Protein AF-A0A3A0BE05-F1 (afdb_monomer)

Foldseek 3Di:
DVVVVVVVVVCVCPPPVVVVVVVVVVVVVVVVVVVVVVVVVVVVVVVVVVVVVVVVVVVVVVVVVVVVVVVVVCVCVPPVNVVVVVVVVLVVLLVVLVVLLLVLQVLLVLCVLLVFDCPQLVVLSVVLVVCSVVSVSVVNVVSSVVSLVSSLVRLVVSPDPPPDPDPADADLADDPFAWHWHWYQFPVGIWIKIKGWAAQWFKWKAFQDLEEDQAPFGFAFQVVRQVVVVFQKWWAAADAQDPSRPVCVRRHQHDQWWKQGLPSRRIYNLVSQCFFQFKKWWTARLDIDIDRGSNVVRGDSNTSMMGGYDDWQAAQLDGPDPFPDRFAWKWKWFDAPSIIMTITITRDTSNRVSRSCSSNPTGTMHIGDTRQQTWIDGRPDTPGHSGDGHRMMMGIHD

Sequence (398 aa):
MRQRIKLIFFKFYSSFAFRMLIASYLIAIIGGLGLSWWEATQAKNELVAEIDSKEVLVSTLDTQLEDKLSELTTLKNDDQVIKNASLSAEIANIEKSYLAAQQLFEDRSDLVITGGKTSAVDLALAKFLGLLGQKKWSEVNEQGLKVRAEIEKVIAASIPKVSTPVTAASSNAAPGSGYGRQKVSTARGEFVISLIVAPGARAIVETASDSDCGDNCPTKSLAEHVAASGGFAGINGAYFCPPDYPRCQGKVNSFDTLAVNGRTKSVHNRANNVYSTVPLVAMYGNSLSFYDQTMQWGVDTGSNGALANFPRLLRDGNVATGDDGSKGTRGFIGVKDGAIVIGHVFAASLADTAEVLKTLGLQNAINLDGGGSSALWMDGSYKVGPGRALPTAIVLVR

Solvent-accessible surface area (backbone atoms only — not comparable to full-atom values): 20184 Å² total; per-residue (Å²): 115,76,67,60,56,54,51,52,50,50,52,45,69,69,26,69,69,46,49,50,50,51,50,52,50,50,50,50,48,53,50,49,52,50,49,52,51,48,52,54,50,50,56,49,53,51,52,48,52,50,48,55,52,47,52,53,49,52,55,49,51,52,52,52,48,52,51,50,50,50,51,52,51,50,54,62,68,31,68,66,51,50,49,50,54,52,50,49,53,49,51,51,50,49,55,54,49,52,54,51,50,53,50,54,50,39,57,51,45,26,35,52,63,68,70,34,80,49,68,68,32,51,55,38,43,52,51,27,52,56,30,51,78,66,67,38,62,72,61,27,56,57,35,48,54,51,26,50,52,42,47,51,52,35,46,62,68,53,54,77,80,63,98,57,102,61,78,52,52,79,43,53,65,64,63,90,51,49,78,42,57,28,25,32,79,46,101,88,47,78,37,47,35,44,37,35,27,36,66,74,28,26,49,30,27,44,52,54,52,80,56,70,51,68,45,75,32,50,56,34,45,60,68,55,53,16,58,74,70,67,31,53,28,31,35,45,21,55,62,59,23,49,81,83,33,81,90,16,70,85,22,20,39,14,52,68,52,35,35,26,22,29,82,84,48,30,67,26,34,60,84,67,30,71,82,25,65,46,14,24,43,35,22,52,64,52,44,76,49,79,40,72,25,32,43,80,72,63,84,68,68,88,31,28,11,29,44,30,32,67,54,41,24,30,51,83,47,35,74,56,50,85,46,75,57,77,65,33,41,39,24,35,46,33,32,41,97,70,15,44,32,40,39,37,32,40,63,25,22,59,32,50,40,22,47,48,42,37,59,41,56,29,33,37,30,35,34,32,30,32,54,26,43,35,26,30,37,45,79,95,42,70,81,38,59,69,40,43,68,31,37,34,30,37,24,32,26,121

Structure (mmCIF, N/CA/C/O backbone):
data_AF-A0A3A0BE05-F1
#
_entry.id   AF-A0A3A0BE05-F1
#
loop_
_atom_site.group_PDB
_atom_site.id
_atom_site.type_symbol
_atom_site.label_atom_id
_atom_site.label_alt_id
_atom_site.label_comp_id
_atom_site.label_asym_id
_atom_site.label_entity_id
_atom_site.label_seq_id
_atom_site.pdbx_PDB_ins_code
_atom_site.Cartn_x
_atom_site.Cartn_y
_atom_site.Cartn_z
_atom_site.occupancy
_atom_site.B_iso_or_equiv
_atom_site.auth_seq_id
_atom_site.auth_comp_id
_atom_site.auth_asym_id
_atom_site.auth_atom_id
_atom_site.pdbx_PDB_model_num
ATOM 1 N N . MET A 1 1 ? 27.709 102.525 -74.119 1.00 58.97 1 MET A N 1
ATOM 2 C CA . MET A 1 1 ? 27.808 101.889 -72.778 1.00 58.97 1 MET A CA 1
ATOM 3 C C . MET A 1 1 ? 27.966 100.358 -72.835 1.00 58.97 1 MET A C 1
ATOM 5 O O . MET A 1 1 ? 28.843 99.835 -72.161 1.00 58.97 1 MET A O 1
ATOM 9 N N . ARG A 1 2 ? 27.237 99.636 -73.707 1.00 57.41 2 ARG A N 1
ATOM 10 C CA . ARG A 1 2 ? 27.358 98.167 -73.908 1.00 57.41 2 ARG A CA 1
ATOM 11 C C . ARG A 1 2 ? 28.744 97.648 -74.355 1.00 57.41 2 ARG A C 1
ATOM 13 O O . ARG A 1 2 ? 29.121 96.545 -73.977 1.00 57.41 2 ARG A O 1
ATOM 20 N N . GLN A 1 3 ? 29.522 98.421 -75.119 1.00 59.09 3 GLN A N 1
ATOM 21 C CA . GLN A 1 3 ? 30.872 98.015 -75.558 1.00 59.09 3 GLN A CA 1
ATOM 22 C C . GLN A 1 3 ? 31.935 98.079 -74.447 1.00 59.09 3 GLN A C 1
ATOM 24 O O . GLN A 1 3 ? 32.832 97.243 -74.422 1.00 59.09 3 GLN A O 1
ATOM 29 N N . ARG A 1 4 ? 31.829 99.019 -73.495 1.00 58.12 4 ARG A N 1
ATOM 30 C CA . ARG A 1 4 ? 32.823 99.161 -72.411 1.00 58.12 4 ARG A CA 1
ATOM 31 C C . ARG A 1 4 ? 32.738 98.028 -71.387 1.00 58.12 4 ARG A C 1
ATOM 33 O O . ARG A 1 4 ? 33.770 97.548 -70.941 1.00 58.12 4 ARG A O 1
ATOM 40 N N . ILE A 1 5 ? 31.533 97.542 -71.090 1.00 59.72 5 ILE A N 1
ATOM 41 C CA . ILE A 1 5 ? 31.335 96.397 -70.189 1.00 59.72 5 ILE A CA 1
ATOM 42 C C . ILE A 1 5 ? 31.879 95.109 -70.830 1.00 59.72 5 ILE A C 1
ATOM 44 O O . ILE A 1 5 ? 32.609 94.368 -70.179 1.00 59.72 5 ILE A O 1
ATOM 48 N N . LYS A 1 6 ? 31.638 94.890 -72.134 1.00 59.88 6 LYS A N 1
ATOM 49 C CA . LYS A 1 6 ? 32.221 93.755 -72.877 1.00 59.88 6 LYS A CA 1
ATOM 50 C C . LYS A 1 6 ? 33.753 93.768 -72.875 1.00 59.88 6 LYS A C 1
ATOM 52 O O . LYS A 1 6 ? 34.355 92.710 -72.741 1.00 59.88 6 LYS A O 1
ATOM 57 N N . LEU A 1 7 ? 34.382 94.940 -72.981 1.00 61.09 7 LEU A N 1
ATOM 58 C CA . LEU A 1 7 ? 35.844 95.060 -72.964 1.00 61.09 7 LEU A CA 1
ATOM 59 C C . LEU A 1 7 ? 36.454 94.768 -71.586 1.00 61.09 7 LEU A C 1
ATOM 61 O O . LEU A 1 7 ? 37.525 94.174 -71.509 1.00 61.09 7 LEU A O 1
ATOM 65 N N . ILE A 1 8 ? 35.783 95.183 -70.508 1.00 62.75 8 ILE A N 1
ATOM 66 C CA . ILE A 1 8 ? 36.235 94.943 -69.131 1.00 62.75 8 ILE A CA 1
ATOM 67 C C . ILE A 1 8 ? 36.106 93.460 -68.785 1.00 62.75 8 ILE A C 1
ATOM 69 O O . ILE A 1 8 ? 37.061 92.874 -68.285 1.00 62.75 8 ILE A O 1
ATOM 73 N N . PHE A 1 9 ? 34.985 92.827 -69.140 1.00 60.84 9 PHE A N 1
ATOM 74 C CA . PHE A 1 9 ? 34.841 91.381 -68.990 1.00 60.84 9 PHE A CA 1
ATOM 75 C C . PHE A 1 9 ? 35.852 90.624 -69.855 1.00 60.84 9 PHE A C 1
ATOM 77 O O . PHE A 1 9 ? 36.525 89.740 -69.342 1.00 60.84 9 PHE A O 1
ATOM 84 N N . PHE A 1 10 ? 36.044 90.999 -71.124 1.00 64.81 10 PHE A N 1
ATOM 85 C CA . PHE A 1 10 ? 37.038 90.352 -71.985 1.00 64.81 10 PHE A CA 1
ATOM 86 C C . PHE A 1 10 ? 38.457 90.463 -71.413 1.00 64.81 10 PHE A C 1
ATOM 88 O O . PHE A 1 10 ? 39.150 89.455 -71.333 1.00 64.81 10 PHE A O 1
ATOM 95 N N . LYS A 1 11 ? 38.862 91.648 -70.931 1.00 64.00 11 LYS A N 1
ATOM 96 C CA . LYS A 1 11 ? 40.163 91.848 -70.272 1.00 64.00 11 LYS A CA 1
ATOM 97 C C . LYS A 1 11 ? 40.295 91.090 -68.951 1.00 64.00 11 LYS A C 1
ATOM 99 O O . LYS A 1 11 ? 41.398 90.669 -68.622 1.00 64.00 11 LYS A O 1
ATOM 104 N N . PHE A 1 12 ? 39.207 90.909 -68.206 1.00 69.31 12 PHE A N 1
ATOM 105 C CA . PHE A 1 12 ? 39.192 90.129 -66.968 1.00 69.31 12 PHE A CA 1
ATOM 106 C C . PHE A 1 12 ? 39.336 88.627 -67.255 1.00 69.31 12 PHE A C 1
ATOM 108 O O . PHE A 1 12 ? 40.248 88.000 -66.721 1.00 69.31 12 PHE A O 1
ATOM 115 N N . TYR A 1 13 ? 38.542 88.080 -68.184 1.00 66.00 13 TYR A N 1
ATOM 116 C CA . TYR A 1 13 ? 38.611 86.683 -68.636 1.00 66.00 13 TYR A CA 1
ATOM 117 C C . TYR A 1 13 ? 39.925 86.344 -69.368 1.00 66.00 13 TYR A C 1
ATOM 119 O O . TYR A 1 13 ? 40.401 85.211 -69.305 1.00 66.00 13 TYR A O 1
ATOM 127 N N . SER A 1 14 ? 40.546 87.318 -70.043 1.00 65.44 14 SER A N 1
ATOM 128 C CA . SER A 1 14 ? 41.863 87.168 -70.673 1.00 65.44 14 SER A CA 1
ATOM 129 C C . SER A 1 14 ? 43.029 87.508 -69.740 1.00 65.44 14 SER A C 1
ATOM 131 O O . SER A 1 14 ? 44.180 87.436 -70.174 1.00 65.44 14 SER A O 1
ATOM 133 N N . SER A 1 15 ? 42.761 87.925 -68.498 1.00 74.19 15 SER A N 1
ATOM 134 C CA . SER A 1 15 ? 43.813 88.289 -67.551 1.00 74.19 15 SER A CA 1
ATOM 135 C C . SER A 1 15 ? 44.566 87.049 -67.082 1.00 74.19 15 SER A C 1
ATOM 137 O O . SER A 1 15 ? 44.001 85.965 -66.917 1.00 74.19 15 SER A O 1
ATOM 139 N N . PHE A 1 16 ? 45.860 87.225 -66.832 1.00 77.62 16 PHE A N 1
ATOM 140 C CA . PHE A 1 16 ? 46.705 86.175 -66.277 1.00 77.62 16 PHE A CA 1
ATOM 141 C C . PHE A 1 16 ? 46.151 85.647 -64.942 1.00 77.62 16 PHE A C 1
ATOM 143 O O . PHE A 1 16 ? 46.102 84.440 -64.731 1.00 77.62 16 PHE A O 1
ATOM 150 N N . ALA A 1 17 ? 45.631 86.537 -64.089 1.00 79.50 17 ALA A N 1
ATOM 151 C CA . ALA A 1 17 ? 45.042 86.181 -62.799 1.00 79.50 17 ALA A CA 1
ATOM 152 C C . ALA A 1 17 ? 43.806 85.275 -62.933 1.00 79.50 17 ALA A C 1
ATOM 154 O O . ALA A 1 17 ? 43.689 84.290 -62.209 1.00 79.50 17 ALA A O 1
ATOM 155 N N . PHE A 1 18 ? 42.910 85.554 -63.887 1.00 76.81 18 PHE A N 1
ATOM 156 C CA . PHE A 1 18 ? 41.718 84.732 -64.107 1.00 76.81 18 PHE A CA 1
ATOM 157 C C . PHE A 1 18 ? 42.056 83.353 -64.700 1.00 76.81 18 PHE A C 1
ATOM 159 O O . PHE A 1 18 ? 41.479 82.346 -64.295 1.00 76.81 18 PHE A O 1
ATOM 166 N N . ARG A 1 19 ? 43.048 83.275 -65.601 1.00 77.50 19 ARG A N 1
ATOM 167 C CA . ARG A 1 19 ? 43.561 81.992 -66.116 1.00 77.50 19 ARG A CA 1
ATOM 168 C C . ARG A 1 19 ? 44.225 81.153 -65.024 1.00 77.50 19 ARG A C 1
ATOM 170 O O . ARG A 1 19 ? 44.008 79.948 -64.992 1.00 77.50 19 ARG A O 1
ATOM 177 N N . MET A 1 20 ? 44.976 81.782 -64.117 1.00 80.38 20 MET A N 1
ATOM 178 C CA . MET A 1 20 ? 45.572 81.102 -62.959 1.00 80.38 20 MET A CA 1
ATOM 179 C C . MET A 1 20 ? 44.509 80.613 -61.969 1.00 80.38 20 MET A C 1
ATOM 181 O O . MET A 1 20 ? 44.656 79.522 -61.434 1.00 80.38 20 MET A O 1
ATOM 185 N N . LEU A 1 21 ? 43.417 81.364 -61.780 1.00 82.25 21 LEU A N 1
ATOM 186 C CA . LEU A 1 21 ? 42.271 80.950 -60.960 1.00 82.25 21 LEU A CA 1
ATOM 187 C C . LEU A 1 21 ? 41.513 79.757 -61.555 1.00 82.25 21 LEU A C 1
ATOM 189 O O . LEU A 1 21 ? 41.161 78.832 -60.832 1.00 82.25 21 LEU A O 1
ATOM 193 N N . ILE A 1 22 ? 41.278 79.745 -62.871 1.00 80.75 22 ILE A N 1
ATOM 194 C CA . ILE A 1 22 ? 40.673 78.583 -63.537 1.00 80.75 22 ILE A CA 1
ATOM 195 C C . ILE A 1 22 ? 41.615 77.380 -63.482 1.00 80.75 22 ILE A C 1
ATOM 197 O O . ILE A 1 22 ? 41.163 76.275 -63.202 1.00 80.75 22 ILE A O 1
ATOM 201 N N . ALA A 1 23 ? 42.912 77.578 -63.721 1.00 78.38 23 ALA A N 1
ATOM 202 C CA . ALA A 1 23 ? 43.889 76.498 -63.651 1.00 78.38 23 ALA A CA 1
ATOM 203 C C . ALA A 1 23 ? 43.977 75.906 -62.237 1.00 78.38 23 ALA A C 1
ATOM 205 O O . ALA A 1 23 ? 43.941 74.688 -62.093 1.00 78.38 23 ALA A O 1
ATOM 206 N N . SER A 1 24 ? 44.017 76.738 -61.190 1.00 79.31 24 SER A N 1
ATOM 207 C CA . SER A 1 24 ? 44.036 76.262 -59.803 1.00 79.31 24 SER A CA 1
ATOM 208 C C . SER A 1 24 ? 42.732 75.565 -59.411 1.00 79.31 24 SER A C 1
ATOM 210 O O . SER A 1 24 ? 42.777 74.529 -58.754 1.00 79.31 24 SER A O 1
ATOM 212 N N . TYR A 1 25 ? 41.582 76.065 -59.870 1.00 81.12 25 TYR A N 1
ATOM 213 C CA . TYR A 1 25 ? 40.284 75.427 -59.650 1.00 81.12 25 TYR A CA 1
ATOM 214 C C . TYR A 1 25 ? 40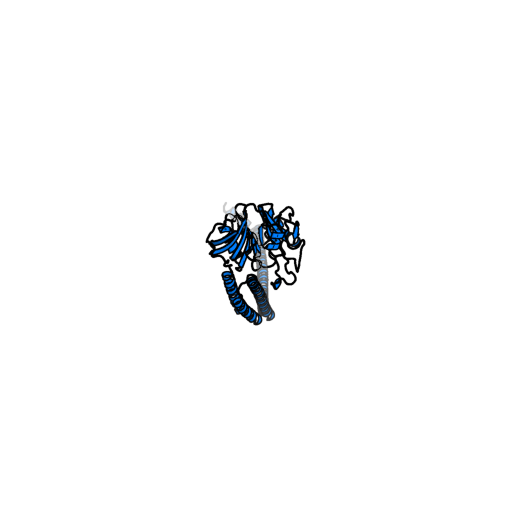.166 74.075 -60.373 1.00 81.12 25 TYR A C 1
ATOM 216 O O . TYR A 1 25 ? 39.703 73.103 -59.783 1.00 81.12 25 TYR A O 1
ATOM 224 N N . LEU A 1 26 ? 40.647 73.971 -61.616 1.00 79.94 26 LEU A N 1
ATOM 225 C CA . LEU A 1 26 ? 40.680 72.708 -62.361 1.00 79.94 26 LEU A CA 1
ATOM 226 C C . LEU A 1 26 ? 41.637 71.695 -61.726 1.00 79.94 26 LEU A C 1
ATOM 228 O O . LEU A 1 26 ? 41.285 70.526 -61.621 1.00 79.94 26 LEU A O 1
ATOM 232 N N . ILE A 1 27 ? 42.808 72.132 -61.256 1.00 81.38 27 ILE A N 1
ATOM 233 C CA . ILE A 1 27 ? 43.746 71.272 -60.521 1.00 81.38 27 ILE A CA 1
ATOM 234 C C . ILE A 1 27 ? 43.114 70.786 -59.212 1.00 81.38 27 ILE A C 1
ATOM 236 O O . ILE A 1 27 ? 43.227 69.606 -58.892 1.00 81.38 27 ILE A O 1
ATOM 240 N N . ALA A 1 28 ? 42.404 71.652 -58.484 1.00 81.00 28 ALA A N 1
ATOM 241 C CA . ALA A 1 28 ? 41.699 71.271 -57.263 1.00 81.00 28 ALA A CA 1
ATOM 242 C C . ALA A 1 28 ? 40.559 70.272 -57.533 1.00 81.00 28 ALA A C 1
ATOM 244 O O . ALA A 1 28 ? 40.412 69.308 -56.787 1.00 81.00 28 ALA A O 1
ATOM 245 N N . ILE A 1 29 ? 39.792 70.449 -58.617 1.00 83.81 29 ILE A N 1
ATOM 246 C CA . ILE A 1 29 ? 38.744 69.498 -59.021 1.00 83.81 29 ILE A CA 1
ATOM 247 C C . ILE A 1 29 ? 39.349 68.156 -59.435 1.00 83.81 29 ILE A C 1
ATOM 249 O O . ILE A 1 29 ? 38.890 67.120 -58.970 1.00 83.81 29 ILE A O 1
ATOM 253 N N . ILE A 1 30 ? 40.372 68.153 -60.292 1.00 80.56 30 ILE A N 1
ATOM 254 C CA . ILE A 1 30 ? 41.011 66.917 -60.768 1.00 80.56 30 ILE A CA 1
ATOM 255 C C . ILE A 1 30 ? 41.687 66.188 -59.602 1.00 80.56 30 ILE A C 1
ATOM 257 O O . ILE A 1 30 ? 41.551 64.974 -59.485 1.00 80.56 30 ILE A O 1
ATOM 261 N N . GLY A 1 31 ? 42.355 66.923 -58.710 1.00 81.19 31 GLY A N 1
ATOM 262 C CA . GLY A 1 31 ? 42.935 66.378 -57.486 1.00 81.19 31 GLY A CA 1
ATOM 263 C C . GLY A 1 31 ? 41.875 65.788 -56.556 1.00 81.19 31 GLY A C 1
ATOM 264 O O . GLY A 1 31 ? 42.033 64.660 -56.105 1.00 81.19 31 GLY A O 1
ATOM 265 N N . GLY A 1 32 ? 40.766 66.501 -56.329 1.00 80.19 32 GLY A N 1
ATOM 266 C CA . GLY A 1 32 ? 39.653 66.031 -55.498 1.00 80.19 32 GLY A CA 1
ATOM 267 C C . GLY A 1 32 ? 38.928 64.813 -56.078 1.00 80.19 32 GLY A C 1
ATOM 268 O O . GLY A 1 32 ? 38.635 63.873 -55.346 1.00 80.19 32 GLY A O 1
ATOM 269 N N . LEU A 1 33 ? 38.694 64.780 -57.394 1.00 83.44 33 LEU A N 1
ATOM 270 C CA . LEU A 1 33 ? 38.120 63.620 -58.086 1.00 83.44 33 LEU A CA 1
ATOM 271 C C . LEU A 1 33 ? 39.083 62.427 -58.086 1.00 83.44 33 LEU A C 1
ATOM 273 O O . LEU A 1 33 ? 38.641 61.296 -57.911 1.00 83.44 33 LEU A O 1
ATOM 277 N N . GLY A 1 34 ? 40.388 62.669 -58.240 1.00 84.12 34 GLY A N 1
ATOM 278 C CA . GLY A 1 34 ? 41.418 61.634 -58.148 1.00 84.12 34 GLY A CA 1
ATOM 279 C C . GLY A 1 34 ? 41.518 61.026 -56.747 1.00 84.12 34 GLY A C 1
ATOM 280 O O . GLY A 1 34 ? 41.572 59.806 -56.625 1.00 84.12 34 GLY A O 1
ATOM 281 N N . LEU A 1 35 ? 41.472 61.856 -55.700 1.00 84.81 35 LEU A N 1
ATOM 282 C CA . LEU A 1 35 ? 41.416 61.422 -54.298 1.00 84.81 35 LEU A CA 1
ATOM 283 C C . LEU A 1 35 ? 40.132 60.646 -53.995 1.00 84.81 35 LEU A C 1
ATOM 285 O O . LEU A 1 35 ? 40.209 59.542 -53.474 1.00 84.81 35 LEU A O 1
ATOM 289 N N . SER A 1 36 ? 38.967 61.160 -54.395 1.00 83.19 36 SER A N 1
ATOM 290 C CA . SER A 1 36 ? 37.686 60.473 -54.187 1.00 83.19 36 SER A CA 1
ATOM 291 C C . SER A 1 36 ? 37.621 59.128 -54.922 1.00 83.19 36 SER A C 1
ATOM 293 O O . SER A 1 36 ? 37.131 58.144 -54.372 1.00 83.19 36 SER A O 1
ATOM 295 N N . TRP A 1 37 ? 38.158 59.051 -56.144 1.00 83.88 37 TRP A N 1
ATOM 296 C CA . TRP A 1 37 ? 38.261 57.797 -56.891 1.00 83.88 37 TRP A CA 1
ATOM 297 C C . TRP A 1 37 ? 39.257 56.821 -56.251 1.00 83.88 37 TRP A C 1
ATOM 299 O O . TRP A 1 37 ? 38.973 55.624 -56.176 1.00 83.88 37 TRP A O 1
ATOM 309 N N . TRP A 1 38 ? 40.394 57.313 -55.751 1.00 81.06 38 TRP A N 1
ATOM 310 C CA . TRP A 1 38 ? 41.358 56.507 -55.001 1.00 81.06 38 TRP A CA 1
ATOM 311 C C . TRP A 1 38 ? 40.716 55.938 -53.735 1.00 81.06 38 TRP A C 1
ATOM 313 O O . TRP A 1 38 ? 40.773 54.729 -53.523 1.00 81.06 38 TRP A O 1
ATOM 323 N N . GLU A 1 39 ? 40.088 56.775 -52.910 1.00 84.62 39 GLU A N 1
ATOM 324 C CA . GLU A 1 39 ? 39.415 56.368 -51.672 1.00 84.62 39 GLU A CA 1
ATOM 325 C C . GLU A 1 39 ? 38.312 55.337 -51.949 1.00 84.62 39 GLU A C 1
ATOM 327 O O . GLU A 1 39 ? 38.271 54.293 -51.299 1.00 84.62 39 GLU A O 1
ATOM 332 N N . ALA A 1 40 ? 37.484 55.556 -52.977 1.00 80.88 40 ALA A N 1
ATOM 333 C CA . ALA A 1 40 ? 36.462 54.595 -53.393 1.00 80.88 40 ALA A CA 1
ATOM 334 C C . ALA A 1 40 ? 37.060 53.264 -53.887 1.00 80.88 40 ALA A C 1
ATOM 336 O O . ALA A 1 40 ? 36.496 52.197 -53.640 1.00 80.88 40 ALA A O 1
ATOM 337 N N . THR A 1 41 ? 38.209 53.305 -54.567 1.00 84.00 41 THR A N 1
ATOM 338 C CA . THR A 1 41 ? 38.907 52.102 -55.042 1.00 84.00 41 THR A CA 1
ATOM 339 C C . THR A 1 41 ? 39.530 51.325 -53.883 1.00 84.00 41 THR A C 1
ATOM 341 O O . THR A 1 41 ? 39.428 50.102 -53.854 1.00 84.00 41 THR A O 1
ATOM 344 N N . GLN A 1 42 ? 40.118 52.012 -52.902 1.00 82.94 42 GLN A N 1
ATOM 345 C CA . GLN A 1 42 ? 40.658 51.377 -51.697 1.00 82.94 42 GLN A CA 1
ATOM 346 C C . GLN A 1 42 ? 39.552 50.729 -50.863 1.00 82.94 42 GLN A C 1
ATOM 348 O O . GLN A 1 42 ? 39.660 49.549 -50.548 1.00 82.94 42 GLN A O 1
ATOM 353 N N . ALA A 1 43 ? 38.449 51.442 -50.613 1.00 80.31 43 ALA A N 1
ATOM 354 C CA . ALA A 1 43 ? 37.302 50.895 -49.887 1.00 80.31 43 ALA A CA 1
ATOM 355 C C . ALA A 1 43 ? 36.700 49.667 -50.593 1.00 80.31 43 ALA A C 1
ATOM 357 O O . ALA A 1 43 ? 36.327 48.688 -49.949 1.00 80.31 43 ALA A O 1
ATOM 358 N N . LYS A 1 44 ? 36.639 49.679 -51.933 1.00 82.44 44 LYS A N 1
ATOM 359 C CA . LYS A 1 44 ? 36.196 48.518 -52.714 1.00 82.44 44 LYS A CA 1
ATOM 360 C C . LYS A 1 44 ? 37.163 47.339 -52.587 1.00 82.44 44 LYS A C 1
ATOM 362 O O . LYS A 1 44 ? 36.706 46.213 -52.437 1.00 82.44 44 LYS A O 1
ATOM 367 N N . ASN A 1 45 ? 38.470 47.580 -52.656 1.00 81.31 45 ASN A N 1
ATOM 368 C CA . ASN A 1 45 ? 39.473 46.522 -52.531 1.00 81.31 45 ASN A CA 1
ATOM 369 C C . ASN A 1 45 ? 39.490 45.912 -51.121 1.00 81.31 45 ASN A C 1
ATOM 371 O O . ASN A 1 45 ? 39.650 44.704 -50.997 1.00 81.31 45 ASN A O 1
ATOM 375 N N . GLU A 1 46 ? 39.278 46.720 -50.080 1.00 81.19 46 GLU A N 1
ATOM 376 C CA . GLU A 1 46 ? 39.150 46.253 -48.696 1.00 81.19 46 GLU A CA 1
ATOM 377 C C . GLU A 1 46 ? 37.895 45.388 -48.510 1.00 81.19 46 GLU A C 1
ATOM 379 O O . GLU A 1 46 ? 37.980 44.295 -47.956 1.00 81.19 46 GLU A O 1
ATOM 384 N N . LEU A 1 47 ? 36.755 45.809 -49.074 1.00 80.00 47 LEU A N 1
ATOM 385 C CA . LEU A 1 47 ? 35.522 45.019 -49.051 1.00 80.00 47 LEU A CA 1
ATOM 386 C C . LEU A 1 47 ? 35.665 43.697 -49.824 1.00 80.00 47 LEU A C 1
ATOM 388 O O . LEU A 1 47 ? 35.174 42.668 -49.371 1.00 80.00 47 LEU A O 1
ATOM 392 N N . VAL A 1 48 ? 36.338 43.710 -50.981 1.00 83.00 48 VAL A N 1
ATOM 393 C CA . VAL A 1 48 ? 36.625 42.493 -51.761 1.00 83.00 48 VAL A CA 1
ATOM 394 C C . VAL A 1 48 ? 37.540 41.558 -50.972 1.00 83.00 48 VAL A C 1
ATOM 396 O O . VAL A 1 48 ? 37.230 40.379 -50.863 1.00 83.00 48 VAL A O 1
ATOM 399 N N . ALA A 1 49 ? 38.592 42.077 -50.335 1.00 79.31 49 ALA A N 1
ATOM 400 C CA . ALA A 1 49 ? 39.461 41.272 -49.479 1.00 79.31 49 ALA A CA 1
ATOM 401 C C . ALA A 1 49 ? 38.709 40.680 -48.269 1.00 79.31 49 ALA A C 1
ATOM 403 O O . ALA A 1 49 ? 38.965 39.541 -47.878 1.00 79.31 49 ALA A O 1
ATOM 404 N N . GLU A 1 50 ? 37.756 41.417 -47.687 1.00 80.62 50 GLU A N 1
ATOM 405 C CA . GLU A 1 50 ? 36.910 40.913 -46.602 1.00 80.62 50 GLU A CA 1
ATOM 406 C C . GLU A 1 50 ? 35.955 39.811 -47.095 1.00 80.62 50 GLU A C 1
ATOM 408 O O . GLU A 1 50 ? 35.815 38.786 -46.425 1.00 80.62 50 GLU A O 1
ATOM 413 N N . ILE A 1 51 ? 35.332 39.982 -48.268 1.00 79.94 51 ILE A N 1
ATOM 414 C CA . ILE A 1 51 ? 34.473 38.968 -48.900 1.00 79.94 51 ILE A CA 1
ATOM 415 C C . ILE A 1 51 ? 35.278 37.704 -49.210 1.00 79.94 51 ILE A C 1
ATOM 417 O O . ILE A 1 51 ? 34.871 36.632 -48.772 1.00 79.94 51 ILE A O 1
ATOM 421 N N . ASP A 1 52 ? 36.446 37.829 -49.842 1.00 80.75 52 ASP A N 1
ATOM 422 C CA . ASP A 1 52 ? 37.327 36.696 -50.144 1.00 80.75 52 ASP A CA 1
ATOM 423 C C . ASP A 1 52 ? 37.726 35.954 -48.855 1.00 80.75 52 ASP A C 1
ATOM 425 O O . ASP A 1 52 ? 37.701 34.725 -48.791 1.00 80.75 52 ASP A O 1
ATOM 429 N N . SER A 1 53 ? 38.022 36.690 -47.775 1.00 83.06 53 SER A N 1
ATOM 430 C CA . SER A 1 53 ? 38.350 36.087 -46.476 1.00 83.06 53 SER A CA 1
ATOM 431 C C . SER A 1 53 ? 37.167 35.331 -45.857 1.00 83.06 53 SER A C 1
ATOM 433 O O . SER A 1 53 ? 37.348 34.268 -45.256 1.00 83.06 53 SER A O 1
ATOM 435 N N . LYS A 1 54 ? 35.944 35.850 -46.026 1.00 82.56 54 LYS A N 1
ATOM 436 C CA . LYS A 1 54 ? 34.710 35.221 -45.545 1.00 82.56 54 LYS A CA 1
ATOM 437 C C . LYS A 1 54 ? 34.336 34.007 -46.383 1.00 82.56 54 LYS A C 1
ATOM 439 O O . LYS A 1 54 ? 33.898 33.021 -45.804 1.00 82.56 54 LYS A O 1
ATOM 444 N N . GLU A 1 55 ? 34.537 34.038 -47.696 1.00 83.31 55 GLU A N 1
ATOM 445 C CA . GLU A 1 55 ? 34.326 32.878 -48.568 1.00 83.31 55 GLU A CA 1
ATOM 446 C C . GLU A 1 55 ? 35.279 31.733 -48.205 1.00 83.31 55 GLU A C 1
ATOM 448 O O . GLU A 1 55 ? 34.841 30.591 -48.066 1.00 83.31 55 GLU A O 1
ATOM 453 N N . VAL A 1 56 ? 36.555 32.038 -47.938 1.00 86.12 56 VAL A N 1
ATOM 454 C CA . VAL A 1 56 ? 37.524 31.049 -47.436 1.00 86.12 56 VAL A CA 1
ATOM 455 C C . VAL A 1 56 ? 37.095 30.492 -46.078 1.00 86.12 56 VAL A C 1
ATOM 457 O O . VAL A 1 56 ? 37.175 29.281 -45.854 1.00 86.12 56 VAL A O 1
ATOM 460 N N . LEU A 1 57 ? 36.615 31.347 -45.171 1.00 85.62 57 LEU A N 1
ATOM 461 C CA . LEU A 1 57 ? 36.126 30.915 -43.864 1.00 85.62 57 LEU A CA 1
ATOM 462 C C . LEU A 1 57 ? 34.905 29.993 -43.997 1.00 85.62 57 LEU A C 1
ATOM 464 O O . LEU A 1 57 ? 34.903 28.918 -43.406 1.00 85.62 57 LEU A O 1
ATOM 468 N N . VAL A 1 58 ? 33.905 30.374 -44.796 1.00 84.19 58 VAL A N 1
ATOM 469 C CA . VAL A 1 58 ? 32.700 29.565 -45.054 1.00 84.19 58 VAL A CA 1
ATOM 470 C C . VAL A 1 58 ? 33.081 28.216 -45.655 1.00 84.19 58 VAL A C 1
ATOM 472 O O . VAL A 1 58 ? 32.693 27.188 -45.113 1.00 84.19 58 VAL A O 1
ATOM 475 N N . SER A 1 59 ? 33.937 28.201 -46.679 1.00 83.69 59 SER A N 1
ATOM 476 C CA . SER A 1 59 ? 34.426 26.957 -47.283 1.00 83.69 59 SER A CA 1
ATOM 477 C C . SER A 1 59 ? 35.164 26.062 -46.278 1.00 83.69 59 SER A C 1
ATOM 479 O O . SER A 1 59 ? 35.024 24.836 -46.310 1.00 83.69 59 SER A O 1
ATOM 481 N N . THR A 1 60 ? 35.927 26.660 -45.360 1.00 86.94 60 THR A N 1
ATOM 482 C CA . THR A 1 60 ? 36.635 25.921 -44.306 1.00 86.94 60 THR A CA 1
ATOM 483 C C . THR A 1 60 ? 35.657 25.319 -43.297 1.00 86.94 60 THR A C 1
ATOM 485 O O . THR A 1 60 ? 35.814 24.158 -42.919 1.00 86.94 60 THR A O 1
ATOM 488 N N . LEU A 1 61 ? 34.640 26.076 -42.869 1.00 83.62 61 LEU A N 1
ATOM 489 C CA . LEU A 1 61 ? 33.607 25.576 -41.959 1.00 83.62 61 LEU A CA 1
ATOM 490 C C . LEU A 1 61 ? 32.765 24.471 -42.598 1.00 83.62 61 LEU A C 1
ATOM 492 O O . LEU A 1 61 ? 32.482 23.489 -41.918 1.00 83.62 61 LEU A O 1
ATOM 496 N N . ASP A 1 62 ? 32.400 24.602 -43.873 1.00 83.12 62 ASP A N 1
ATOM 497 C CA . ASP A 1 62 ? 31.645 23.574 -44.596 1.00 83.12 62 ASP A CA 1
ATOM 498 C C . ASP A 1 62 ? 32.437 22.262 -44.649 1.00 83.12 62 ASP A C 1
ATOM 500 O O . ASP A 1 62 ? 31.913 21.207 -44.297 1.00 83.12 62 ASP A O 1
ATOM 504 N N . THR A 1 63 ? 33.738 22.339 -44.952 1.00 86.81 63 THR A N 1
ATOM 505 C CA . THR A 1 63 ? 34.629 21.165 -44.944 1.00 86.81 63 THR A CA 1
ATOM 506 C C . THR A 1 63 ? 34.721 20.539 -43.546 1.00 86.81 63 THR A C 1
ATOM 508 O O . THR A 1 63 ? 34.582 19.329 -43.387 1.00 86.81 63 THR A O 1
ATOM 511 N N . GLN A 1 64 ? 34.900 21.356 -42.500 1.00 87.31 64 GLN A N 1
ATOM 512 C CA . GLN A 1 64 ? 34.938 20.868 -41.116 1.00 87.31 64 GLN A CA 1
ATOM 513 C C . GLN A 1 64 ? 33.612 20.237 -40.679 1.00 87.31 64 GLN A C 1
ATOM 515 O O . GLN A 1 64 ? 33.610 19.273 -39.912 1.00 87.31 64 GLN A O 1
ATOM 520 N N . LEU A 1 65 ? 32.484 20.779 -41.135 1.00 84.19 65 LEU A N 1
ATOM 521 C CA . LEU A 1 65 ? 31.161 20.252 -40.836 1.00 84.19 65 LEU A CA 1
ATOM 522 C C . LEU A 1 65 ? 30.946 18.898 -41.515 1.00 84.19 65 LEU A C 1
ATOM 524 O O . LEU A 1 65 ? 30.476 17.970 -40.858 1.00 84.19 65 LEU A O 1
ATOM 528 N N . GLU A 1 66 ? 31.322 18.762 -42.786 1.00 84.44 66 GLU A N 1
ATOM 529 C CA . GLU A 1 66 ? 31.278 17.489 -43.510 1.00 84.44 66 GLU A CA 1
ATOM 530 C C . GLU A 1 66 ? 32.166 16.428 -42.846 1.00 84.44 66 GLU A C 1
ATOM 532 O O . GLU A 1 66 ? 31.698 15.315 -42.583 1.00 84.44 66 GLU A O 1
ATOM 537 N N . ASP A 1 67 ? 33.395 16.786 -42.464 1.00 86.06 67 ASP A N 1
ATOM 538 C CA . ASP A 1 67 ? 34.306 15.897 -41.736 1.00 86.06 67 ASP A CA 1
ATOM 539 C C . ASP A 1 67 ? 33.712 15.452 -40.394 1.00 86.06 67 ASP A C 1
ATOM 541 O O . ASP A 1 67 ? 33.724 14.265 -40.059 1.00 86.06 67 ASP A O 1
ATOM 545 N N . LYS A 1 68 ? 33.123 16.380 -39.628 1.00 79.75 68 LYS A N 1
ATOM 546 C CA . LYS A 1 68 ? 32.485 16.060 -38.342 1.00 79.75 68 LYS A CA 1
ATOM 547 C C . LYS A 1 68 ? 31.217 15.227 -38.502 1.00 79.75 68 LYS A C 1
ATOM 549 O O . LYS A 1 68 ? 30.958 14.358 -37.669 1.00 79.75 68 LYS A O 1
ATOM 554 N N . LEU A 1 69 ? 30.436 15.441 -39.561 1.00 81.44 69 LEU A N 1
ATOM 555 C CA . LEU A 1 69 ? 29.281 14.603 -39.894 1.00 81.44 69 LEU A CA 1
ATOM 556 C C . LEU A 1 69 ? 29.714 13.188 -40.290 1.00 81.44 69 LEU A C 1
ATOM 558 O O . LEU A 1 69 ? 29.076 12.215 -39.877 1.00 81.44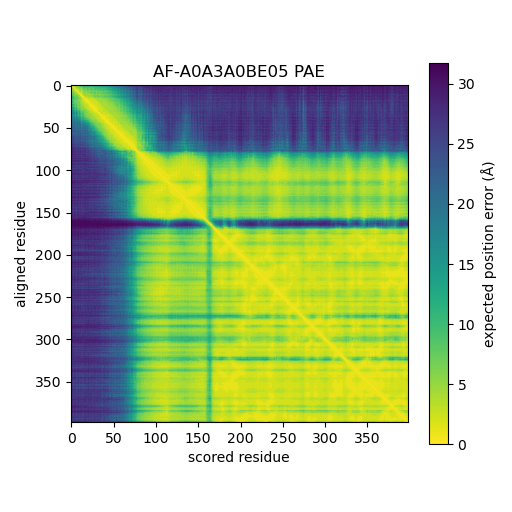 69 LEU A O 1
ATOM 562 N N . SER A 1 70 ? 30.810 13.063 -41.036 1.00 78.88 70 SER A N 1
ATOM 563 C CA . SER A 1 70 ? 31.413 11.781 -41.400 1.00 78.88 70 SER A CA 1
ATOM 564 C C . SER A 1 70 ? 31.953 11.037 -40.172 1.00 78.88 70 SER A C 1
ATOM 566 O O . SER A 1 70 ? 31.640 9.861 -39.967 1.00 78.88 70 SER A O 1
ATOM 568 N N . GLU A 1 71 ? 32.667 11.734 -39.282 1.00 80.38 71 GLU A N 1
ATOM 569 C CA . GLU A 1 71 ? 33.160 11.199 -38.007 1.00 80.38 71 GLU A CA 1
ATOM 570 C C . GLU A 1 71 ? 32.000 10.732 -37.114 1.00 80.38 71 GLU A C 1
ATOM 572 O O . GLU A 1 71 ? 32.018 9.617 -36.597 1.00 80.38 71 GLU A O 1
ATOM 577 N N . LEU A 1 72 ? 30.932 11.529 -36.999 1.00 76.12 72 LEU A N 1
ATOM 578 C CA . LEU A 1 72 ? 29.736 11.179 -36.230 1.00 76.12 72 LEU A CA 1
ATOM 579 C C . LEU A 1 72 ? 28.987 9.982 -36.829 1.00 76.12 72 LEU A C 1
ATOM 581 O O . LEU A 1 72 ? 28.473 9.141 -36.090 1.00 76.12 72 LEU A O 1
ATOM 585 N N . THR A 1 73 ? 28.925 9.886 -38.157 1.00 75.94 73 THR A N 1
ATOM 586 C CA . THR A 1 73 ? 28.319 8.741 -38.851 1.00 75.94 73 THR A CA 1
ATOM 587 C C . THR A 1 73 ? 29.144 7.476 -38.627 1.00 75.94 73 THR A C 1
ATOM 589 O O . THR A 1 73 ? 28.581 6.420 -38.343 1.00 75.94 73 THR A O 1
ATOM 592 N N . THR A 1 74 ? 30.471 7.590 -38.671 1.00 73.00 74 THR A N 1
ATOM 593 C CA . THR A 1 74 ? 31.397 6.488 -38.386 1.00 73.00 74 THR A CA 1
ATOM 594 C C . THR A 1 74 ? 31.279 6.033 -36.934 1.00 73.00 74 THR A C 1
ATOM 596 O O . THR A 1 74 ? 31.108 4.846 -36.696 1.00 73.00 74 THR A O 1
ATOM 599 N N . LEU A 1 75 ? 31.255 6.959 -35.969 1.00 71.12 75 LEU A N 1
ATOM 600 C CA . LEU A 1 75 ? 31.068 6.650 -34.546 1.00 71.12 75 LEU A CA 1
ATOM 601 C C . LEU A 1 75 ? 29.711 5.995 -34.258 1.00 71.12 75 LEU A C 1
ATOM 603 O O . LEU A 1 75 ? 29.635 5.077 -33.451 1.00 71.12 75 LEU A O 1
ATOM 607 N N . LYS A 1 76 ? 28.627 6.427 -34.914 1.00 70.50 76 LYS A N 1
ATOM 608 C CA . LYS A 1 76 ? 27.307 5.782 -34.767 1.00 70.50 76 LYS A CA 1
ATOM 609 C C . LYS A 1 76 ? 27.270 4.360 -35.325 1.00 70.50 76 LYS A C 1
ATOM 611 O O . LYS A 1 76 ? 26.526 3.535 -34.801 1.00 70.50 76 LYS A O 1
ATOM 616 N N . ASN A 1 77 ? 28.039 4.107 -36.380 1.00 72.69 77 ASN A N 1
ATOM 617 C CA . ASN A 1 77 ? 28.151 2.803 -37.031 1.00 72.69 77 ASN A CA 1
ATOM 618 C C . ASN A 1 77 ? 29.292 1.949 -36.467 1.00 72.69 77 ASN A C 1
ATOM 620 O O . ASN A 1 77 ? 29.480 0.821 -36.921 1.00 72.69 77 ASN A O 1
ATOM 624 N N . ASP A 1 78 ? 30.043 2.473 -35.500 1.00 75.75 78 ASP A N 1
ATOM 625 C CA . ASP A 1 78 ? 31.061 1.721 -34.790 1.00 75.75 78 ASP A CA 1
ATOM 626 C C . ASP A 1 78 ? 30.390 0.551 -34.058 1.00 75.75 78 ASP A C 1
ATOM 628 O O . ASP A 1 78 ? 29.385 0.721 -33.352 1.00 75.75 78 ASP A O 1
ATOM 632 N N . ASP A 1 79 ? 30.952 -0.646 -34.232 1.00 75.31 79 ASP A N 1
ATOM 633 C CA . ASP A 1 79 ? 30.440 -1.903 -33.675 1.00 75.31 79 ASP A CA 1
ATOM 634 C C . ASP A 1 79 ? 30.201 -1.771 -32.166 1.00 75.31 79 ASP A C 1
ATOM 636 O O . ASP A 1 79 ? 29.201 -2.249 -31.626 1.00 75.31 79 ASP A O 1
ATOM 640 N N . GLN A 1 80 ? 31.066 -1.013 -31.488 1.00 77.38 80 GLN A N 1
ATOM 641 C CA . GLN A 1 80 ? 30.974 -0.785 -30.056 1.00 77.38 80 GLN A CA 1
ATOM 642 C C . GLN A 1 80 ? 29.739 0.034 -29.646 1.00 77.38 80 GLN A C 1
ATOM 644 O O . GLN A 1 80 ? 29.135 -0.270 -28.616 1.00 77.38 80 GLN A O 1
ATOM 649 N N . VAL A 1 81 ? 29.325 1.046 -30.417 1.00 77.56 81 VAL A N 1
ATOM 650 C CA . VAL A 1 81 ? 28.138 1.863 -30.098 1.00 77.56 81 VAL A CA 1
ATOM 651 C C . VAL A 1 81 ? 26.861 1.050 -30.295 1.00 77.56 81 VAL A C 1
ATOM 653 O O . VAL A 1 81 ? 25.987 1.053 -29.423 1.00 77.56 81 VAL A O 1
ATOM 656 N N . ILE A 1 82 ? 26.784 0.283 -31.384 1.00 82.25 82 ILE A N 1
ATOM 657 C CA . ILE A 1 82 ? 25.658 -0.618 -31.664 1.00 82.25 82 ILE A CA 1
ATOM 658 C C . ILE A 1 82 ? 25.570 -1.713 -30.592 1.00 82.25 82 ILE A C 1
ATOM 660 O O . ILE A 1 82 ? 24.498 -1.958 -30.028 1.00 82.25 82 ILE A O 1
ATOM 664 N N . LYS A 1 83 ? 26.702 -2.332 -30.240 1.00 81.75 83 LYS A N 1
ATOM 665 C CA . LYS A 1 83 ? 26.791 -3.340 -29.178 1.00 81.75 83 LYS A CA 1
ATOM 666 C C . LYS A 1 83 ? 26.386 -2.775 -27.819 1.00 81.75 83 LYS A C 1
ATOM 668 O O . LYS A 1 83 ? 25.619 -3.420 -27.108 1.00 81.75 83 LYS A O 1
ATOM 673 N N . ASN A 1 84 ? 26.836 -1.569 -27.469 1.00 86.50 84 ASN A N 1
ATOM 674 C CA . ASN A 1 84 ? 26.452 -0.903 -26.222 1.00 86.50 84 ASN A CA 1
ATOM 675 C C . ASN A 1 84 ? 24.944 -0.621 -26.169 1.00 86.50 84 ASN A C 1
ATOM 677 O O . ASN A 1 84 ? 24.320 -0.861 -25.136 1.00 86.50 84 ASN A O 1
ATOM 681 N N . ALA A 1 85 ? 24.342 -0.169 -27.274 1.00 86.44 85 ALA A N 1
ATOM 682 C CA . ALA A 1 85 ? 22.899 0.045 -27.355 1.00 86.44 85 ALA A CA 1
ATOM 683 C C . ALA A 1 85 ? 22.116 -1.270 -27.181 1.00 86.44 85 ALA A C 1
ATOM 685 O O . ALA A 1 85 ? 21.167 -1.330 -26.398 1.00 86.44 85 ALA A O 1
ATOM 686 N N . SER A 1 86 ? 22.551 -2.345 -27.847 1.00 87.62 86 SER A N 1
ATOM 687 C CA . SER A 1 86 ? 21.943 -3.674 -27.709 1.00 87.62 86 SER A CA 1
ATOM 688 C C . SER A 1 86 ? 22.071 -4.229 -26.287 1.00 87.62 86 SER A C 1
ATOM 690 O O . SER A 1 86 ? 21.095 -4.739 -25.739 1.00 87.62 86 SER A O 1
ATOM 692 N N . LEU A 1 87 ? 23.250 -4.117 -25.667 1.00 89.62 87 LEU A N 1
ATOM 693 C CA . LEU A 1 87 ? 23.483 -4.563 -24.290 1.00 89.62 87 LEU A CA 1
ATOM 694 C C . LEU A 1 87 ? 22.660 -3.750 -23.290 1.00 89.62 87 LEU A C 1
ATOM 696 O O . LEU A 1 87 ? 22.083 -4.321 -22.370 1.00 89.62 87 LEU A O 1
ATOM 700 N N . SER A 1 88 ? 22.556 -2.434 -23.485 1.00 91.00 88 SER A N 1
ATOM 701 C CA . SER A 1 88 ? 21.715 -1.571 -22.653 1.00 91.00 88 SER A CA 1
ATOM 702 C C . SER A 1 88 ? 20.242 -1.988 -22.725 1.00 91.00 88 SER A C 1
ATOM 704 O O . SER A 1 88 ? 19.587 -2.109 -21.689 1.00 91.00 88 SER A O 1
ATOM 706 N N . ALA A 1 89 ? 19.738 -2.305 -23.922 1.00 89.44 89 ALA A N 1
ATOM 707 C CA . ALA A 1 89 ? 18.384 -2.824 -24.094 1.00 89.44 89 ALA A CA 1
ATOM 708 C C . ALA A 1 89 ? 18.196 -4.212 -23.453 1.00 89.44 89 ALA A C 1
ATOM 710 O O . ALA A 1 89 ? 17.146 -4.484 -22.867 1.00 89.44 89 ALA A O 1
ATOM 711 N N . GLU A 1 90 ? 19.195 -5.098 -23.530 1.00 88.38 90 GLU A N 1
ATOM 712 C CA . GLU A 1 90 ? 19.152 -6.400 -22.852 1.00 88.38 90 GLU A CA 1
ATOM 713 C C . GLU A 1 90 ? 19.118 -6.233 -21.327 1.00 88.38 90 GLU A C 1
ATOM 715 O O . GLU A 1 90 ? 18.271 -6.841 -20.676 1.00 88.38 90 GLU A O 1
ATOM 720 N N . ILE A 1 91 ? 19.958 -5.362 -20.760 1.00 89.69 91 ILE A N 1
ATOM 721 C CA . ILE A 1 91 ? 19.979 -5.052 -19.321 1.00 89.69 91 ILE A CA 1
ATOM 722 C C . ILE A 1 91 ? 18.624 -4.507 -18.864 1.00 89.69 91 ILE A C 1
ATOM 724 O O . ILE A 1 91 ? 18.081 -4.990 -17.873 1.00 89.69 91 ILE A O 1
ATOM 728 N N . ALA A 1 92 ? 18.037 -3.570 -19.611 1.00 90.69 92 ALA A N 1
ATOM 729 C CA . ALA A 1 92 ? 16.720 -3.024 -19.290 1.00 90.69 92 ALA A CA 1
ATOM 730 C C . ALA A 1 92 ? 15.623 -4.105 -19.315 1.00 90.69 92 ALA A C 1
ATOM 732 O O . ALA A 1 92 ? 14.741 -4.130 -18.453 1.00 90.69 92 ALA A O 1
ATOM 733 N N . ASN A 1 93 ? 15.678 -5.033 -20.279 1.00 88.81 93 ASN A N 1
ATOM 734 C CA . ASN A 1 93 ? 14.749 -6.162 -20.337 1.00 88.81 93 ASN A CA 1
ATOM 735 C C . ASN A 1 93 ? 14.945 -7.139 -19.173 1.00 88.81 93 ASN A C 1
ATOM 737 O O . ASN A 1 93 ? 13.951 -7.617 -18.622 1.00 88.81 93 ASN A O 1
ATOM 741 N N . ILE A 1 94 ? 16.195 -7.416 -18.789 1.00 87.31 94 ILE A N 1
ATOM 742 C CA . ILE A 1 94 ? 16.532 -8.226 -17.614 1.00 87.31 94 ILE A CA 1
ATOM 743 C C . ILE A 1 94 ? 15.936 -7.567 -16.370 1.00 87.31 94 ILE A C 1
ATOM 745 O O . ILE A 1 94 ? 15.086 -8.170 -15.721 1.00 87.31 94 ILE A O 1
ATOM 749 N N . GLU A 1 95 ? 16.298 -6.320 -16.078 1.00 89.44 95 GLU A N 1
ATOM 750 C CA . GLU A 1 95 ? 15.834 -5.597 -14.891 1.00 89.44 95 GLU A CA 1
ATOM 751 C C . GLU A 1 95 ? 14.304 -5.609 -14.794 1.00 89.44 95 GLU A C 1
ATOM 753 O O . GLU A 1 95 ? 13.735 -6.091 -13.811 1.00 89.44 95 GLU A O 1
ATOM 758 N N . LYS A 1 96 ? 13.622 -5.198 -15.869 1.00 89.88 96 LYS A N 1
ATOM 759 C CA . LYS A 1 96 ? 12.158 -5.181 -15.932 1.00 89.88 96 LYS A CA 1
ATOM 760 C C . LYS A 1 96 ? 11.544 -6.562 -15.685 1.00 89.88 96 LYS A C 1
ATOM 762 O O . LYS A 1 96 ? 10.564 -6.683 -14.947 1.00 89.88 96 LYS A O 1
ATOM 767 N N . SER A 1 97 ? 12.079 -7.601 -16.322 1.00 89.56 97 SER A N 1
ATOM 768 C CA . SER A 1 97 ? 11.485 -8.940 -16.275 1.00 89.56 97 SER A CA 1
ATOM 769 C C . SER A 1 97 ? 11.723 -9.637 -14.937 1.00 89.56 97 SER A C 1
ATOM 771 O O . SER A 1 97 ? 10.830 -10.327 -14.447 1.00 89.56 97 SER A O 1
ATOM 773 N N . TYR A 1 98 ? 12.886 -9.430 -14.314 1.00 89.94 98 TYR A N 1
ATOM 774 C CA . TYR A 1 98 ? 13.184 -9.961 -12.983 1.00 89.94 98 TYR A CA 1
ATOM 775 C C . TYR A 1 98 ? 12.384 -9.244 -11.890 1.00 89.94 98 TYR A C 1
ATOM 777 O O . TYR A 1 98 ? 11.856 -9.911 -11.001 1.00 89.94 98 TYR A O 1
ATOM 785 N N . LEU A 1 99 ? 12.196 -7.923 -11.992 1.00 90.31 99 LEU A N 1
ATOM 786 C CA . LEU A 1 99 ? 11.293 -7.191 -11.096 1.00 90.31 99 LEU A CA 1
ATOM 787 C C . LEU A 1 99 ? 9.847 -7.688 -11.228 1.00 90.31 99 LEU A C 1
ATOM 789 O O . LEU A 1 99 ? 9.168 -7.909 -10.226 1.00 90.31 99 LEU A O 1
ATOM 793 N N . ALA A 1 100 ? 9.383 -7.936 -12.457 1.00 91.31 100 ALA A N 1
ATOM 794 C CA . ALA A 1 100 ? 8.073 -8.539 -12.681 1.00 91.31 100 ALA A CA 1
ATOM 795 C C . ALA A 1 100 ? 7.983 -9.954 -12.082 1.00 91.31 100 ALA A C 1
ATOM 797 O O . ALA A 1 100 ? 6.981 -10.273 -11.449 1.00 91.31 100 ALA A O 1
ATOM 798 N N . ALA A 1 101 ? 9.021 -10.784 -12.235 1.00 92.50 101 ALA A N 1
ATOM 799 C CA . ALA A 1 101 ? 9.083 -12.125 -11.650 1.00 92.50 101 ALA A CA 1
ATOM 800 C C . ALA A 1 101 ? 8.923 -12.094 -10.126 1.00 92.50 101 ALA A C 1
ATOM 802 O O . ALA A 1 101 ? 8.117 -12.841 -9.572 1.00 92.50 101 ALA A O 1
ATOM 803 N N . GLN A 1 102 ? 9.674 -11.204 -9.471 1.00 92.69 102 GLN A N 1
ATOM 804 C CA . GLN A 1 102 ? 9.624 -11.005 -8.029 1.00 92.69 102 GLN A CA 1
ATOM 805 C C . GLN A 1 102 ? 8.214 -10.608 -7.582 1.00 92.69 102 GLN A C 1
ATOM 807 O O . GLN A 1 102 ? 7.659 -11.251 -6.697 1.00 92.69 102 GLN A O 1
ATOM 812 N N . GLN A 1 103 ? 7.602 -9.616 -8.239 1.00 92.56 103 GLN A N 1
ATOM 813 C CA . GLN A 1 103 ? 6.249 -9.175 -7.894 1.00 92.56 103 GLN A CA 1
ATOM 814 C C . GLN A 1 103 ? 5.218 -10.299 -8.051 1.00 92.56 103 GLN A C 1
ATOM 816 O O . GLN A 1 103 ? 4.407 -10.513 -7.159 1.00 92.56 103 GLN A O 1
ATOM 821 N N . LEU A 1 104 ? 5.264 -11.052 -9.156 1.00 94.62 104 LEU A N 1
ATOM 822 C CA . LEU A 1 104 ? 4.329 -12.158 -9.390 1.00 94.62 104 LEU A CA 1
ATOM 823 C C . LEU A 1 104 ? 4.468 -13.267 -8.340 1.00 94.62 104 LEU A C 1
ATOM 825 O O . LEU A 1 104 ? 3.478 -13.898 -7.974 1.00 94.62 104 LEU A O 1
ATOM 829 N N . PHE A 1 105 ? 5.688 -13.512 -7.860 1.00 94.56 105 PHE A N 1
ATOM 830 C CA . PHE A 1 105 ? 5.934 -14.459 -6.780 1.00 94.56 105 PHE A CA 1
ATOM 831 C C . PHE A 1 105 ? 5.357 -13.964 -5.447 1.00 94.56 105 PHE A C 1
ATOM 833 O O . PHE A 1 105 ? 4.709 -14.735 -4.741 1.00 94.56 105 PHE A O 1
ATOM 840 N N . GLU A 1 106 ? 5.552 -12.686 -5.118 1.00 94.44 106 GLU A N 1
ATOM 841 C CA . GLU A 1 106 ? 5.010 -12.061 -3.904 1.00 94.44 106 GLU A CA 1
ATOM 842 C C . GLU A 1 106 ? 3.474 -12.045 -3.915 1.00 94.44 106 GLU A C 1
ATOM 844 O O . GLU A 1 106 ? 2.851 -12.517 -2.962 1.00 94.44 106 GLU A O 1
ATOM 849 N N . ASP A 1 107 ? 2.862 -11.642 -5.034 1.00 93.69 107 ASP A N 1
ATOM 850 C CA . ASP A 1 107 ? 1.407 -11.680 -5.235 1.00 93.69 107 ASP A CA 1
ATOM 851 C C . ASP A 1 107 ? 0.865 -13.110 -5.063 1.00 93.69 107 ASP A C 1
ATOM 853 O O . ASP A 1 107 ? -0.166 -13.342 -4.433 1.00 93.69 107 ASP A O 1
ATOM 857 N N . ARG A 1 108 ? 1.580 -14.109 -5.592 1.00 94.50 108 ARG A N 1
ATOM 858 C CA . ARG A 1 108 ? 1.241 -15.524 -5.402 1.00 94.50 108 ARG A CA 1
ATOM 859 C C . ARG A 1 108 ? 1.372 -15.952 -3.939 1.00 94.50 108 ARG A C 1
ATOM 861 O O . ARG A 1 108 ? 0.570 -16.767 -3.480 1.00 94.50 108 ARG A O 1
ATOM 868 N N . SER A 1 109 ? 2.371 -15.457 -3.212 1.00 93.62 109 SER A N 1
ATOM 869 C CA . SER A 1 109 ? 2.552 -15.757 -1.787 1.00 93.62 109 SER A CA 1
ATOM 870 C C . SER A 1 109 ? 1.375 -15.241 -0.957 1.00 93.62 109 SER A C 1
ATOM 872 O O . SER A 1 109 ? 0.797 -15.989 -0.165 1.00 93.62 109 SER A O 1
ATOM 874 N N . ASP A 1 110 ? 0.927 -14.013 -1.233 1.00 92.56 110 ASP A N 1
ATOM 875 C CA . ASP A 1 110 ? -0.272 -13.424 -0.627 1.00 92.56 110 ASP A CA 1
ATOM 876 C C . ASP A 1 110 ? -1.518 -14.304 -0.802 1.00 92.56 110 ASP A C 1
ATOM 878 O O . ASP A 1 110 ? -2.306 -14.487 0.135 1.00 92.56 110 ASP A O 1
ATOM 882 N N . LEU A 1 111 ? -1.694 -14.899 -1.986 1.00 92.12 111 LEU A N 1
ATOM 883 C CA . LEU A 1 111 ? -2.802 -15.820 -2.238 1.00 92.12 111 LEU A CA 1
ATOM 884 C C . LEU A 1 111 ? -2.743 -17.053 -1.339 1.00 92.12 111 LEU A C 1
ATOM 886 O O . LEU A 1 111 ? -3.774 -17.469 -0.821 1.00 92.12 111 LEU A O 1
ATOM 890 N N . VAL A 1 112 ? -1.563 -17.632 -1.122 1.00 91.44 112 VAL A N 1
ATOM 891 C CA . VAL A 1 112 ? -1.430 -18.809 -0.252 1.00 91.44 112 VAL A CA 1
ATOM 892 C C . VAL A 1 112 ? -1.727 -18.468 1.200 1.00 91.44 112 VAL A C 1
ATOM 894 O O . VAL A 1 112 ? -2.475 -19.203 1.845 1.00 91.44 112 VAL A O 1
ATOM 897 N N . ILE A 1 113 ? -1.221 -17.337 1.696 1.00 88.81 113 ILE A N 1
ATOM 898 C CA . ILE A 1 113 ? -1.498 -16.874 3.064 1.00 88.81 113 ILE A CA 1
ATOM 899 C C . ILE A 1 113 ? -3.000 -16.658 3.288 1.00 88.81 113 ILE A C 1
ATOM 901 O O . ILE A 1 113 ? -3.523 -16.949 4.362 1.00 88.81 113 ILE A O 1
ATOM 905 N N . THR A 1 114 ? -3.716 -16.203 2.262 1.00 83.81 114 THR A N 1
ATOM 906 C CA . THR A 1 114 ? -5.171 -15.989 2.315 1.00 83.81 114 THR A CA 1
ATOM 907 C C . THR A 1 114 ? -6.002 -17.236 1.984 1.00 83.81 114 THR A C 1
ATOM 909 O O . THR A 1 114 ? -7.230 -17.160 1.946 1.00 83.81 114 THR A O 1
ATOM 912 N N . GLY A 1 115 ? -5.372 -18.399 1.777 1.00 86.06 115 GLY A N 1
ATOM 913 C CA . GLY A 1 115 ? -6.054 -19.669 1.495 1.00 86.06 115 GLY A CA 1
ATOM 914 C C . GLY A 1 115 ? -6.550 -19.830 0.051 1.00 86.06 115 GLY A C 1
ATOM 915 O O . GLY A 1 115 ? -7.374 -20.703 -0.233 1.00 86.06 115 GLY A O 1
ATOM 916 N N . GLY A 1 116 ? -6.071 -18.998 -0.874 1.00 87.19 116 GLY A N 1
ATOM 917 C CA . GLY A 1 116 ? -6.368 -19.071 -2.300 1.00 87.19 116 GLY A CA 1
ATOM 918 C C . GLY A 1 116 ? -5.773 -20.311 -2.978 1.00 87.19 116 GLY A C 1
ATOM 919 O O . GLY A 1 116 ? -4.686 -20.782 -2.647 1.00 87.19 116 GLY A O 1
ATOM 920 N N . LYS A 1 117 ? -6.481 -20.845 -3.981 1.00 92.19 117 LYS A N 1
ATOM 921 C CA . LYS A 1 117 ? -6.012 -21.987 -4.784 1.00 92.19 117 LYS A CA 1
ATOM 922 C C . LYS A 1 117 ? -5.061 -21.515 -5.886 1.00 92.19 117 LYS A C 1
ATOM 924 O O . LYS A 1 117 ? -5.517 -21.011 -6.907 1.00 92.19 117 LYS A O 1
ATOM 929 N N . THR A 1 118 ? -3.759 -21.737 -5.724 1.00 94.81 118 THR A N 1
ATOM 930 C CA . THR A 1 118 ? -2.731 -21.185 -6.631 1.00 94.81 118 THR A CA 1
ATOM 931 C C . THR A 1 118 ? -2.294 -22.100 -7.770 1.00 94.81 118 THR A C 1
ATOM 933 O O . THR A 1 118 ? -1.504 -21.665 -8.589 1.00 94.81 118 THR A O 1
ATOM 936 N N . SER A 1 119 ? -2.799 -23.332 -7.890 1.00 96.12 119 SER A N 1
ATOM 937 C CA . SER A 1 119 ? -2.298 -24.302 -8.894 1.00 96.12 119 SER A CA 1
ATOM 938 C C . SER A 1 119 ? -2.194 -23.762 -10.336 1.00 96.12 119 SER A C 1
ATOM 940 O O . SER A 1 119 ? -1.193 -23.998 -11.009 1.00 96.12 119 SER A O 1
ATOM 942 N N . ALA A 1 120 ? -3.186 -22.995 -10.803 1.00 96.25 120 ALA A N 1
ATOM 943 C CA . ALA A 1 120 ? -3.156 -22.364 -12.125 1.00 96.25 120 ALA A CA 1
ATOM 944 C C . ALA A 1 120 ? -2.126 -21.222 -12.213 1.00 96.25 120 ALA A C 1
ATOM 946 O O . ALA A 1 120 ? -1.415 -21.107 -13.212 1.00 96.25 120 ALA A O 1
ATOM 947 N N . VAL A 1 121 ? -2.004 -20.425 -11.145 1.00 97.00 121 VAL A N 1
ATOM 948 C CA . VAL A 1 121 ? -0.977 -19.379 -11.007 1.00 97.00 121 VAL A CA 1
ATOM 949 C C . VAL A 1 121 ? 0.415 -20.007 -11.038 1.00 97.00 121 VAL A C 1
ATOM 951 O O . VAL A 1 121 ? 1.268 -19.542 -11.783 1.00 97.00 121 VAL A O 1
ATOM 954 N N . ASP A 1 122 ? 0.622 -21.102 -10.306 1.00 97.12 122 ASP A N 1
ATOM 955 C CA . ASP A 1 122 ? 1.894 -21.821 -10.210 1.00 97.12 122 ASP A CA 1
ATOM 956 C C . ASP A 1 122 ? 2.334 -22.360 -11.578 1.00 97.12 122 ASP A C 1
ATOM 958 O O . ASP A 1 122 ? 3.483 -22.175 -11.980 1.00 97.12 122 ASP A O 1
ATOM 962 N N . LEU A 1 123 ? 1.410 -22.949 -12.347 1.00 97.31 123 LEU A N 1
ATOM 963 C CA . LEU A 1 123 ? 1.693 -23.422 -13.705 1.00 97.31 123 LEU A CA 1
ATOM 964 C C . LEU A 1 123 ? 2.035 -22.264 -14.657 1.00 97.31 123 LEU A C 1
ATOM 966 O O . LEU A 1 123 ? 2.991 -22.346 -15.435 1.00 97.31 123 LEU A O 1
ATOM 970 N N . ALA A 1 124 ? 1.267 -21.172 -14.599 1.00 97.56 124 ALA A N 1
ATOM 971 C CA . ALA A 1 124 ? 1.503 -19.999 -15.432 1.00 97.56 124 ALA A CA 1
ATOM 972 C C . ALA A 1 124 ? 2.836 -19.311 -15.087 1.00 97.56 124 ALA A C 1
ATOM 974 O O . ALA A 1 124 ? 3.551 -18.880 -15.999 1.00 97.56 124 ALA A O 1
ATOM 975 N N . LEU A 1 125 ? 3.177 -19.239 -13.797 1.00 97.12 125 LEU A N 1
ATOM 976 C CA . LEU A 1 125 ? 4.414 -18.659 -13.280 1.00 97.12 125 LEU A CA 1
ATOM 977 C C . LEU A 1 125 ? 5.625 -19.532 -13.622 1.00 97.12 125 LEU A C 1
ATOM 979 O O . LEU A 1 125 ? 6.644 -19.008 -14.062 1.00 97.12 125 LEU A O 1
ATOM 983 N N . ALA A 1 126 ? 5.512 -20.859 -13.531 1.00 97.06 126 ALA A N 1
ATOM 984 C CA . ALA A 1 126 ? 6.569 -21.771 -13.969 1.00 97.06 126 ALA A CA 1
ATOM 985 C C . ALA A 1 126 ? 6.898 -21.576 -15.459 1.00 97.06 126 ALA A C 1
ATOM 987 O O . ALA A 1 126 ? 8.068 -21.493 -15.838 1.00 97.06 126 ALA A O 1
ATOM 988 N N . LYS A 1 127 ? 5.872 -21.416 -16.308 1.00 97.38 127 LYS A N 1
ATOM 989 C CA . LYS A 1 127 ? 6.068 -21.092 -17.728 1.00 97.38 127 LYS A CA 1
ATOM 990 C C . LYS A 1 127 ? 6.735 -19.726 -17.919 1.00 97.38 127 LYS A C 1
ATOM 992 O O . LYS A 1 127 ? 7.633 -19.610 -18.749 1.00 97.38 127 LYS A O 1
ATOM 997 N N . PHE A 1 128 ? 6.324 -18.712 -17.155 1.00 97.25 128 PHE A N 1
ATOM 998 C CA . PHE A 1 128 ? 6.955 -17.389 -17.171 1.00 97.25 128 PHE A CA 1
ATOM 999 C C . PHE A 1 128 ? 8.455 -17.475 -16.844 1.00 97.25 128 PHE A C 1
ATOM 1001 O O . PHE A 1 128 ? 9.275 -16.967 -17.606 1.00 97.25 128 PHE A O 1
ATOM 1008 N N . LEU A 1 129 ? 8.826 -18.188 -15.777 1.00 94.88 129 LEU A N 1
ATOM 1009 C CA . LEU A 1 129 ? 10.223 -18.383 -15.376 1.00 94.88 129 LEU A CA 1
ATOM 1010 C C . LEU A 1 129 ? 11.023 -19.179 -16.419 1.00 94.88 129 LEU A C 1
ATOM 1012 O O . LEU A 1 129 ? 12.177 -18.856 -16.693 1.00 94.88 129 LEU A O 1
ATOM 1016 N N . GLY A 1 130 ? 10.405 -20.177 -17.059 1.00 96.19 130 GLY A N 1
ATOM 1017 C CA . GLY A 1 130 ? 11.026 -20.925 -18.154 1.00 96.19 130 GLY A CA 1
ATOM 1018 C C . GLY A 1 130 ? 11.341 -20.055 -19.377 1.00 96.19 130 GLY A C 1
ATOM 1019 O O . GLY A 1 130 ? 12.407 -20.201 -19.976 1.00 96.19 130 GLY A O 1
ATOM 1020 N N . LEU A 1 131 ? 10.445 -19.128 -19.734 1.00 95.81 131 LEU A N 1
ATOM 1021 C CA . LEU A 1 131 ? 10.670 -18.149 -20.806 1.00 95.81 131 LEU A CA 1
ATOM 1022 C C . LEU A 1 131 ? 11.727 -17.108 -20.419 1.00 95.81 131 LEU A C 1
ATOM 1024 O O . LEU A 1 131 ? 12.537 -16.716 -21.262 1.00 95.81 131 LEU A O 1
ATOM 1028 N N . LEU A 1 132 ? 11.749 -16.707 -19.143 1.00 92.50 132 LEU A N 1
ATOM 1029 C CA . LEU A 1 132 ? 12.740 -15.787 -18.591 1.00 92.50 132 LEU A CA 1
ATOM 1030 C C . LEU A 1 132 ? 14.153 -16.370 -18.697 1.00 92.50 132 LEU A C 1
ATOM 1032 O O . LEU A 1 132 ? 15.049 -15.709 -19.216 1.00 92.50 132 LEU A O 1
ATOM 1036 N N . GLY A 1 133 ? 14.338 -17.634 -18.303 1.00 89.94 133 GLY A N 1
ATOM 1037 C CA . GLY A 1 133 ? 15.618 -18.338 -18.438 1.00 89.94 133 GLY A CA 1
ATOM 1038 C C . GLY A 1 133 ? 16.082 -18.508 -19.891 1.00 89.94 133 GLY A C 1
ATOM 1039 O O . GLY A 1 133 ? 17.279 -18.582 -20.151 1.00 89.94 133 GLY A O 1
ATOM 1040 N N . GLN A 1 134 ? 15.147 -18.510 -20.847 1.00 94.00 134 GLN A N 1
ATOM 1041 C CA . GLN A 1 134 ? 15.431 -18.538 -22.288 1.00 94.00 134 GLN A CA 1
ATOM 1042 C C . GLN A 1 134 ? 15.642 -17.143 -22.900 1.00 94.00 134 GLN A C 1
ATOM 1044 O O . GLN A 1 134 ? 15.852 -17.050 -24.107 1.00 94.00 134 GLN A O 1
ATOM 1049 N N . LYS A 1 135 ? 15.563 -16.061 -22.107 1.00 91.56 135 LYS A N 1
ATOM 1050 C CA . LYS A 1 135 ? 15.675 -14.664 -22.568 1.00 91.56 135 LYS A CA 1
ATOM 1051 C C . LYS A 1 135 ? 14.657 -14.278 -23.654 1.00 91.56 135 LYS A C 1
ATOM 1053 O O . LYS A 1 135 ? 14.900 -13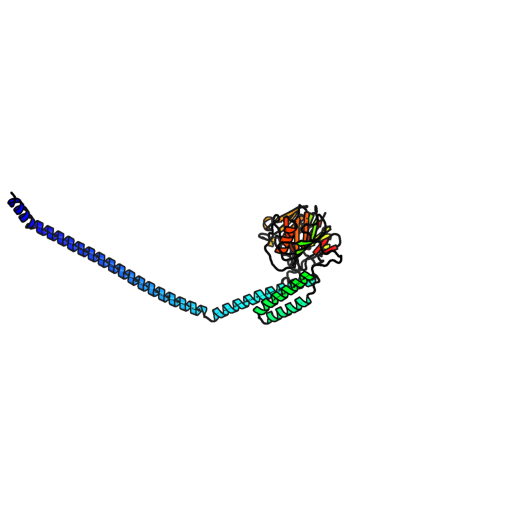.399 -24.479 1.00 91.56 135 LYS A O 1
ATOM 1058 N N . LYS A 1 136 ? 13.484 -14.918 -23.669 1.00 93.31 136 LYS A N 1
ATOM 1059 C CA . LYS A 1 136 ? 12.418 -14.661 -24.653 1.00 93.31 136 LYS A CA 1
ATOM 1060 C C . LYS A 1 136 ? 11.555 -13.469 -24.235 1.00 93.31 136 LYS A C 1
ATOM 1062 O O . LYS A 1 136 ? 10.386 -13.627 -23.900 1.00 93.31 136 LYS A O 1
ATOM 1067 N N . TRP A 1 137 ? 12.128 -12.264 -24.232 1.00 89.38 137 TRP A N 1
ATOM 1068 C CA . TRP A 1 137 ? 11.549 -11.069 -23.589 1.00 89.38 137 TRP A CA 1
ATOM 1069 C C . TRP A 1 137 ? 10.119 -10.722 -24.030 1.00 89.38 137 TRP A C 1
ATOM 1071 O O . TRP A 1 137 ? 9.291 -10.335 -23.207 1.00 89.38 137 TRP A O 1
ATOM 1081 N N . SER A 1 138 ? 9.803 -10.883 -25.318 1.00 90.75 138 SER A N 1
ATOM 1082 C CA . SER A 1 138 ? 8.447 -10.647 -25.831 1.00 90.75 138 SER A CA 1
ATOM 1083 C C . SER A 1 138 ? 7.436 -11.635 -25.230 1.00 90.75 138 SER A C 1
ATOM 1085 O O . SER A 1 138 ? 6.425 -11.217 -24.665 1.00 90.75 138 SER A O 1
ATOM 1087 N N . GLU A 1 139 ? 7.763 -12.930 -25.246 1.00 95.31 139 GLU A N 1
ATOM 1088 C CA . GLU A 1 139 ? 6.925 -13.994 -24.680 1.00 95.31 139 GLU A CA 1
ATOM 1089 C C . GLU A 1 139 ? 6.828 -13.887 -23.148 1.00 95.31 139 GLU A C 1
ATOM 1091 O O . GLU A 1 139 ? 5.774 -14.159 -22.576 1.00 95.31 139 GLU A O 1
ATOM 1096 N N . VAL A 1 140 ? 7.903 -13.455 -22.475 1.00 93.50 140 VAL A N 1
ATOM 1097 C CA . VAL A 1 140 ? 7.926 -13.187 -21.026 1.00 93.50 140 VAL A CA 1
ATOM 1098 C C . VAL A 1 140 ? 6.886 -12.131 -20.659 1.00 93.50 140 VAL A C 1
ATOM 1100 O O . VAL A 1 140 ? 6.099 -12.348 -19.738 1.00 93.50 140 VAL A O 1
ATOM 1103 N N . ASN A 1 141 ? 6.832 -11.016 -21.393 1.00 91.44 141 ASN A N 1
ATOM 1104 C CA . ASN A 1 141 ? 5.860 -9.953 -21.133 1.00 91.44 141 ASN A CA 1
ATOM 1105 C C . ASN A 1 141 ? 4.415 -10.451 -21.303 1.00 91.44 141 ASN A C 1
ATOM 1107 O O . ASN A 1 141 ? 3.583 -10.228 -20.423 1.00 91.44 141 ASN A O 1
ATOM 1111 N N . GLU A 1 142 ? 4.122 -11.168 -22.391 1.00 95.06 142 GLU A N 1
ATOM 1112 C CA . GLU A 1 142 ? 2.786 -11.729 -22.632 1.00 95.06 142 GLU A CA 1
ATOM 1113 C C . GLU A 1 142 ? 2.402 -12.758 -21.558 1.00 95.06 142 GLU A C 1
ATOM 1115 O O . GLU A 1 142 ? 1.295 -12.737 -21.016 1.00 95.06 142 GLU A O 1
ATOM 1120 N N . GLN A 1 143 ? 3.328 -13.651 -21.206 1.00 97.19 143 GLN A N 1
ATOM 1121 C CA . GLN A 1 143 ? 3.089 -14.656 -20.181 1.00 97.19 143 GLN A CA 1
ATOM 1122 C C . GLN A 1 143 ? 2.904 -14.013 -18.802 1.00 97.19 143 GLN A C 1
ATOM 1124 O O . GLN A 1 143 ? 2.061 -14.476 -18.039 1.00 97.19 143 GLN A O 1
ATOM 1129 N N . GLY A 1 144 ? 3.609 -12.922 -18.496 1.00 95.38 144 GLY A N 1
ATOM 1130 C CA . GLY A 1 144 ? 3.430 -12.165 -17.258 1.00 95.38 144 GLY A CA 1
ATOM 1131 C C . GLY A 1 144 ? 2.004 -11.629 -17.101 1.00 95.38 144 GLY A C 1
ATOM 1132 O O . GLY A 1 144 ? 1.439 -11.711 -16.012 1.00 95.38 144 GLY A O 1
ATOM 1133 N N . LEU A 1 145 ? 1.377 -11.160 -18.187 1.00 94.44 145 LEU A N 1
ATOM 1134 C CA . LEU A 1 145 ? -0.036 -10.755 -18.179 1.00 94.44 145 LEU A CA 1
ATOM 1135 C C . LEU A 1 145 ? -0.970 -11.936 -17.885 1.00 94.44 145 LEU A C 1
ATOM 1137 O O . LEU A 1 145 ? -1.936 -11.783 -17.141 1.00 94.44 145 LEU A O 1
ATOM 1141 N N . LYS A 1 146 ? -0.660 -13.128 -18.407 1.00 96.50 146 LYS A N 1
ATOM 1142 C CA . LYS A 1 146 ? -1.431 -14.349 -18.115 1.00 96.50 146 LYS A CA 1
ATOM 1143 C C . LYS A 1 146 ? -1.326 -14.743 -16.644 1.00 96.50 146 LYS A C 1
ATOM 1145 O O . LYS A 1 146 ? -2.340 -15.090 -16.051 1.00 96.50 146 LYS A O 1
ATOM 1150 N N . VAL A 1 147 ? -0.137 -14.643 -16.041 1.00 97.44 147 VAL A N 1
ATOM 1151 C CA . VAL A 1 147 ? 0.029 -14.889 -14.597 1.00 97.44 147 VAL A CA 1
ATOM 1152 C C . VAL A 1 147 ? -0.827 -13.912 -13.787 1.00 97.44 147 VAL A C 1
ATOM 1154 O O . VAL A 1 147 ? -1.571 -14.353 -12.915 1.00 97.44 147 VAL A O 1
ATOM 1157 N N . ARG A 1 148 ? -0.794 -12.610 -14.110 1.00 94.88 148 ARG A N 1
ATOM 1158 C CA . ARG A 1 148 ? -1.636 -11.599 -13.440 1.00 94.88 148 ARG A CA 1
ATOM 1159 C C . ARG A 1 148 ? -3.124 -11.905 -13.578 1.00 94.88 148 ARG A C 1
ATOM 1161 O O . ARG A 1 148 ? -3.845 -11.833 -12.593 1.00 94.88 148 ARG A O 1
ATOM 1168 N N . ALA A 1 149 ? -3.573 -12.309 -14.764 1.00 94.69 149 ALA A N 1
ATOM 1169 C CA . ALA A 1 149 ? -4.968 -12.677 -14.983 1.00 94.69 149 ALA A CA 1
ATOM 1170 C C . ALA A 1 149 ? -5.394 -13.888 -14.131 1.00 94.69 149 ALA A C 1
ATOM 1172 O O . ALA A 1 149 ? -6.499 -13.903 -13.593 1.00 94.69 149 ALA A O 1
ATOM 1173 N N . GLU A 1 150 ? -4.531 -14.898 -13.970 1.00 96.31 150 GLU A N 1
ATOM 1174 C CA . GLU A 1 150 ? -4.812 -16.018 -13.061 1.00 96.31 150 GLU A CA 1
ATOM 1175 C C . GLU A 1 150 ? -4.830 -15.575 -11.592 1.00 96.31 150 GLU A C 1
ATOM 1177 O O . GLU A 1 150 ? -5.712 -15.994 -10.844 1.00 96.31 150 GLU A O 1
ATOM 1182 N N . ILE A 1 151 ? -3.920 -14.685 -11.184 1.00 94.69 151 ILE A N 1
ATOM 1183 C CA . ILE A 1 151 ? -3.924 -14.088 -9.841 1.00 94.69 151 ILE A CA 1
ATOM 1184 C C . ILE A 1 151 ? -5.252 -13.367 -9.587 1.00 94.69 151 ILE A C 1
ATOM 1186 O O . ILE A 1 151 ? -5.922 -13.652 -8.596 1.00 94.69 151 ILE A O 1
ATOM 1190 N N . GLU A 1 152 ? -5.691 -12.500 -10.500 1.00 92.00 152 GLU A N 1
ATOM 1191 C CA . GLU A 1 152 ? -6.949 -11.755 -10.374 1.00 92.00 152 GLU A CA 1
ATOM 1192 C C . GLU A 1 152 ? -8.172 -12.674 -10.266 1.00 92.00 152 GLU A C 1
ATOM 1194 O O . GLU A 1 152 ? -9.069 -12.415 -9.459 1.00 92.00 152 GLU A O 1
ATOM 1199 N N . LYS A 1 153 ? -8.197 -13.787 -11.012 1.00 92.31 153 LYS A N 1
ATOM 1200 C CA . LYS A 1 153 ? -9.250 -14.806 -10.882 1.00 92.31 153 LYS A CA 1
ATOM 1201 C C . LYS A 1 153 ? -9.279 -15.413 -9.484 1.00 92.31 153 LYS A C 1
ATOM 1203 O O . LYS A 1 153 ? -10.361 -15.571 -8.916 1.00 92.31 153 LYS A O 1
ATOM 1208 N N . VAL A 1 154 ? -8.115 -15.750 -8.923 1.00 92.12 154 VAL A N 1
ATOM 1209 C CA . VAL A 1 154 ? -8.038 -16.294 -7.560 1.00 92.12 154 VAL A CA 1
ATOM 1210 C C . VAL A 1 154 ? -8.483 -15.244 -6.548 1.00 92.12 154 VAL A C 1
ATOM 1212 O O . VAL A 1 154 ? -9.297 -15.566 -5.692 1.00 92.12 154 VAL A O 1
ATOM 1215 N N . ILE A 1 155 ? -8.045 -13.988 -6.670 1.00 87.81 155 ILE A N 1
ATOM 1216 C CA . ILE A 1 155 ? -8.475 -12.890 -5.786 1.00 87.81 155 ILE A CA 1
ATOM 1217 C C . ILE A 1 155 ? -9.998 -12.746 -5.804 1.00 87.81 155 ILE A C 1
ATOM 1219 O O . ILE A 1 155 ? -10.624 -12.712 -4.745 1.00 87.81 155 ILE A O 1
ATOM 1223 N N . ALA A 1 156 ? -10.605 -12.711 -6.992 1.00 85.81 156 ALA A N 1
ATOM 1224 C CA . ALA A 1 156 ? -12.053 -12.604 -7.142 1.00 85.81 156 ALA A CA 1
ATOM 1225 C C . ALA A 1 156 ? -12.797 -13.803 -6.525 1.00 85.81 156 ALA A C 1
ATOM 1227 O O . ALA A 1 156 ? -13.854 -13.633 -5.917 1.00 85.81 156 ALA A O 1
ATOM 1228 N N . ALA A 1 157 ? -12.239 -15.012 -6.636 1.00 84.81 157 ALA A N 1
ATOM 1229 C CA . ALA A 1 157 ? -12.801 -16.220 -6.032 1.00 84.81 157 ALA A CA 1
ATOM 1230 C C . ALA A 1 157 ? -12.599 -16.293 -4.506 1.00 84.81 157 ALA A C 1
ATOM 1232 O O . ALA A 1 157 ? -13.428 -16.885 -3.810 1.00 84.81 157 ALA A O 1
ATOM 1233 N N . SER A 1 158 ? -11.519 -15.697 -3.997 1.00 77.50 158 SER A N 1
ATOM 1234 C CA . SER A 1 158 ? -11.125 -15.696 -2.584 1.00 77.50 158 SER A CA 1
ATOM 1235 C C . SER A 1 158 ? -11.808 -14.613 -1.756 1.00 77.50 158 SER A C 1
ATOM 1237 O O . SER A 1 158 ? -11.627 -14.598 -0.540 1.00 77.50 158 SER A O 1
ATOM 1239 N N . ILE A 1 159 ? -12.612 -13.727 -2.361 1.00 73.38 159 ILE A N 1
ATOM 1240 C CA . ILE A 1 159 ? -13.466 -12.798 -1.609 1.00 73.38 159 ILE A CA 1
ATOM 1241 C C . ILE A 1 159 ? -14.296 -13.644 -0.632 1.00 73.38 159 ILE A C 1
ATOM 1243 O O . ILE A 1 159 ? -15.134 -14.431 -1.083 1.00 73.38 159 ILE A O 1
ATOM 1247 N N . PRO A 1 160 ? -14.079 -13.533 0.695 1.00 60.88 160 PRO A N 1
ATOM 1248 C CA . PRO A 1 160 ? -14.517 -14.573 1.615 1.00 60.88 160 PRO A CA 1
ATOM 1249 C C . PRO A 1 160 ? -16.034 -14.757 1.536 1.00 60.88 160 PRO A C 1
ATOM 1251 O O . PRO A 1 160 ? -16.771 -13.848 1.905 1.00 60.88 160 PRO A O 1
ATOM 1254 N N . LYS A 1 161 ? -16.526 -15.908 1.071 1.00 51.94 161 LYS A N 1
ATOM 1255 C CA . LYS A 1 161 ? -17.930 -16.297 1.261 1.00 51.94 161 LYS A CA 1
ATOM 1256 C C . LYS A 1 161 ? -18.050 -16.709 2.724 1.00 51.94 161 LYS A C 1
ATOM 1258 O O . LYS A 1 161 ? -17.701 -17.832 3.068 1.00 51.94 161 LYS A O 1
ATOM 1263 N N . VAL A 1 162 ? -18.401 -15.779 3.610 1.00 40.38 162 VAL A N 1
ATOM 1264 C CA . VAL A 1 162 ? -18.547 -16.122 5.034 1.00 40.38 162 VAL A CA 1
ATOM 1265 C C . VAL A 1 162 ? -19.652 -17.169 5.161 1.00 40.38 162 VAL A C 1
ATOM 1267 O O . VAL A 1 162 ? -20.624 -17.152 4.411 1.00 40.38 162 VAL A O 1
ATOM 1270 N N . SER A 1 163 ? -19.463 -18.098 6.093 1.00 36.72 163 SER A N 1
ATOM 1271 C CA . SER A 1 163 ? -20.274 -19.285 6.386 1.00 36.72 163 SER A CA 1
ATOM 1272 C C . SER A 1 163 ? -21.688 -18.999 6.926 1.00 36.72 163 SER A C 1
ATOM 1274 O O . SER A 1 163 ? -22.284 -19.839 7.596 1.00 36.72 163 SER A O 1
ATOM 1276 N N . THR A 1 164 ? -22.266 -17.845 6.599 1.00 35.47 164 THR A N 1
ATOM 1277 C CA . THR A 1 164 ? -23.676 -17.511 6.819 1.00 35.47 164 THR A CA 1
ATOM 1278 C C . THR A 1 164 ? -24.263 -16.953 5.520 1.00 35.47 164 THR A C 1
ATOM 1280 O O . THR A 1 164 ? -23.576 -16.213 4.813 1.00 35.47 164 THR A O 1
ATOM 1283 N N . PRO A 1 165 ? -25.511 -17.302 5.151 1.00 34.91 165 PRO A N 1
ATOM 1284 C CA . PRO A 1 165 ? -26.117 -16.907 3.884 1.00 34.91 165 PRO A CA 1
ATOM 1285 C C . PRO A 1 165 ? -26.521 -15.431 3.943 1.00 34.91 165 PRO A C 1
ATOM 1287 O O . PRO A 1 165 ? -27.689 -15.084 4.061 1.00 34.91 165 PRO A O 1
ATOM 1290 N N . VAL A 1 166 ? -25.538 -14.542 3.877 1.00 43.19 166 VAL A N 1
ATOM 1291 C CA . VAL A 1 166 ? -25.751 -13.142 3.543 1.00 43.19 166 VAL A CA 1
ATOM 1292 C C . VAL A 1 166 ? -24.878 -12.882 2.333 1.00 43.19 166 VAL A C 1
ATOM 1294 O O . VAL A 1 166 ? -23.697 -12.554 2.437 1.00 43.19 166 VAL A O 1
ATOM 1297 N N . THR A 1 167 ? -25.460 -13.055 1.148 1.00 55.34 167 THR A N 1
ATOM 1298 C CA . THR A 1 167 ? -25.082 -12.239 -0.006 1.00 55.34 167 THR A CA 1
ATOM 1299 C C . THR A 1 167 ? -24.965 -10.811 0.516 1.00 55.34 167 THR A C 1
ATOM 1301 O O . THR A 1 167 ? -25.973 -10.256 0.947 1.00 55.34 167 THR A O 1
ATOM 1304 N N . ALA A 1 168 ? -23.743 -10.273 0.598 1.00 62.12 168 ALA A N 1
ATOM 1305 C CA . ALA A 1 168 ? -23.502 -8.944 1.149 1.00 62.12 168 ALA A CA 1
ATOM 1306 C C . ALA A 1 168 ? -24.484 -7.969 0.488 1.00 62.12 168 ALA A C 1
ATOM 1308 O O . ALA A 1 168 ? -24.485 -7.847 -0.741 1.00 62.12 168 ALA A O 1
ATOM 1309 N N . ALA A 1 169 ? -25.373 -7.366 1.282 1.00 78.94 169 ALA A N 1
ATOM 1310 C CA . ALA A 1 169 ? -26.421 -6.512 0.743 1.00 78.94 169 ALA A CA 1
ATOM 1311 C C . ALA A 1 169 ? -25.774 -5.373 -0.054 1.00 78.94 169 ALA A C 1
ATOM 1313 O O . ALA A 1 169 ? -24.728 -4.847 0.339 1.00 78.94 169 ALA A O 1
ATOM 1314 N N . SER A 1 170 ? -26.363 -5.024 -1.196 1.00 85.69 170 SER A N 1
ATOM 1315 C CA . SER A 1 170 ? -25.897 -3.875 -1.967 1.00 85.69 170 SER A CA 1
ATOM 1316 C C . SER A 1 170 ? -26.312 -2.609 -1.228 1.00 85.69 170 SER A C 1
ATOM 1318 O O . SER A 1 170 ? -27.503 -2.391 -1.013 1.00 85.69 170 SER A O 1
ATOM 1320 N N . SER A 1 171 ? -25.344 -1.804 -0.804 1.00 92.38 171 SER A N 1
ATOM 1321 C CA . SER A 1 171 ? -25.575 -0.562 -0.074 1.00 92.38 171 SER A CA 1
ATOM 1322 C C . SER A 1 171 ? -24.401 0.386 -0.275 1.00 92.38 171 SER A C 1
ATOM 1324 O O . SER A 1 171 ? -23.252 0.044 -0.002 1.00 92.38 171 SER A O 1
ATOM 1326 N N . ASN A 1 172 ? -24.721 1.610 -0.690 1.00 94.38 172 ASN A N 1
ATOM 1327 C CA . ASN A 1 172 ? -23.764 2.709 -0.802 1.00 94.38 172 ASN A CA 1
ATOM 1328 C C . ASN A 1 172 ? -23.689 3.553 0.484 1.00 94.38 172 ASN A C 1
ATOM 1330 O O . ASN A 1 172 ? -23.001 4.565 0.510 1.00 94.38 172 ASN A O 1
ATOM 1334 N N . ALA A 1 173 ? -24.366 3.145 1.561 1.00 93.81 173 ALA A N 1
ATOM 1335 C CA . ALA A 1 173 ? -24.271 3.785 2.870 1.00 93.81 173 ALA A CA 1
ATOM 1336 C C . ALA A 1 173 ? -23.441 2.923 3.829 1.00 93.81 173 ALA A C 1
ATOM 1338 O O . ALA A 1 173 ? -23.632 1.710 3.903 1.00 93.81 173 ALA A O 1
ATOM 1339 N N . ALA A 1 174 ? -22.526 3.535 4.583 1.00 92.25 174 ALA A N 1
ATOM 1340 C CA . ALA A 1 174 ? -21.845 2.855 5.686 1.00 92.25 174 ALA A CA 1
ATOM 1341 C C . ALA A 1 174 ? -22.841 2.516 6.822 1.00 92.25 174 ALA A C 1
ATOM 1343 O O . ALA A 1 174 ? -23.794 3.274 7.028 1.00 92.25 174 ALA A O 1
ATOM 1344 N N . PRO A 1 175 ? -22.634 1.421 7.582 1.00 92.75 175 PRO A N 1
ATOM 1345 C CA . PRO A 1 175 ? -23.453 1.129 8.757 1.00 92.75 175 PRO A CA 1
ATOM 1346 C C . PRO A 1 175 ? -23.318 2.247 9.803 1.00 92.75 175 PRO A C 1
ATOM 1348 O O . PRO A 1 175 ? -22.281 2.901 9.890 1.00 92.75 175 PRO A O 1
ATOM 1351 N N . GLY A 1 176 ? -24.354 2.463 10.618 1.00 91.62 176 GLY A N 1
ATOM 1352 C CA . GLY A 1 176 ? -24.320 3.500 11.660 1.00 91.62 176 GLY A CA 1
ATOM 1353 C C . GLY A 1 176 ? -23.295 3.219 12.766 1.00 91.62 176 GLY A C 1
ATOM 1354 O O . GLY A 1 176 ? -22.693 4.145 13.305 1.00 91.62 176 GLY A O 1
ATOM 1355 N N . SER A 1 177 ? -23.076 1.944 13.092 1.00 96.06 177 SER A N 1
ATOM 1356 C CA . SER A 1 177 ? -22.050 1.479 14.025 1.00 96.06 177 SER A CA 1
ATOM 1357 C C . SER A 1 177 ? -21.788 -0.021 13.847 1.00 96.06 177 SER A C 1
ATOM 1359 O O . SER A 1 177 ? -22.566 -0.736 13.213 1.00 96.06 177 SER A O 1
ATOM 1361 N N . GLY A 1 178 ? -20.689 -0.501 14.427 1.00 96.56 178 GLY A N 1
ATOM 1362 C CA . GLY A 1 178 ? -20.307 -1.906 14.444 1.00 96.56 178 GLY A CA 1
ATOM 1363 C C . GLY A 1 178 ? -19.777 -2.418 13.108 1.00 96.56 178 GLY A C 1
ATOM 1364 O O . GLY A 1 178 ? -19.400 -1.650 12.221 1.00 96.56 178 GLY A O 1
ATOM 1365 N N . TYR A 1 179 ? -19.706 -3.743 12.993 1.00 96.44 179 TYR A N 1
ATOM 1366 C CA . TYR A 1 179 ? -19.256 -4.421 11.783 1.00 96.44 179 TYR A CA 1
ATOM 1367 C C . TYR A 1 179 ? -20.347 -4.432 10.708 1.00 96.44 179 TYR A C 1
ATOM 1369 O O . TYR A 1 179 ? -21.492 -4.796 10.973 1.00 96.44 179 TYR A O 1
ATOM 1377 N N . GLY A 1 180 ? -19.959 -4.124 9.475 1.00 94.12 180 GLY A N 1
ATOM 1378 C CA . GLY A 1 180 ? -20.780 -4.294 8.288 1.00 94.12 180 GLY A CA 1
ATOM 1379 C C . GLY A 1 180 ? -20.002 -4.966 7.167 1.00 94.12 180 GLY A C 1
ATOM 1380 O O . GLY A 1 180 ? -18.795 -4.768 7.004 1.00 94.12 180 GLY A O 1
ATOM 1381 N N . ARG A 1 181 ? -20.724 -5.738 6.355 1.00 92.88 181 ARG A N 1
ATOM 1382 C CA . ARG A 1 181 ? -20.226 -6.242 5.081 1.00 92.88 181 ARG A CA 1
ATOM 1383 C C . ARG A 1 181 ? -21.249 -6.005 3.995 1.00 92.88 181 ARG A C 1
ATOM 1385 O O . ARG A 1 181 ? -22.385 -6.459 4.104 1.00 92.88 181 ARG A O 1
ATOM 1392 N N . GLN A 1 182 ? -20.829 -5.318 2.947 1.00 92.81 182 GLN A N 1
ATOM 1393 C CA . GLN A 1 182 ? -21.734 -4.876 1.897 1.00 92.81 182 GLN A CA 1
ATOM 1394 C C . GLN A 1 182 ? -21.036 -4.807 0.550 1.00 92.81 182 GLN A C 1
ATOM 1396 O O . GLN A 1 182 ? -19.805 -4.827 0.462 1.00 92.81 182 GLN A O 1
ATOM 1401 N N . LYS A 1 183 ? -21.853 -4.750 -0.496 1.00 94.06 183 LYS A N 1
ATOM 1402 C CA . LYS A 1 183 ? -21.399 -4.435 -1.841 1.00 94.06 183 LYS A CA 1
ATOM 1403 C C . LYS A 1 183 ? -21.671 -2.960 -2.121 1.00 94.06 183 LYS A C 1
ATOM 1405 O O . LYS A 1 183 ? -22.790 -2.504 -1.907 1.00 94.06 183 LYS A O 1
ATOM 1410 N N . VAL A 1 184 ? -20.661 -2.243 -2.592 1.00 94.88 184 VAL A N 1
ATOM 1411 C CA . VAL A 1 184 ? -20.737 -0.820 -2.935 1.00 94.88 184 VAL A CA 1
ATOM 1412 C C . VAL A 1 184 ? -20.601 -0.692 -4.444 1.00 94.88 184 VAL A C 1
ATOM 1414 O O . VAL A 1 184 ? -19.639 -1.205 -5.021 1.00 94.88 184 VAL A O 1
ATOM 1417 N N . SER A 1 185 ? -21.556 -0.018 -5.077 1.00 95.00 185 SER A N 1
ATOM 1418 C CA . SER A 1 185 ? -21.545 0.243 -6.516 1.00 95.00 185 SER A CA 1
ATOM 1419 C C . SER A 1 185 ? -21.005 1.651 -6.752 1.00 95.00 185 SER A C 1
ATOM 1421 O O . SER A 1 185 ? -21.598 2.631 -6.294 1.00 95.00 185 SER A O 1
ATOM 1423 N N . THR A 1 186 ? -19.877 1.746 -7.453 1.00 94.94 186 THR A N 1
ATOM 1424 C CA . THR A 1 186 ? -19.169 2.998 -7.742 1.00 94.94 186 THR A CA 1
ATOM 1425 C C . THR A 1 186 ? -19.062 3.231 -9.248 1.00 94.94 186 THR A C 1
ATOM 1427 O O . THR A 1 186 ? -19.375 2.352 -10.052 1.00 94.94 186 THR A O 1
ATOM 1430 N N . ALA A 1 187 ? -18.547 4.395 -9.653 1.00 91.94 187 ALA A N 1
ATOM 1431 C CA . ALA A 1 187 ? -18.232 4.669 -11.058 1.00 91.94 187 ALA A CA 1
ATOM 1432 C C . ALA A 1 187 ? -17.163 3.721 -11.645 1.00 91.94 187 ALA A C 1
ATOM 1434 O O . ALA A 1 187 ? -17.049 3.603 -12.863 1.00 91.94 187 ALA A O 1
ATOM 1435 N N . ARG A 1 188 ? -16.388 3.040 -10.791 1.00 93.31 188 ARG A N 1
ATOM 1436 C CA . ARG A 1 188 ? -15.295 2.133 -11.176 1.00 93.31 188 ARG A CA 1
ATOM 1437 C C . ARG A 1 188 ? -15.681 0.650 -11.119 1.00 93.31 188 ARG A C 1
ATOM 1439 O O . ARG A 1 188 ? -14.858 -0.209 -11.423 1.00 93.31 188 ARG A O 1
ATOM 1446 N N . GLY A 1 189 ? -16.923 0.345 -10.742 1.00 92.19 189 GLY A N 1
ATOM 1447 C CA . GLY A 1 189 ? -17.452 -1.015 -10.648 1.00 92.19 189 GLY A CA 1
ATOM 1448 C C . GLY A 1 189 ? -18.068 -1.327 -9.288 1.00 92.19 189 GLY A C 1
ATOM 1449 O O . GLY A 1 189 ? -18.281 -0.448 -8.453 1.00 92.19 189 GLY A O 1
ATOM 1450 N N . GLU A 1 190 ? -18.374 -2.604 -9.071 1.00 93.00 190 GLU A N 1
ATOM 1451 C CA . GLU A 1 190 ? -18.893 -3.083 -7.792 1.00 93.00 190 GLU A CA 1
ATOM 1452 C C . GLU A 1 190 ? -17.789 -3.725 -6.958 1.00 93.00 190 GLU A C 1
ATOM 1454 O O . GLU A 1 190 ? -17.066 -4.600 -7.436 1.00 93.00 190 GLU A O 1
ATOM 1459 N N . PHE A 1 191 ? -17.711 -3.341 -5.687 1.00 94.38 191 PHE A N 1
ATOM 1460 C CA . PHE A 1 191 ? -16.696 -3.843 -4.767 1.00 94.38 191 PHE A CA 1
ATOM 1461 C C . PHE A 1 191 ? -17.333 -4.325 -3.473 1.00 94.38 191 PHE A C 1
ATOM 1463 O O . PHE A 1 191 ? -18.278 -3.728 -2.957 1.00 94.38 191 PHE A O 1
ATOM 1470 N N . VAL A 1 192 ? -16.801 -5.416 -2.926 1.00 94.06 192 VAL A N 1
ATOM 1471 C CA . VAL A 1 192 ? -17.180 -5.886 -1.591 1.00 94.06 192 VAL A CA 1
ATOM 1472 C C . VAL A 1 192 ? -16.269 -5.218 -0.572 1.00 94.06 192 VAL A C 1
ATOM 1474 O O . VAL A 1 192 ? -15.054 -5.163 -0.759 1.00 94.06 192 VAL A O 1
ATOM 1477 N N . ILE A 1 193 ? -16.855 -4.762 0.530 1.00 95.94 193 ILE A N 1
ATOM 1478 C CA . ILE A 1 193 ? -16.142 -4.167 1.658 1.00 95.94 193 ILE A CA 1
ATOM 1479 C C . ILE A 1 193 ? -16.569 -4.841 2.962 1.00 95.94 193 ILE A C 1
ATOM 1481 O O . ILE A 1 193 ? -17.753 -5.104 3.175 1.00 95.94 193 ILE A O 1
ATOM 1485 N N . SER A 1 194 ? -15.594 -5.107 3.828 1.00 96.12 194 SER A N 1
ATOM 1486 C CA . SER A 1 194 ? -15.790 -5.421 5.248 1.00 96.12 194 SER A CA 1
ATOM 1487 C C . SER A 1 194 ? -15.275 -4.237 6.056 1.00 96.12 194 SER A C 1
ATOM 1489 O O . SER A 1 194 ? -14.104 -3.894 5.925 1.00 96.12 194 SER A O 1
ATOM 1491 N N . LEU A 1 195 ? -16.112 -3.621 6.885 1.00 97.88 195 LEU A N 1
ATOM 1492 C CA . LEU A 1 195 ? -15.735 -2.443 7.664 1.00 97.88 195 LEU A CA 1
ATOM 1493 C C . LEU A 1 195 ? -16.322 -2.464 9.071 1.00 97.88 195 LEU A C 1
ATOM 1495 O O . LEU A 1 195 ? -17.314 -3.139 9.334 1.00 97.88 195 LEU A O 1
ATOM 1499 N N . ILE A 1 196 ? -15.714 -1.695 9.962 1.00 98.38 196 ILE A N 1
ATOM 1500 C CA . ILE A 1 196 ? -16.206 -1.397 11.302 1.00 98.38 196 ILE A CA 1
ATOM 1501 C C . ILE A 1 196 ? -16.363 0.113 11.400 1.00 98.38 196 ILE A C 1
ATOM 1503 O O . ILE A 1 196 ? -15.405 0.843 11.151 1.00 98.38 196 ILE A O 1
ATOM 1507 N N . VAL A 1 197 ? -17.555 0.567 11.778 1.00 98.31 197 VAL A N 1
ATOM 1508 C CA . VAL A 1 197 ? -17.835 1.969 12.102 1.00 98.31 197 VAL A CA 1
ATOM 1509 C C . VAL A 1 197 ? -17.915 2.091 13.618 1.00 98.31 197 VAL A C 1
ATOM 1511 O O . VAL A 1 197 ? -18.725 1.424 14.260 1.00 98.31 197 VAL A O 1
ATOM 1514 N N . ALA A 1 198 ? -17.063 2.920 14.210 1.00 98.00 198 ALA A N 1
ATOM 1515 C CA . ALA A 1 198 ? -16.893 3.005 15.654 1.00 98.00 198 ALA A CA 1
ATOM 1516 C C . ALA A 1 198 ? -17.113 4.439 16.169 1.00 98.00 198 ALA A C 1
ATOM 1518 O O . ALA A 1 198 ? -16.146 5.164 16.426 1.00 98.00 198 ALA A O 1
ATOM 1519 N N . PRO A 1 199 ? -18.378 4.879 16.326 1.00 96.88 199 PRO A N 1
ATOM 1520 C CA . PRO A 1 199 ? -18.680 6.178 16.914 1.00 96.88 199 PRO A CA 1
ATOM 1521 C C . PRO A 1 199 ? -18.151 6.271 18.349 1.00 96.88 199 PRO A C 1
ATOM 1523 O O . PRO A 1 199 ? -18.367 5.365 19.152 1.00 96.88 199 PRO A O 1
ATOM 1526 N N . GLY A 1 200 ? -17.457 7.365 18.668 1.00 96.19 200 GLY A N 1
ATOM 1527 C CA . GLY A 1 200 ? -16.936 7.639 20.012 1.00 96.19 200 GLY A CA 1
ATOM 1528 C C . GLY A 1 200 ? -15.717 6.814 20.438 1.00 96.19 200 GLY A C 1
ATOM 1529 O O . GLY A 1 200 ? -15.179 7.072 21.511 1.00 96.19 200 GLY A O 1
ATOM 1530 N N . ALA A 1 201 ? -15.253 5.867 19.618 1.00 97.69 201 ALA A N 1
ATOM 1531 C CA . ALA A 1 201 ? -14.055 5.093 19.919 1.00 97.69 201 ALA A CA 1
ATOM 1532 C C . ALA A 1 201 ? -12.782 5.941 19.816 1.00 97.69 201 ALA A C 1
ATOM 1534 O O . ALA A 1 201 ? -12.719 6.932 19.086 1.00 97.69 201 ALA A O 1
ATOM 1535 N N . ARG A 1 202 ? -11.735 5.495 20.510 1.00 97.44 202 ARG A N 1
ATOM 1536 C CA . ARG A 1 202 ? -10.372 6.019 20.378 1.00 97.44 202 ARG A CA 1
ATOM 1537 C C . ARG A 1 202 ? -9.526 5.012 19.610 1.00 97.44 202 ARG A C 1
ATOM 1539 O O . ARG A 1 202 ? -9.700 3.806 19.784 1.00 97.44 202 ARG A O 1
ATOM 1546 N N . ALA A 1 203 ? -8.602 5.494 18.788 1.00 98.06 203 ALA A N 1
ATOM 1547 C CA . ALA A 1 203 ? -7.639 4.643 18.094 1.00 98.06 203 ALA A CA 1
ATOM 1548 C C . ALA A 1 203 ? -6.278 4.675 18.796 1.00 98.06 203 ALA A C 1
ATOM 1550 O O . ALA A 1 203 ? -5.842 5.720 19.276 1.00 98.06 203 ALA A O 1
ATOM 1551 N N . ILE A 1 204 ? -5.613 3.524 18.827 1.00 98.00 204 ILE A N 1
ATOM 1552 C CA . ILE A 1 204 ? -4.264 3.332 19.351 1.00 98.00 204 ILE A CA 1
ATOM 1553 C C . ILE A 1 204 ? -3.430 2.652 18.269 1.00 98.00 204 ILE A C 1
ATOM 1555 O O . ILE A 1 204 ? -3.846 1.631 17.726 1.00 98.00 204 ILE A O 1
ATOM 1559 N N . VAL A 1 205 ? -2.251 3.193 17.964 1.00 98.38 205 VAL A N 1
ATOM 1560 C CA . VAL A 1 205 ? -1.240 2.451 17.190 1.00 98.38 205 VAL A CA 1
ATOM 1561 C C . VAL A 1 205 ? -0.473 1.552 18.143 1.00 98.38 205 VAL A C 1
ATOM 1563 O O . VAL A 1 205 ? 0.109 2.043 19.106 1.00 98.38 205 VAL A O 1
ATOM 1566 N N . GLU A 1 206 ? -0.435 0.255 17.870 1.00 97.88 206 GLU A N 1
ATOM 1567 C CA . GLU A 1 206 ? 0.464 -0.675 18.552 1.00 97.88 206 GLU A CA 1
ATOM 1568 C C . GLU A 1 206 ? 1.623 -1.057 17.641 1.00 97.88 206 GLU A C 1
ATOM 1570 O O . GLU A 1 206 ? 1.474 -1.242 16.430 1.00 97.88 206 GLU A O 1
ATOM 1575 N N . THR A 1 207 ? 2.777 -1.232 18.270 1.00 98.19 207 THR A N 1
ATOM 1576 C CA . THR A 1 207 ? 3.967 -1.846 17.695 1.00 98.19 207 THR A CA 1
ATOM 1577 C C . THR A 1 207 ? 4.318 -3.093 18.504 1.00 98.19 207 THR A C 1
ATOM 1579 O O . THR A 1 207 ? 4.104 -3.164 19.715 1.00 98.19 207 THR A O 1
ATOM 1582 N N . ALA A 1 208 ? 4.832 -4.122 17.835 1.00 97.62 208 ALA A N 1
ATOM 1583 C CA . ALA A 1 208 ? 5.291 -5.340 18.496 1.00 97.62 208 ALA A CA 1
ATOM 1584 C C . ALA A 1 208 ? 6.680 -5.168 19.140 1.00 97.62 208 ALA A C 1
ATOM 1586 O O . ALA A 1 208 ? 6.987 -5.876 20.095 1.00 97.62 208 ALA A O 1
ATOM 1587 N N . SER A 1 209 ? 7.483 -4.231 18.626 1.00 96.00 209 SER A N 1
ATOM 1588 C CA . SER A 1 209 ? 8.768 -3.797 19.184 1.00 96.00 209 SER A CA 1
ATOM 1589 C C . SER A 1 209 ? 8.612 -2.478 19.944 1.00 96.00 209 SER A C 1
ATOM 1591 O O . SER A 1 209 ? 7.773 -1.659 19.568 1.00 96.00 209 SER A O 1
ATOM 1593 N N . ASP A 1 210 ? 9.471 -2.237 20.935 1.00 93.25 210 ASP A N 1
ATOM 1594 C CA . ASP A 1 210 ? 9.566 -0.966 21.674 1.00 93.25 210 ASP A CA 1
ATOM 1595 C C . ASP A 1 210 ? 10.669 -0.029 21.135 1.00 93.25 210 ASP A C 1
ATOM 1597 O O . ASP A 1 210 ? 10.838 1.089 21.620 1.00 93.25 210 ASP A O 1
ATOM 1601 N N . SER A 1 211 ? 11.419 -0.461 20.117 1.00 94.94 211 SER A N 1
ATOM 1602 C CA . SER A 1 211 ? 12.449 0.335 19.435 1.00 94.94 211 SER A CA 1
ATOM 1603 C C . SER A 1 211 ? 12.509 0.047 17.934 1.00 94.94 211 SER A C 1
ATOM 1605 O O . SER A 1 211 ? 11.873 -0.895 17.442 1.00 94.94 211 SER A O 1
ATOM 1607 N N . ASP A 1 212 ? 13.301 0.836 17.204 1.00 96.00 212 ASP A N 1
ATOM 1608 C CA . ASP A 1 212 ? 13.675 0.545 15.816 1.00 96.00 212 ASP A CA 1
ATOM 1609 C C . ASP A 1 212 ? 14.196 -0.886 15.685 1.00 96.00 212 ASP A C 1
ATOM 1611 O O . ASP A 1 212 ? 14.906 -1.396 16.558 1.00 96.00 212 ASP A O 1
ATOM 1615 N N . CYS A 1 213 ? 13.814 -1.533 14.590 1.00 95.88 213 CYS A N 1
ATOM 1616 C CA . CYS A 1 213 ? 14.226 -2.885 14.279 1.00 95.88 213 CYS A CA 1
ATOM 1617 C C . CYS A 1 213 ? 14.423 -3.030 12.770 1.00 95.88 213 CYS A C 1
ATOM 1619 O O . CYS A 1 213 ? 13.510 -2.765 11.989 1.00 95.88 213 CYS A O 1
ATOM 1621 N N . GLY A 1 214 ? 15.632 -3.433 12.377 1.00 95.31 214 GLY A N 1
ATOM 1622 C CA . GLY A 1 214 ? 16.027 -3.535 10.973 1.00 95.31 214 GLY A CA 1
ATOM 1623 C C . GLY A 1 214 ? 15.780 -4.903 10.339 1.00 95.31 214 GLY A C 1
ATOM 1624 O O . GLY A 1 214 ? 15.603 -4.964 9.129 1.00 95.31 214 GLY A O 1
ATOM 1625 N N . ASP A 1 215 ? 15.752 -5.979 11.130 1.00 97.38 215 ASP A N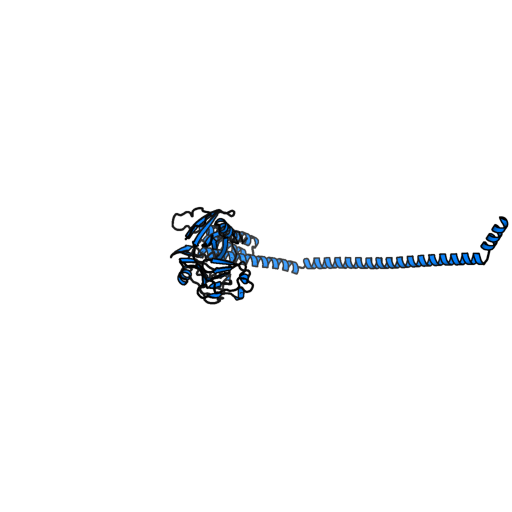 1
ATOM 1626 C CA . ASP A 1 215 ? 15.610 -7.361 10.657 1.00 97.38 215 ASP A CA 1
ATOM 1627 C C . ASP A 1 215 ? 15.104 -8.282 11.778 1.00 97.38 215 ASP A C 1
ATOM 1629 O O . ASP A 1 215 ? 15.309 -8.003 12.960 1.00 97.38 215 ASP A O 1
ATOM 1633 N N . ASN A 1 216 ? 14.455 -9.387 11.400 1.00 97.25 216 ASN A N 1
ATOM 1634 C CA . ASN A 1 216 ? 13.818 -10.370 12.283 1.00 97.25 216 ASN A CA 1
ATOM 1635 C C . ASN A 1 216 ? 12.978 -9.742 13.404 1.00 97.25 216 ASN A C 1
ATOM 1637 O O . ASN A 1 216 ? 13.032 -10.149 14.568 1.00 97.25 216 ASN A O 1
ATOM 1641 N N . CYS A 1 217 ? 12.191 -8.733 13.044 1.00 98.12 217 CYS A N 1
ATOM 1642 C CA . CYS A 1 217 ? 11.480 -7.933 14.025 1.00 98.12 217 CYS A CA 1
ATOM 1643 C C . CYS A 1 217 ? 10.354 -8.698 14.723 1.00 98.12 217 CYS A C 1
ATOM 1645 O O . CYS A 1 217 ? 9.718 -9.567 14.108 1.00 98.12 217 CYS A O 1
ATOM 1647 N N . PRO A 1 218 ? 10.069 -8.362 15.999 1.00 98.06 218 PRO A N 1
ATOM 1648 C CA . PRO A 1 218 ? 8.932 -8.912 16.715 1.00 98.06 218 PRO A CA 1
ATOM 1649 C C . PRO A 1 218 ? 7.636 -8.693 15.940 1.00 98.06 218 PRO A C 1
ATOM 1651 O O . PRO A 1 218 ? 7.405 -7.630 15.363 1.00 98.06 218 PRO A O 1
ATOM 1654 N N . THR A 1 219 ? 6.768 -9.695 15.968 1.00 98.38 219 THR A N 1
ATOM 1655 C CA . THR A 1 219 ? 5.423 -9.619 15.401 1.00 98.38 219 THR A CA 1
ATOM 1656 C C . THR A 1 219 ? 4.424 -10.239 16.364 1.00 98.38 219 THR A C 1
ATOM 1658 O O . THR A 1 219 ? 4.787 -11.026 17.238 1.00 98.38 219 THR A O 1
ATOM 1661 N N . LYS A 1 220 ? 3.158 -9.853 16.221 1.00 98.31 220 LYS A N 1
ATOM 1662 C CA . LYS A 1 220 ? 2.025 -10.429 16.951 1.00 98.31 220 LYS A CA 1
ATOM 1663 C C . LYS A 1 220 ? 0.871 -10.636 15.984 1.00 98.31 220 LYS A C 1
ATOM 1665 O O . LYS A 1 220 ? 0.736 -9.897 15.009 1.00 98.31 220 LYS A O 1
ATOM 1670 N N . SER A 1 221 ? 0.010 -11.605 16.249 1.00 98.25 221 SER A N 1
ATOM 1671 C CA . SER A 1 221 ? -1.290 -11.656 15.585 1.00 98.25 221 SER A CA 1
ATOM 1672 C C . SER A 1 221 ? -2.093 -10.384 15.887 1.00 98.25 221 SER A C 1
ATOM 1674 O O . SER A 1 221 ? -1.886 -9.714 16.903 1.00 98.25 221 SER A O 1
ATOM 1676 N N . LEU A 1 222 ? -3.051 -10.042 15.024 1.00 98.62 222 LEU A N 1
ATOM 1677 C CA . LEU A 1 222 ? -3.903 -8.879 15.271 1.00 98.62 222 LEU A CA 1
ATOM 1678 C C . LEU A 1 222 ? -4.686 -9.010 16.588 1.00 98.62 222 LEU A C 1
ATOM 1680 O O . LEU A 1 222 ? -4.813 -8.036 17.321 1.00 98.62 222 LEU A O 1
ATOM 1684 N N . ALA A 1 223 ? -5.178 -10.208 16.913 1.00 98.31 223 ALA A N 1
ATOM 1685 C CA . ALA A 1 223 ? -5.882 -10.454 18.171 1.00 98.31 223 ALA A CA 1
ATOM 1686 C C . ALA A 1 223 ? -5.003 -10.161 19.403 1.00 98.31 223 ALA A C 1
ATOM 1688 O O . ALA A 1 223 ? -5.490 -9.591 20.376 1.00 98.31 223 ALA A O 1
ATOM 1689 N N . GLU A 1 224 ? -3.711 -10.497 19.356 1.00 98.56 224 GLU A N 1
ATOM 1690 C CA . GLU A 1 224 ? -2.761 -10.185 20.431 1.00 98.56 224 GLU A CA 1
ATOM 1691 C C . GLU A 1 224 ? -2.488 -8.682 20.551 1.00 98.56 224 GLU A C 1
ATOM 1693 O O . GLU A 1 224 ? -2.415 -8.173 21.668 1.00 98.56 224 GLU A O 1
ATOM 1698 N N . HIS A 1 225 ? -2.385 -7.953 19.431 1.00 98.44 225 HIS A N 1
ATOM 1699 C CA . HIS A 1 225 ? -2.306 -6.484 19.455 1.00 98.44 225 HIS A CA 1
ATOM 1700 C C . HIS A 1 225 ? -3.552 -5.871 20.098 1.00 98.44 225 HIS A C 1
ATOM 1702 O O . HIS A 1 225 ? -3.440 -5.039 20.995 1.00 98.44 225 HIS A O 1
ATOM 1708 N N . VAL A 1 226 ? -4.743 -6.328 19.699 1.00 98.62 226 VAL A N 1
ATOM 1709 C CA . VAL A 1 226 ? -6.007 -5.841 20.268 1.00 98.62 226 VAL A CA 1
ATOM 1710 C C . VAL A 1 226 ? -6.088 -6.129 21.769 1.00 98.62 226 VAL A C 1
ATOM 1712 O O . VAL A 1 226 ? -6.448 -5.241 22.544 1.00 98.62 226 VAL A O 1
ATOM 1715 N N . ALA A 1 227 ? -5.705 -7.333 22.196 1.00 97.94 227 ALA A N 1
ATOM 1716 C CA . ALA A 1 227 ? -5.673 -7.700 23.607 1.00 97.94 227 ALA A CA 1
ATOM 1717 C C . ALA A 1 227 ? -4.675 -6.843 24.408 1.00 97.94 227 ALA A C 1
ATOM 1719 O O . ALA A 1 227 ? -5.001 -6.404 25.510 1.00 97.94 227 ALA A O 1
ATOM 1720 N N . ALA A 1 228 ? -3.495 -6.552 23.850 1.00 96.56 228 ALA A N 1
ATOM 1721 C CA . ALA A 1 228 ? -2.453 -5.769 24.516 1.00 96.56 228 ALA A CA 1
ATOM 1722 C C . ALA A 1 228 ? -2.882 -4.329 24.851 1.00 96.56 228 ALA A C 1
ATOM 1724 O O . ALA A 1 228 ? -2.431 -3.785 25.862 1.00 96.56 228 ALA A O 1
ATOM 1725 N N . SER A 1 229 ? -3.766 -3.726 24.049 1.00 96.38 229 SER A N 1
ATOM 1726 C CA . SER A 1 229 ? -4.320 -2.389 24.322 1.00 96.38 229 SER A CA 1
ATOM 1727 C C . SER A 1 229 ? -5.710 -2.409 24.967 1.00 96.38 229 SER A C 1
ATOM 1729 O O . SER A 1 229 ? -6.297 -1.345 25.157 1.00 96.38 229 SER A O 1
ATOM 1731 N N . GLY A 1 230 ? -6.267 -3.586 25.281 1.00 96.56 230 GLY A N 1
ATOM 1732 C CA . GLY A 1 230 ? -7.635 -3.709 25.799 1.00 96.56 230 GLY A CA 1
ATOM 1733 C C . GLY A 1 230 ? -8.707 -3.242 24.805 1.00 96.56 230 GLY A C 1
ATOM 1734 O O . GLY A 1 230 ? -9.718 -2.660 25.202 1.00 96.56 230 GLY A O 1
ATOM 1735 N N . GLY A 1 231 ? -8.466 -3.435 23.507 1.00 97.69 231 GLY A N 1
ATOM 1736 C CA . GLY A 1 231 ? -9.376 -3.023 22.444 1.00 97.69 231 GLY A CA 1
ATOM 1737 C C . GLY A 1 231 ? -10.554 -3.964 22.233 1.00 97.69 231 GLY A C 1
ATOM 1738 O O . GLY A 1 231 ? -10.538 -5.132 22.615 1.00 97.69 231 GLY A O 1
ATOM 1739 N N . PHE A 1 232 ? -11.589 -3.438 21.583 1.00 98.50 232 PHE A N 1
ATOM 1740 C CA . PHE A 1 232 ? -12.751 -4.217 21.139 1.00 98.50 232 PHE A CA 1
ATOM 1741 C C . PHE A 1 232 ? -12.700 -4.531 19.638 1.00 98.50 232 PHE A C 1
ATOM 1743 O O . PHE A 1 232 ? -13.398 -5.430 19.171 1.00 98.50 232 PHE A O 1
ATOM 1750 N N . ALA A 1 233 ? -11.872 -3.810 18.880 1.00 98.69 233 ALA A N 1
ATOM 1751 C CA . ALA A 1 233 ? -11.652 -4.035 17.460 1.00 98.69 233 ALA A CA 1
ATOM 1752 C C . ALA A 1 233 ? -10.220 -3.664 17.059 1.00 98.69 233 ALA A C 1
ATOM 1754 O O . ALA A 1 233 ? -9.537 -2.932 17.774 1.00 98.69 233 ALA A O 1
ATOM 1755 N N . GLY A 1 234 ? -9.772 -4.139 15.902 1.00 98.62 234 GLY A N 1
ATOM 1756 C CA . GLY A 1 234 ? -8.497 -3.729 15.328 1.00 98.62 234 GLY A CA 1
ATOM 1757 C C . GLY A 1 234 ? -8.351 -4.108 13.863 1.00 98.62 234 GLY A C 1
ATOM 1758 O O . GLY A 1 234 ? -9.113 -4.924 13.340 1.00 98.62 234 GLY A O 1
ATOM 1759 N N . ILE A 1 235 ? -7.358 -3.503 13.220 1.00 98.88 235 ILE A N 1
ATOM 1760 C CA . ILE A 1 235 ? -6.947 -3.753 11.838 1.00 98.88 235 ILE A CA 1
ATOM 1761 C C . ILE A 1 235 ? -5.419 -3.801 11.749 1.00 98.88 235 ILE A C 1
ATOM 1763 O O . ILE A 1 235 ? -4.717 -3.211 12.576 1.00 98.88 235 ILE A O 1
ATOM 1767 N N . ASN A 1 236 ? -4.896 -4.512 10.751 1.00 98.62 236 ASN A N 1
ATOM 1768 C CA . ASN A 1 236 ? -3.470 -4.501 10.443 1.00 98.62 236 ASN A CA 1
ATOM 1769 C C . ASN A 1 236 ? -2.922 -3.081 10.182 1.00 98.62 236 ASN A C 1
ATOM 1771 O O . ASN A 1 236 ? -3.663 -2.188 9.782 1.00 98.62 236 ASN A O 1
ATOM 1775 N N . GLY A 1 237 ? -1.629 -2.874 10.451 1.00 97.88 237 GLY A N 1
ATOM 1776 C CA . GLY A 1 237 ? -0.987 -1.556 10.436 1.00 97.88 237 GLY A CA 1
ATOM 1777 C C . GLY A 1 237 ? -0.260 -1.199 9.134 1.00 97.88 237 GLY A C 1
ATOM 1778 O O . GLY A 1 237 ? -0.811 -1.309 8.037 1.00 97.88 237 GLY A O 1
ATOM 1779 N N . ALA A 1 238 ? 0.969 -0.699 9.282 1.00 97.06 238 ALA A N 1
ATOM 1780 C CA . ALA A 1 238 ? 1.828 -0.239 8.193 1.00 97.06 238 ALA A CA 1
ATOM 1781 C C . ALA A 1 238 ? 2.340 -1.390 7.325 1.00 97.06 238 ALA A C 1
ATOM 1783 O O . ALA A 1 238 ? 2.408 -2.538 7.771 1.00 97.06 238 ALA A O 1
ATOM 1784 N N . TYR A 1 239 ? 2.755 -1.049 6.100 1.00 97.06 239 TYR A N 1
ATOM 1785 C CA . TYR A 1 239 ? 3.548 -1.960 5.281 1.00 97.06 239 TYR A CA 1
ATOM 1786 C C . TYR A 1 239 ? 4.782 -2.423 6.039 1.00 97.06 239 TYR A C 1
ATOM 1788 O O . TYR A 1 239 ? 5.426 -1.649 6.748 1.00 97.06 239 TYR A O 1
ATOM 1796 N N . PHE A 1 240 ? 5.138 -3.677 5.820 1.00 97.56 240 PHE A N 1
ATOM 1797 C CA . PHE A 1 240 ? 6.346 -4.259 6.365 1.00 97.56 240 PHE A CA 1
ATOM 1798 C C . PHE A 1 240 ? 6.964 -5.226 5.361 1.00 97.56 240 PHE A C 1
ATOM 1800 O O . PHE A 1 240 ? 6.433 -5.455 4.273 1.00 97.56 240 PHE A O 1
ATOM 1807 N N . CYS A 1 241 ? 8.119 -5.765 5.718 1.00 97.56 241 CYS A N 1
ATOM 1808 C CA . CYS A 1 241 ? 8.837 -6.755 4.944 1.00 97.56 241 CYS A CA 1
ATOM 1809 C C . CYS A 1 241 ? 8.486 -8.170 5.437 1.00 97.56 241 CYS A C 1
ATOM 1811 O O . CYS A 1 241 ? 9.118 -8.645 6.377 1.00 97.56 241 CYS A O 1
ATOM 1813 N N . PRO A 1 242 ? 7.486 -8.868 4.869 1.00 96.12 242 PRO A N 1
ATOM 1814 C CA . PRO A 1 242 ? 7.082 -10.174 5.377 1.00 96.12 242 PRO A CA 1
ATOM 1815 C C . PRO A 1 242 ? 8.129 -11.265 5.088 1.00 96.12 242 PRO A C 1
ATOM 1817 O O . PRO A 1 242 ? 8.883 -11.164 4.117 1.00 96.12 242 PRO A O 1
ATOM 1820 N N . PRO A 1 243 ? 8.172 -12.338 5.899 1.00 94.25 243 PRO A N 1
ATOM 1821 C CA . PRO A 1 243 ? 9.184 -13.392 5.781 1.00 94.25 243 PRO A CA 1
ATOM 1822 C C . PRO A 1 243 ? 9.090 -14.181 4.470 1.00 94.25 243 PRO A C 1
ATOM 1824 O O . PRO A 1 243 ? 10.074 -14.761 4.021 1.00 94.25 243 PRO A O 1
ATOM 1827 N N . ASP A 1 244 ? 7.909 -14.212 3.855 1.00 93.50 244 ASP A N 1
ATOM 1828 C CA . ASP A 1 244 ? 7.637 -14.953 2.626 1.00 93.50 244 ASP A CA 1
ATOM 1829 C C . ASP A 1 244 ? 7.944 -14.164 1.340 1.00 93.50 244 ASP A C 1
ATOM 1831 O O . ASP A 1 244 ? 7.806 -14.702 0.241 1.00 93.50 244 ASP A O 1
ATOM 1835 N N . TYR A 1 245 ? 8.407 -12.913 1.453 1.00 94.00 245 TYR A N 1
ATOM 1836 C CA . TYR A 1 245 ? 8.827 -12.113 0.302 1.00 94.00 245 TYR A CA 1
ATOM 1837 C C . TYR A 1 245 ? 10.334 -12.251 0.053 1.00 94.00 245 TYR A C 1
ATOM 1839 O O . TYR A 1 245 ? 11.138 -11.937 0.937 1.00 94.00 245 TYR A O 1
ATOM 1847 N N . PRO A 1 246 ? 10.767 -12.644 -1.161 1.00 88.69 246 PRO A N 1
ATOM 1848 C CA . PRO A 1 246 ? 12.189 -12.771 -1.475 1.00 88.69 246 PRO A CA 1
ATOM 1849 C C . PRO A 1 246 ? 12.976 -11.469 -1.278 1.00 88.69 246 PRO A C 1
ATOM 1851 O O . PRO A 1 246 ? 14.103 -11.499 -0.793 1.00 88.69 246 PRO A O 1
ATOM 1854 N N . ARG A 1 247 ? 12.379 -10.306 -1.577 1.00 91.56 247 ARG A N 1
ATOM 1855 C CA . ARG A 1 247 ? 13.034 -8.995 -1.391 1.00 91.56 247 ARG A CA 1
ATOM 1856 C C . ARG A 1 247 ? 13.212 -8.577 0.071 1.00 91.56 247 ARG A C 1
ATOM 1858 O O . ARG A 1 247 ? 13.821 -7.544 0.344 1.00 91.56 247 ARG A O 1
ATOM 1865 N N . CYS A 1 248 ? 12.606 -9.315 0.996 1.00 95.25 248 CYS A N 1
ATOM 1866 C CA . CYS A 1 248 ? 12.584 -9.007 2.422 1.00 95.25 248 CYS A CA 1
ATOM 1867 C C . CYS A 1 248 ? 13.658 -9.767 3.207 1.00 95.25 248 CYS A C 1
ATOM 1869 O O . CYS A 1 248 ? 13.784 -9.569 4.413 1.00 95.25 248 CYS A O 1
ATOM 1871 N N . GLN A 1 249 ? 14.460 -10.597 2.534 1.00 92.56 249 GLN A N 1
ATOM 1872 C CA . GLN A 1 249 ? 15.611 -11.255 3.148 1.00 92.56 249 GLN A CA 1
ATOM 1873 C C . GLN A 1 249 ? 16.588 -10.215 3.720 1.00 92.56 249 GLN A C 1
ATOM 1875 O O . GLN A 1 249 ? 16.951 -9.256 3.039 1.00 92.56 249 GLN A O 1
ATOM 1880 N N . GLY A 1 250 ? 16.984 -10.401 4.982 1.00 94.88 250 GLY A N 1
ATOM 1881 C CA . GLY A 1 250 ? 17.830 -9.462 5.731 1.00 94.88 250 GLY A CA 1
ATOM 1882 C C . GLY A 1 250 ? 17.106 -8.227 6.280 1.00 94.88 250 GLY A C 1
ATOM 1883 O O . GLY A 1 250 ? 17.764 -7.321 6.785 1.00 94.88 250 GLY A O 1
ATOM 1884 N N . LYS A 1 251 ? 15.775 -8.171 6.162 1.00 97.00 251 LYS A N 1
ATOM 1885 C CA . LYS A 1 251 ? 14.921 -7.140 6.770 1.00 97.00 251 LYS A CA 1
ATOM 1886 C C . LYS A 1 251 ? 13.547 -7.685 7.168 1.00 97.00 251 LYS A C 1
ATOM 1888 O O . LYS A 1 251 ? 12.517 -7.037 7.024 1.00 97.00 251 LYS A O 1
ATOM 1893 N N . VAL A 1 252 ? 13.511 -8.930 7.615 1.00 97.88 252 VAL A N 1
ATOM 1894 C CA . VAL A 1 252 ? 12.287 -9.665 7.922 1.00 97.88 252 VAL A CA 1
ATOM 1895 C C . VAL A 1 252 ? 11.519 -8.967 9.045 1.00 97.88 252 VAL A C 1
ATOM 1897 O O . VAL A 1 252 ? 12.067 -8.605 10.082 1.00 97.88 252 VAL A O 1
ATOM 1900 N N . ASN A 1 253 ? 10.220 -8.793 8.839 1.00 97.94 253 ASN A N 1
ATOM 1901 C CA . ASN A 1 253 ? 9.270 -8.105 9.708 1.00 97.94 253 ASN A CA 1
ATOM 1902 C C . ASN A 1 253 ? 9.562 -6.625 9.995 1.00 97.94 253 ASN A C 1
ATOM 1904 O O . ASN A 1 253 ? 8.826 -6.010 10.771 1.00 97.94 253 ASN A O 1
ATOM 1908 N N . SER A 1 254 ? 10.589 -6.031 9.385 1.00 97.69 254 SER A N 1
ATOM 1909 C CA . SER A 1 254 ? 10.850 -4.605 9.547 1.00 97.69 254 SER A CA 1
ATOM 1910 C C . SER A 1 254 ? 9.835 -3.775 8.765 1.00 97.69 254 SER A C 1
ATOM 1912 O O . SER A 1 254 ? 9.245 -4.223 7.778 1.00 97.69 254 SER A O 1
ATOM 1914 N N . PHE A 1 255 ? 9.616 -2.550 9.220 1.00 96.44 255 PHE A N 1
ATOM 1915 C CA . PHE A 1 255 ? 8.847 -1.532 8.517 1.00 96.44 255 PHE A CA 1
ATOM 1916 C C . PHE A 1 255 ? 9.680 -0.256 8.500 1.00 96.44 255 PHE A C 1
ATOM 1918 O O . PHE A 1 255 ? 10.431 -0.017 9.442 1.00 96.44 255 PHE A O 1
ATOM 1925 N N . ASP A 1 256 ? 9.542 0.554 7.451 1.00 92.75 256 ASP A N 1
ATOM 1926 C CA . ASP A 1 256 ? 10.437 1.698 7.216 1.00 92.75 256 ASP A CA 1
ATOM 1927 C C . ASP A 1 256 ? 9.800 3.050 7.582 1.00 92.75 256 ASP A C 1
ATOM 1929 O O . ASP A 1 256 ? 10.499 4.055 7.746 1.00 92.75 256 ASP A O 1
ATOM 1933 N N . THR A 1 257 ? 8.469 3.099 7.698 1.00 94.44 257 THR A N 1
ATOM 1934 C CA . THR A 1 257 ? 7.707 4.334 7.925 1.00 94.44 257 THR A CA 1
ATOM 1935 C C . THR A 1 257 ? 7.613 4.697 9.409 1.00 94.44 257 THR A C 1
ATOM 1937 O O . THR A 1 257 ? 7.797 3.850 10.287 1.00 94.44 257 THR A O 1
ATOM 1940 N N . LEU A 1 258 ? 7.349 5.980 9.698 1.00 96.38 258 LEU A N 1
ATOM 1941 C CA . LEU A 1 258 ? 7.190 6.475 11.067 1.00 96.38 258 LEU A CA 1
ATOM 1942 C C . LEU A 1 258 ? 6.014 5.767 11.731 1.00 96.38 258 LEU A C 1
ATOM 1944 O O . LEU A 1 258 ? 4.900 5.775 11.204 1.00 96.38 258 LEU A O 1
ATOM 1948 N N . ALA A 1 259 ? 6.244 5.241 12.925 1.00 97.31 259 ALA A N 1
ATOM 1949 C CA . ALA A 1 259 ? 5.173 4.820 13.810 1.00 97.31 259 ALA A CA 1
ATOM 1950 C C . ALA A 1 259 ? 5.442 5.345 15.216 1.00 97.31 259 ALA A C 1
ATOM 1952 O O . ALA A 1 259 ? 6.579 5.347 15.684 1.00 97.31 259 ALA A O 1
ATOM 1953 N N . VAL A 1 260 ? 4.392 5.784 15.898 1.00 97.62 260 VAL A N 1
ATOM 1954 C CA . VAL A 1 260 ? 4.442 6.129 17.317 1.00 97.62 260 VAL A CA 1
ATOM 1955 C C . VAL A 1 260 ? 3.470 5.222 18.040 1.00 97.62 260 VAL A C 1
ATOM 1957 O O . VAL A 1 260 ? 2.273 5.264 17.759 1.00 97.62 260 VAL A O 1
ATOM 1960 N N . ASN A 1 261 ? 3.976 4.400 18.957 1.00 97.81 261 ASN A N 1
ATOM 1961 C CA . ASN A 1 261 ? 3.142 3.514 19.754 1.00 97.81 261 ASN A CA 1
ATOM 1962 C C . ASN A 1 261 ? 2.293 4.344 20.727 1.00 97.81 261 ASN A C 1
ATOM 1964 O O . ASN A 1 261 ? 2.803 5.147 21.509 1.00 97.81 261 ASN A O 1
ATOM 1968 N N . GLY A 1 262 ? 0.979 4.150 20.705 1.00 96.19 262 GLY A N 1
ATOM 1969 C CA . GLY A 1 262 ? 0.046 4.916 21.518 1.00 96.19 262 GLY A CA 1
ATOM 1970 C C . GLY A 1 262 ? 0.090 4.596 23.010 1.00 96.19 262 GLY A C 1
ATOM 1971 O O . GLY A 1 262 ? -0.327 5.437 23.812 1.00 96.19 262 GLY A O 1
ATOM 1972 N N . ARG A 1 263 ? 0.606 3.422 23.390 1.00 94.25 263 ARG A N 1
ATOM 1973 C CA . ARG A 1 263 ? 0.699 2.931 24.770 1.00 94.25 263 ARG A CA 1
ATOM 1974 C C . ARG A 1 263 ? 2.087 3.150 25.362 1.00 94.25 263 ARG A C 1
ATOM 1976 O O . ARG A 1 263 ? 2.196 3.803 26.395 1.00 94.25 263 ARG A O 1
ATOM 1983 N N . THR A 1 264 ? 3.135 2.646 24.713 1.00 95.19 264 THR A N 1
ATOM 1984 C CA . THR A 1 264 ? 4.521 2.747 25.209 1.00 95.19 264 THR A CA 1
ATOM 1985 C C . THR A 1 264 ? 5.185 4.071 24.850 1.00 95.19 264 THR A C 1
ATOM 1987 O O . THR A 1 264 ? 6.212 4.416 25.428 1.00 95.19 264 THR A O 1
ATOM 1990 N N . LYS A 1 265 ? 4.589 4.836 23.924 1.00 95.31 265 LYS A N 1
ATOM 1991 C CA . LYS A 1 265 ? 5.125 6.098 23.394 1.00 95.31 265 LYS A CA 1
ATOM 1992 C C . LYS A 1 265 ? 6.457 5.944 22.658 1.00 95.31 265 LYS A C 1
ATOM 1994 O O . LYS A 1 265 ? 7.112 6.950 22.382 1.00 95.31 265 LYS A O 1
ATOM 1999 N N . SER A 1 266 ? 6.846 4.714 22.311 1.00 96.00 266 SER A N 1
ATOM 2000 C CA . SER A 1 266 ? 8.016 4.462 21.476 1.00 96.00 266 SER A CA 1
ATOM 2001 C C . SER A 1 266 ? 7.830 5.090 20.098 1.00 96.00 266 SER A C 1
ATOM 2003 O O . SER A 1 266 ? 6.745 5.056 19.511 1.00 96.00 266 SER A O 1
ATOM 2005 N N . VAL A 1 267 ? 8.903 5.688 19.587 1.00 96.38 267 VAL A N 1
ATOM 2006 C CA . VAL A 1 267 ? 8.951 6.291 18.255 1.00 96.38 267 VAL A CA 1
ATOM 2007 C C . VAL A 1 267 ? 9.835 5.416 17.386 1.00 96.38 267 VAL A C 1
ATOM 2009 O O . VAL A 1 267 ? 10.988 5.183 17.738 1.00 96.38 267 VAL A O 1
ATOM 2012 N N . HIS A 1 268 ? 9.295 4.976 16.255 1.00 96.88 268 HIS A N 1
ATOM 2013 C CA . HIS A 1 268 ? 9.959 4.087 15.313 1.00 96.88 268 HIS A CA 1
ATOM 2014 C C . HIS A 1 268 ? 10.291 4.805 14.007 1.00 96.88 268 HIS A C 1
ATOM 2016 O O . HIS A 1 268 ? 9.476 5.571 13.496 1.00 96.88 268 HIS A O 1
ATOM 2022 N N . ASN A 1 269 ? 11.463 4.534 13.440 1.00 94.81 269 ASN A N 1
ATOM 2023 C CA . ASN A 1 269 ? 11.949 5.031 12.155 1.00 94.81 269 ASN A CA 1
ATOM 2024 C C . ASN A 1 269 ? 11.956 6.556 12.045 1.00 94.81 269 ASN A C 1
ATOM 2026 O O . ASN A 1 269 ? 11.692 7.131 10.985 1.00 94.81 269 ASN A O 1
ATOM 2030 N N . ARG A 1 270 ? 12.276 7.246 13.144 1.00 91.75 270 ARG A N 1
ATOM 2031 C CA . ARG A 1 270 ? 12.334 8.714 13.160 1.00 91.75 270 ARG A CA 1
ATOM 2032 C C . ARG A 1 270 ? 13.311 9.256 12.115 1.00 91.75 270 ARG A C 1
ATOM 2034 O O . ARG A 1 270 ? 12.994 10.230 11.436 1.00 91.75 270 ARG A O 1
ATOM 2041 N N . ALA A 1 271 ? 14.473 8.616 11.974 1.00 88.06 271 ALA A N 1
ATOM 2042 C CA . ALA A 1 271 ? 15.517 9.028 11.036 1.00 88.06 271 ALA A CA 1
ATOM 2043 C C . ALA A 1 271 ? 15.031 9.026 9.576 1.00 88.06 271 ALA A C 1
ATOM 2045 O O . ALA A 1 271 ? 15.338 9.950 8.827 1.00 88.06 271 ALA A O 1
ATOM 2046 N N . ASN A 1 272 ? 14.188 8.058 9.206 1.00 85.31 272 ASN A N 1
ATOM 2047 C CA . ASN A 1 272 ? 13.631 7.938 7.855 1.00 85.31 272 ASN A CA 1
ATOM 2048 C C . ASN A 1 272 ? 12.579 9.013 7.544 1.00 85.31 272 ASN A C 1
ATOM 2050 O O . ASN A 1 272 ? 12.171 9.163 6.395 1.00 85.31 272 ASN A O 1
ATOM 2054 N N . ASN A 1 273 ? 12.115 9.756 8.557 1.00 82.75 273 ASN A N 1
ATOM 2055 C CA . ASN A 1 273 ? 10.937 10.610 8.439 1.00 82.75 273 ASN A CA 1
ATOM 2056 C C . ASN A 1 273 ? 11.187 12.108 8.628 1.00 82.75 273 ASN A C 1
ATOM 2058 O O . ASN A 1 273 ? 10.241 12.887 8.554 1.00 82.75 273 ASN A O 1
ATOM 2062 N N . VAL A 1 274 ? 12.448 12.530 8.771 1.00 81.75 274 VAL A N 1
ATOM 2063 C CA . VAL A 1 274 ? 12.822 13.951 8.924 1.00 81.75 274 VAL A CA 1
ATOM 2064 C C . VAL A 1 274 ? 12.365 14.804 7.729 1.00 81.75 274 VAL A C 1
ATOM 2066 O O . VAL A 1 274 ? 11.886 15.918 7.920 1.00 81.75 274 VAL A O 1
ATOM 2069 N N . TYR A 1 275 ? 12.452 14.262 6.511 1.00 85.06 275 TYR A N 1
ATOM 2070 C CA . TYR A 1 275 ? 12.038 14.924 5.262 1.00 85.06 275 TYR A CA 1
ATOM 2071 C C . TYR A 1 275 ? 11.022 14.089 4.468 1.00 85.06 275 TYR A C 1
ATOM 2073 O O . TYR A 1 275 ? 10.911 14.214 3.250 1.00 85.06 275 TYR A O 1
ATOM 2081 N N . SER A 1 276 ? 10.317 13.180 5.147 1.00 89.62 276 SER A N 1
ATOM 2082 C CA . SER A 1 276 ? 9.417 12.235 4.488 1.00 89.62 276 SER A CA 1
ATOM 2083 C C . SER A 1 276 ? 8.123 12.904 4.044 1.00 89.62 276 SER A C 1
ATOM 2085 O O . SER A 1 276 ? 7.422 13.557 4.825 1.00 89.62 276 SER A O 1
ATOM 2087 N N . THR A 1 277 ? 7.785 12.666 2.780 1.00 93.50 277 THR A N 1
ATOM 2088 C CA . THR A 1 277 ? 6.524 13.060 2.150 1.00 93.50 277 THR A CA 1
ATOM 2089 C C . THR A 1 277 ? 5.462 11.963 2.221 1.00 93.50 277 THR A C 1
ATOM 2091 O O . THR A 1 277 ? 4.402 12.099 1.616 1.00 93.50 277 THR A O 1
ATOM 2094 N N . VAL A 1 278 ? 5.716 10.879 2.964 1.00 95.00 278 VAL A N 1
ATOM 2095 C CA . VAL A 1 278 ? 4.732 9.813 3.180 1.00 95.00 278 VAL A CA 1
ATOM 2096 C C . VAL A 1 278 ? 3.569 10.370 4.014 1.00 95.00 278 VAL A C 1
ATOM 2098 O O . VAL A 1 278 ? 3.834 11.014 5.034 1.00 95.00 278 VAL A O 1
ATOM 2101 N N . PRO A 1 279 ? 2.301 10.143 3.629 1.00 97.06 279 PRO A N 1
ATOM 2102 C CA . PRO A 1 279 ? 1.148 10.562 4.422 1.00 97.06 279 PRO A CA 1
ATOM 2103 C C . PRO A 1 279 ? 1.121 9.921 5.811 1.00 97.06 279 PRO A C 1
ATOM 2105 O O . PRO A 1 279 ? 1.687 8.851 6.031 1.00 97.06 279 PRO A O 1
ATOM 2108 N N . LEU A 1 280 ? 0.435 10.560 6.755 1.00 97.25 280 LEU A N 1
ATOM 2109 C CA . LEU A 1 280 ? 0.371 10.099 8.140 1.00 97.25 280 LEU A CA 1
ATOM 2110 C C . LEU A 1 280 ? -1.020 10.298 8.732 1.00 97.25 280 LEU A C 1
ATOM 2112 O O . LEU A 1 280 ? -1.688 11.294 8.460 1.00 97.25 280 LEU A O 1
ATOM 2116 N N . VAL A 1 281 ? -1.436 9.360 9.579 1.00 98.38 281 VAL A N 1
ATOM 2117 C CA . VAL A 1 281 ? -2.579 9.528 10.480 1.00 98.38 281 VAL A CA 1
ATOM 2118 C C . VAL A 1 281 ? -2.090 9.546 11.926 1.00 98.38 281 VAL A C 1
ATOM 2120 O O . VAL A 1 281 ? -1.340 8.664 12.336 1.00 98.38 281 VAL A O 1
ATOM 2123 N N . ALA A 1 282 ? -2.500 10.558 12.685 1.00 98.06 282 ALA A N 1
ATOM 2124 C CA . ALA A 1 282 ? -2.248 10.692 14.117 1.00 98.06 282 ALA A CA 1
ATOM 2125 C C . ALA A 1 282 ? -3.561 10.589 14.897 1.00 98.06 282 ALA A C 1
ATOM 2127 O O . ALA A 1 282 ? -4.601 11.090 14.458 1.00 98.06 282 ALA A O 1
ATOM 2128 N N . MET A 1 283 ? -3.507 9.954 16.063 1.00 97.38 283 MET A N 1
ATOM 2129 C CA . MET A 1 283 ? -4.665 9.678 16.905 1.00 97.38 283 MET A CA 1
ATOM 2130 C C . MET A 1 283 ? -4.689 10.643 18.089 1.00 97.38 283 MET A C 1
ATOM 2132 O O . MET A 1 283 ? -3.751 10.678 18.882 1.00 97.38 283 MET A O 1
ATOM 2136 N N . TYR A 1 284 ? -5.777 11.391 18.251 1.00 95.12 284 TYR A N 1
ATOM 2137 C CA . TYR A 1 284 ? -5.960 12.337 19.353 1.00 95.12 284 TYR A CA 1
ATOM 2138 C C . TYR A 1 284 ? -7.303 12.094 20.032 1.00 95.12 284 TYR A C 1
ATOM 2140 O O . TYR A 1 284 ? -8.345 12.558 19.563 1.00 95.12 284 TYR A O 1
ATOM 2148 N N . GLY A 1 285 ? -7.300 11.349 21.141 1.00 89.56 285 GLY A N 1
ATOM 2149 C CA . GLY A 1 285 ? -8.537 10.966 21.813 1.00 89.56 285 GLY A CA 1
ATOM 2150 C C . GLY A 1 285 ? -9.456 10.197 20.860 1.00 89.56 285 GLY A C 1
ATOM 2151 O O . GLY A 1 285 ? -9.085 9.138 20.360 1.00 89.56 285 GLY A O 1
ATOM 2152 N N . ASN A 1 286 ? -10.654 10.729 20.613 1.00 92.81 286 ASN A N 1
ATOM 2153 C CA . ASN A 1 286 ? -11.650 10.167 19.691 1.00 92.81 286 ASN A CA 1
ATOM 2154 C C . ASN A 1 286 ? -11.572 10.733 18.258 1.00 92.81 286 ASN A C 1
ATOM 2156 O O . ASN A 1 286 ? -12.473 10.504 17.456 1.00 92.81 286 ASN A O 1
ATOM 2160 N N . SER A 1 287 ? -10.521 11.488 17.939 1.00 95.00 287 SER A N 1
ATOM 2161 C CA . SER A 1 287 ? -10.331 12.136 16.642 1.00 95.00 287 SER A CA 1
ATOM 2162 C C . SER A 1 287 ? -9.086 11.615 15.921 1.00 95.00 287 SER A C 1
ATOM 2164 O O . SER A 1 287 ? -8.126 11.156 16.548 1.00 95.00 287 SER A O 1
ATOM 2166 N N . LEU A 1 288 ? -9.112 11.684 14.588 1.00 97.81 288 LEU A N 1
ATOM 2167 C CA . LEU A 1 288 ? -7.977 11.376 13.723 1.00 97.81 288 LEU A CA 1
ATOM 2168 C C . LEU A 1 288 ? -7.555 12.634 12.966 1.00 97.81 288 LEU A C 1
ATOM 2170 O O . LEU A 1 288 ? -8.386 13.277 12.322 1.00 97.81 288 LEU A O 1
ATOM 2174 N N . SER A 1 289 ? -6.260 12.930 12.991 1.00 97.31 289 SER A N 1
ATOM 2175 C CA . SER A 1 289 ? -5.647 14.005 12.211 1.00 97.31 289 SER A CA 1
ATOM 2176 C C . SER A 1 289 ? -4.838 13.399 11.076 1.00 97.31 289 SER A C 1
ATOM 2178 O O . SER A 1 289 ? -3.962 12.568 11.312 1.00 97.31 289 SER A O 1
ATOM 2180 N N . PHE A 1 290 ? -5.122 13.809 9.843 1.00 97.94 290 PHE A N 1
ATOM 2181 C CA . PHE A 1 290 ? -4.454 13.281 8.658 1.00 97.94 290 PHE A CA 1
ATOM 2182 C C . PHE A 1 290 ? -3.543 14.334 8.037 1.00 97.94 290 PHE A C 1
ATOM 2184 O O . PHE A 1 290 ? -3.995 15.425 7.693 1.00 97.94 290 PHE A O 1
ATOM 2191 N N . TYR A 1 291 ? -2.291 13.961 7.816 1.00 96.38 291 TYR A N 1
ATOM 2192 C CA . TYR A 1 291 ? -1.259 14.794 7.219 1.00 96.38 291 TYR A CA 1
ATOM 2193 C C . TYR A 1 291 ? -0.871 14.224 5.864 1.00 96.38 291 TYR A C 1
ATOM 2195 O O . TYR A 1 291 ? -0.827 13.007 5.669 1.00 96.38 291 TYR A O 1
ATOM 2203 N N . ASP A 1 292 ? -0.587 15.107 4.917 1.00 94.69 292 ASP A N 1
ATOM 2204 C CA . ASP A 1 292 ? -0.173 14.691 3.579 1.00 94.69 292 ASP A CA 1
ATOM 2205 C C . ASP A 1 292 ? 1.290 14.282 3.537 1.00 94.69 292 ASP A C 1
ATOM 2207 O O . ASP A 1 292 ? 1.681 13.485 2.691 1.00 94.69 292 ASP A O 1
ATOM 2211 N N . GLN A 1 293 ? 2.082 14.818 4.461 1.00 94.38 293 GLN A N 1
ATOM 2212 C CA . GLN A 1 293 ? 3.496 14.527 4.588 1.00 94.38 293 GLN A CA 1
ATOM 2213 C C . GLN A 1 293 ? 3.844 14.393 6.064 1.00 94.38 293 GLN A C 1
ATOM 2215 O O . GLN A 1 293 ? 3.513 15.260 6.873 1.00 94.38 293 GLN A O 1
ATOM 2220 N N . THR A 1 294 ? 4.558 13.329 6.411 1.00 93.50 294 THR A N 1
ATOM 2221 C CA . THR A 1 294 ? 4.966 13.033 7.788 1.00 93.50 294 THR A CA 1
ATOM 2222 C C . THR A 1 294 ? 5.757 14.192 8.408 1.00 93.50 294 THR A C 1
ATOM 2224 O O . THR A 1 294 ? 5.545 14.530 9.572 1.00 93.50 294 THR A O 1
ATOM 2227 N N . MET A 1 295 ? 6.588 14.882 7.619 1.00 91.50 295 MET A N 1
ATOM 2228 C CA . MET A 1 295 ? 7.350 16.050 8.081 1.00 91.50 295 MET A CA 1
ATOM 2229 C C . MET A 1 295 ? 6.488 17.231 8.573 1.00 91.50 295 MET A C 1
ATOM 2231 O O . MET A 1 295 ? 6.976 18.038 9.358 1.00 91.50 295 MET A O 1
ATOM 2235 N N . GLN A 1 296 ? 5.220 17.343 8.150 1.00 92.69 296 GLN A N 1
ATOM 2236 C CA . GLN A 1 296 ? 4.302 18.402 8.609 1.00 92.69 296 GLN A CA 1
ATOM 2237 C C . GLN A 1 296 ? 3.848 18.187 10.054 1.00 92.69 296 GLN A C 1
ATOM 2239 O O . GLN A 1 296 ? 3.550 19.147 10.759 1.00 92.69 296 GLN A O 1
ATOM 2244 N N . TRP A 1 297 ? 3.774 16.927 10.478 1.00 93.19 297 TRP A N 1
ATOM 2245 C CA . TRP A 1 297 ? 3.414 16.563 11.843 1.00 93.19 297 TRP A CA 1
ATOM 2246 C C . TRP A 1 297 ? 4.628 16.615 12.776 1.00 93.19 297 TRP A C 1
ATOM 2248 O O . TRP A 1 297 ? 4.521 17.044 13.923 1.00 93.19 297 TRP A O 1
ATOM 2258 N N . GLY A 1 298 ? 5.796 16.194 12.280 1.00 87.31 298 GLY A N 1
ATOM 2259 C CA . GLY A 1 298 ? 6.991 16.024 13.097 1.00 87.31 298 GLY A CA 1
ATOM 2260 C C . GLY A 1 298 ? 6.898 14.748 13.932 1.00 87.31 298 GLY A C 1
ATOM 2261 O O . GLY A 1 298 ? 6.749 13.660 13.383 1.00 87.31 298 GLY A O 1
ATOM 2262 N N . VAL A 1 299 ? 7.031 14.864 15.256 1.00 89.62 299 VAL A N 1
ATOM 2263 C CA . VAL A 1 299 ? 6.853 13.742 16.191 1.00 89.62 299 VAL A CA 1
ATOM 2264 C C . VAL A 1 299 ? 6.200 14.254 17.470 1.00 89.62 299 VAL A C 1
ATOM 2266 O O . VAL A 1 299 ? 6.806 15.052 18.183 1.00 89.62 299 VAL A O 1
ATOM 2269 N N . ASP A 1 300 ? 5.011 13.741 17.785 1.00 88.94 300 ASP A N 1
ATOM 2270 C CA . ASP A 1 300 ? 4.275 14.041 19.016 1.00 88.94 300 ASP A CA 1
ATOM 2271 C C . ASP A 1 300 ? 3.867 12.750 19.751 1.00 88.94 300 ASP A C 1
ATOM 2273 O O . ASP A 1 300 ? 3.007 11.983 19.307 1.00 88.94 300 ASP A O 1
ATOM 2277 N N . THR A 1 301 ? 4.486 12.514 20.910 1.00 90.38 301 THR A N 1
ATOM 2278 C CA . THR A 1 301 ? 4.226 11.363 21.791 1.00 90.38 301 THR A CA 1
ATOM 2279 C C . THR A 1 301 ? 3.048 11.582 22.749 1.00 90.38 301 THR A C 1
ATOM 2281 O O . THR A 1 301 ? 2.625 10.641 23.425 1.00 90.38 301 THR A O 1
ATOM 2284 N N . GLY A 1 302 ? 2.481 12.793 22.800 1.00 90.00 302 GLY A N 1
ATOM 2285 C CA . GLY A 1 302 ? 1.234 13.096 23.505 1.00 90.00 302 GLY A CA 1
ATOM 2286 C C . GLY A 1 302 ? -0.005 12.523 22.807 1.00 90.00 302 GLY A C 1
ATOM 2287 O O . GLY A 1 302 ? -1.031 12.307 23.452 1.00 90.00 302 GLY A O 1
ATOM 2288 N N . SER A 1 303 ? 0.107 12.202 21.515 1.00 90.62 303 SER A N 1
ATOM 2289 C CA . SER A 1 303 ? -0.913 11.483 20.746 1.00 90.62 303 SER A CA 1
ATOM 2290 C C . SER A 1 303 ? -1.187 10.071 21.299 1.00 90.62 303 SER A C 1
ATOM 2292 O O . SER A 1 303 ? -0.368 9.461 21.997 1.00 90.62 303 SER A O 1
ATOM 2294 N N . ASN A 1 304 ? -2.335 9.487 20.946 1.00 93.94 304 ASN A N 1
ATOM 2295 C CA . ASN A 1 304 ? -2.627 8.056 21.105 1.00 93.94 304 ASN A CA 1
ATOM 2296 C C . ASN A 1 304 ? -1.942 7.199 20.023 1.00 93.94 304 ASN A C 1
ATOM 2298 O O . ASN A 1 304 ? -2.335 6.060 19.780 1.00 93.94 304 ASN A O 1
ATOM 2302 N N . GLY A 1 305 ? -0.886 7.726 19.409 1.00 96.88 305 GLY A N 1
ATOM 2303 C CA . GLY A 1 305 ? -0.100 7.080 18.378 1.00 96.88 305 GLY A CA 1
ATOM 2304 C C . GLY A 1 305 ? -0.216 7.796 17.042 1.00 96.88 305 GLY A C 1
ATOM 2305 O O . GLY A 1 305 ? -1.058 8.674 16.841 1.00 96.88 305 GLY A O 1
ATOM 2306 N N . ALA A 1 306 ? 0.664 7.408 16.132 1.00 97.81 306 ALA A N 1
ATOM 2307 C CA . ALA A 1 306 ? 0.660 7.866 14.755 1.00 97.81 306 ALA A CA 1
ATOM 2308 C C . ALA A 1 306 ? 1.236 6.785 13.846 1.00 97.81 306 ALA A C 1
ATOM 2310 O O . ALA A 1 306 ? 2.091 6.006 14.267 1.00 97.81 306 ALA A O 1
ATOM 2311 N N . LEU A 1 307 ? 0.763 6.737 12.606 1.00 97.81 307 LEU A N 1
ATOM 2312 C CA . LEU A 1 307 ? 1.207 5.775 11.608 1.00 97.81 307 LEU A CA 1
ATOM 2313 C C . LEU A 1 307 ? 1.359 6.482 10.263 1.00 97.81 307 LEU A C 1
ATOM 2315 O O . LEU A 1 307 ? 0.379 6.965 9.691 1.00 97.81 307 LEU A O 1
ATOM 2319 N N . ALA A 1 308 ? 2.588 6.537 9.759 1.00 97.50 308 ALA A N 1
ATOM 2320 C CA . ALA A 1 308 ? 2.861 6.940 8.391 1.00 97.50 308 ALA A CA 1
ATOM 2321 C C . ALA A 1 308 ? 2.600 5.765 7.450 1.00 97.50 308 ALA A C 1
ATOM 2323 O O . ALA A 1 308 ? 3.100 4.655 7.667 1.00 97.50 308 ALA A O 1
ATOM 2324 N N . ASN A 1 309 ? 1.819 6.007 6.401 1.00 96.56 309 ASN A N 1
ATOM 2325 C CA . ASN A 1 309 ? 1.554 5.001 5.389 1.00 96.56 309 ASN A CA 1
ATOM 2326 C C . ASN A 1 309 ? 1.170 5.601 4.032 1.00 96.56 309 ASN A C 1
ATOM 2328 O O . ASN A 1 309 ? 0.824 6.774 3.921 1.00 96.56 309 ASN A O 1
ATOM 2332 N N . PHE A 1 310 ? 1.229 4.792 2.978 1.00 93.00 310 PHE A N 1
ATOM 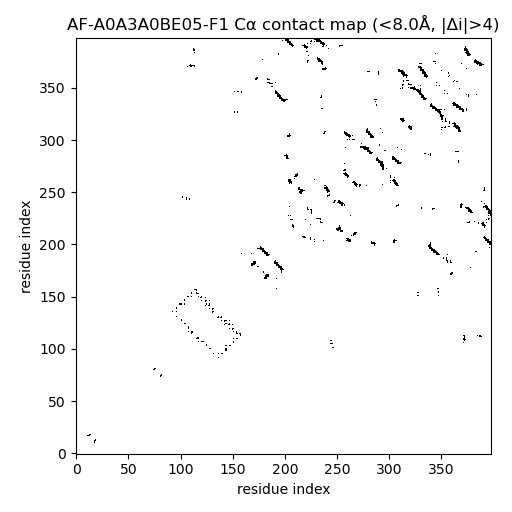2333 C CA . PHE A 1 310 ? 0.996 5.249 1.611 1.00 93.00 310 PHE A CA 1
ATOM 2334 C C . PHE A 1 310 ? -0.111 4.446 0.903 1.00 93.00 310 PHE A C 1
ATOM 2336 O O . PHE A 1 310 ? -0.214 3.236 1.105 1.00 93.00 310 PHE A O 1
ATOM 2343 N N . PRO A 1 311 ? -0.912 5.061 0.017 1.00 96.12 311 PRO A N 1
ATOM 2344 C CA . PRO A 1 311 ? -1.123 6.498 -0.162 1.00 96.12 311 PRO A CA 1
ATOM 2345 C C . PRO A 1 311 ? -2.210 7.058 0.773 1.00 96.12 311 PRO A C 1
ATOM 2347 O O . PRO A 1 311 ? -2.949 6.329 1.442 1.00 96.12 311 PRO A O 1
ATOM 2350 N N . ARG A 1 312 ? -2.373 8.384 0.742 1.00 97.44 312 ARG A N 1
ATOM 2351 C CA . ARG A 1 312 ? -3.608 9.049 1.169 1.00 97.44 312 ARG A CA 1
ATOM 2352 C C . ARG A 1 312 ? -4.722 8.652 0.196 1.00 97.44 312 ARG A C 1
ATOM 2354 O O . ARG A 1 312 ? -4.556 8.797 -1.010 1.00 97.44 312 ARG A O 1
ATOM 2361 N N . LEU A 1 313 ? -5.844 8.148 0.707 1.00 98.44 313 LEU A N 1
ATOM 2362 C CA . LEU A 1 313 ? -6.964 7.695 -0.127 1.00 98.44 313 LEU A CA 1
ATOM 2363 C C . LEU A 1 313 ? -7.971 8.818 -0.362 1.00 98.44 313 LEU A C 1
ATOM 2365 O O . LEU A 1 313 ? -8.363 9.052 -1.502 1.00 98.44 313 LEU A O 1
ATOM 2369 N N . LEU A 1 314 ? -8.355 9.525 0.706 1.00 98.50 314 LEU A N 1
ATOM 2370 C CA . LEU A 1 314 ? -9.319 10.623 0.654 1.00 98.50 314 LEU A CA 1
ATOM 2371 C C . LEU A 1 314 ? -8.819 11.872 1.371 1.00 98.50 314 LEU A C 1
ATOM 2373 O O . LEU A 1 314 ? -8.247 11.776 2.465 1.00 98.50 314 LEU A O 1
ATOM 2377 N N . ARG A 1 315 ? -9.124 13.032 0.787 1.00 97.81 315 ARG A N 1
ATOM 2378 C CA . ARG A 1 315 ? -8.989 14.357 1.394 1.00 97.81 315 ARG A CA 1
ATOM 2379 C C . ARG A 1 315 ? -10.302 15.118 1.244 1.00 97.81 315 ARG A C 1
ATOM 2381 O O . ARG A 1 315 ? -10.742 15.368 0.125 1.00 97.81 315 ARG A O 1
ATOM 2388 N N . ASP A 1 316 ? -10.919 15.456 2.369 1.00 96.94 316 ASP A N 1
ATOM 2389 C CA . ASP A 1 316 ? -12.152 16.251 2.438 1.00 96.94 316 ASP A CA 1
ATOM 2390 C C . ASP A 1 316 ? -13.272 15.729 1.516 1.00 96.94 316 ASP A C 1
ATOM 2392 O O . ASP A 1 316 ? -13.916 16.473 0.781 1.00 96.94 316 ASP A O 1
ATOM 2396 N N . GLY A 1 317 ? -13.466 14.408 1.516 1.00 97.31 317 GLY A N 1
ATOM 2397 C CA . GLY A 1 317 ? -14.464 13.697 0.711 1.00 97.31 317 GLY A CA 1
ATOM 2398 C C . GLY A 1 317 ? -14.065 13.468 -0.750 1.00 97.31 317 GLY A C 1
ATOM 2399 O O . GLY A 1 317 ? -14.823 12.861 -1.504 1.00 97.31 317 GLY A O 1
ATOM 2400 N N . ASN A 1 318 ? -12.878 13.913 -1.166 1.00 97.88 318 ASN A N 1
ATOM 2401 C CA . ASN A 1 318 ? -12.376 13.754 -2.527 1.00 97.88 318 ASN A CA 1
ATOM 2402 C C . ASN A 1 318 ? -11.286 12.687 -2.602 1.00 97.88 318 ASN A C 1
ATOM 2404 O O . ASN A 1 318 ? -10.485 12.532 -1.681 1.00 97.88 318 ASN A O 1
ATOM 2408 N N . VAL A 1 319 ? -11.236 11.975 -3.729 1.00 97.69 319 VAL A N 1
ATOM 2409 C CA . VAL A 1 319 ? -10.166 11.016 -4.031 1.00 97.69 319 VAL A CA 1
ATOM 2410 C C . VAL A 1 319 ? -8.819 11.741 -4.063 1.00 97.69 319 VAL A C 1
ATOM 2412 O O . VAL A 1 319 ? -8.669 12.749 -4.749 1.00 97.69 319 VAL A O 1
ATOM 2415 N N . ALA A 1 320 ? -7.851 11.219 -3.309 1.00 96.94 320 ALA A N 1
ATOM 2416 C CA . ALA A 1 320 ? -6.510 11.788 -3.146 1.00 96.94 320 ALA A CA 1
ATOM 2417 C C . ALA A 1 320 ? -5.390 10.873 -3.681 1.00 96.94 320 ALA A C 1
ATOM 2419 O O . ALA A 1 320 ? -4.211 11.164 -3.487 1.00 96.94 320 ALA A O 1
ATOM 2420 N N . THR A 1 321 ? -5.747 9.781 -4.364 1.00 94.38 321 THR A N 1
ATOM 2421 C CA . THR A 1 321 ? -4.813 8.861 -5.026 1.00 94.38 321 THR A CA 1
ATOM 2422 C C . THR A 1 321 ? -5.248 8.576 -6.462 1.00 94.38 321 THR A C 1
ATOM 2424 O O . THR A 1 321 ? -6.440 8.532 -6.754 1.00 94.38 321 THR A O 1
ATOM 2427 N N . GLY A 1 322 ? -4.275 8.374 -7.352 1.00 87.00 322 GLY A N 1
ATOM 2428 C CA . GLY A 1 322 ? -4.482 7.938 -8.737 1.00 87.00 322 GLY A CA 1
ATOM 2429 C C . GLY A 1 322 ? -3.889 6.557 -9.024 1.00 87.00 322 GLY A C 1
ATOM 2430 O O . GLY A 1 322 ? -3.627 6.238 -10.177 1.00 87.00 322 GLY A O 1
ATOM 2431 N N . ASP A 1 323 ? -3.595 5.768 -7.987 1.00 87.94 323 ASP A N 1
ATOM 2432 C CA . ASP A 1 323 ? -2.919 4.480 -8.146 1.00 87.94 323 ASP A CA 1
ATOM 2433 C C . ASP A 1 323 ? -3.896 3.381 -8.614 1.00 87.94 323 ASP A C 1
ATOM 2435 O O . ASP A 1 323 ? -4.637 2.771 -7.833 1.00 87.94 323 ASP A O 1
ATOM 2439 N N . ASP A 1 324 ? -3.874 3.149 -9.928 1.00 86.00 324 ASP A N 1
ATOM 2440 C CA . ASP A 1 324 ? -4.585 2.088 -10.651 1.00 86.00 324 ASP A CA 1
ATOM 2441 C C . ASP A 1 324 ? -3.790 0.767 -10.719 1.00 86.00 324 ASP A C 1
ATOM 2443 O O . ASP A 1 324 ? -3.984 -0.034 -11.634 1.00 86.00 324 ASP A O 1
ATOM 2447 N N . GLY A 1 325 ? -2.872 0.542 -9.774 1.00 83.50 325 GLY A N 1
ATOM 2448 C CA . GLY A 1 325 ? -2.039 -0.654 -9.688 1.00 83.50 325 GLY A CA 1
ATOM 2449 C C . GLY A 1 325 ? -2.820 -1.964 -9.518 1.00 83.50 325 GLY A C 1
ATOM 2450 O O . GLY A 1 325 ? -4.043 -2.033 -9.656 1.00 83.50 325 GLY A O 1
ATOM 2451 N N . SER A 1 326 ? -2.096 -3.048 -9.214 1.00 85.12 326 SER A N 1
ATOM 2452 C CA . SER A 1 326 ? -2.681 -4.393 -9.123 1.00 85.12 326 SER A CA 1
ATOM 2453 C C . SER A 1 326 ? -3.882 -4.445 -8.173 1.00 85.12 326 SER A C 1
ATOM 2455 O O . SER A 1 326 ? -3.962 -3.718 -7.180 1.00 85.12 326 SER A O 1
ATOM 2457 N N . LYS A 1 327 ? -4.845 -5.319 -8.461 1.00 89.94 327 LYS A N 1
ATOM 2458 C CA . LYS A 1 327 ? -5.984 -5.533 -7.565 1.00 89.94 327 LYS A CA 1
ATOM 2459 C C . LYS A 1 327 ? -5.590 -6.452 -6.418 1.00 89.94 327 LYS A C 1
ATOM 2461 O O . LYS A 1 327 ? -4.817 -7.383 -6.600 1.00 89.94 327 LYS A O 1
ATOM 2466 N N . GLY A 1 328 ? -6.146 -6.198 -5.240 1.00 91.12 328 GLY A N 1
ATOM 2467 C CA . GLY A 1 328 ? -5.903 -7.000 -4.045 1.00 91.12 328 GLY A CA 1
ATOM 2468 C C . GLY A 1 328 ? -6.886 -6.676 -2.929 1.00 91.12 328 GLY A C 1
ATOM 2469 O O . GLY A 1 328 ? -7.871 -5.966 -3.135 1.00 91.12 328 GLY A O 1
ATOM 2470 N N . THR A 1 329 ? -6.622 -7.208 -1.738 1.00 94.00 329 THR A N 1
ATOM 2471 C CA . THR A 1 329 ? -7.302 -6.769 -0.514 1.00 94.00 329 THR A CA 1
ATOM 2472 C C . THR A 1 329 ? -6.593 -5.524 0.010 1.00 94.00 329 THR A C 1
ATOM 2474 O O . THR A 1 329 ? -5.387 -5.566 0.256 1.00 94.00 329 THR A O 1
ATOM 2477 N N . ARG A 1 330 ? -7.325 -4.415 0.143 1.00 96.31 330 ARG A N 1
ATOM 2478 C CA . ARG A 1 330 ? -6.794 -3.092 0.504 1.00 96.31 330 ARG A CA 1
ATOM 2479 C C . ARG A 1 330 ? -7.347 -2.654 1.851 1.00 96.31 330 ARG A C 1
ATOM 2481 O O . ARG A 1 330 ? -8.560 -2.493 1.983 1.00 96.31 330 ARG A O 1
ATOM 2488 N N . GLY A 1 331 ? -6.474 -2.517 2.847 1.00 97.88 331 GLY A N 1
ATOM 2489 C CA . GLY A 1 331 ? -6.835 -2.041 4.180 1.00 97.88 331 GLY A CA 1
ATOM 2490 C C . GLY A 1 331 ? -6.929 -0.518 4.229 1.00 97.88 331 GLY A C 1
ATOM 2491 O O . GLY A 1 331 ? -6.234 0.177 3.492 1.00 97.88 331 GLY A O 1
ATOM 2492 N N . PHE A 1 332 ? -7.765 0.023 5.109 1.00 98.81 332 PHE A N 1
ATOM 2493 C CA . PHE A 1 332 ? -7.842 1.466 5.324 1.00 98.81 332 PHE A CA 1
ATOM 2494 C C . PHE A 1 332 ? -8.228 1.819 6.760 1.00 98.81 332 PHE A C 1
ATOM 2496 O O . PHE A 1 332 ? -8.888 1.050 7.463 1.00 98.81 332 PHE A O 1
ATOM 2503 N N . ILE A 1 333 ? -7.873 3.043 7.144 1.00 98.81 333 ILE A N 1
ATOM 2504 C CA . ILE A 1 333 ? -8.480 3.768 8.258 1.00 98.81 333 ILE A CA 1
ATOM 2505 C C . ILE A 1 333 ? -8.942 5.136 7.767 1.00 98.81 333 ILE A C 1
ATOM 2507 O O . ILE A 1 333 ? -8.256 5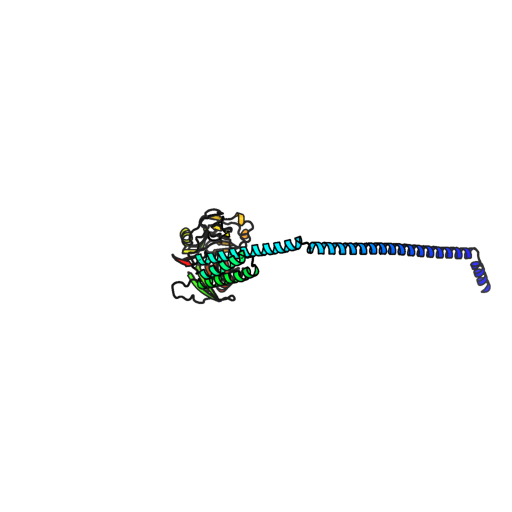.804 6.991 1.00 98.81 333 ILE A O 1
ATOM 2511 N N . GLY A 1 334 ? -10.117 5.554 8.219 1.00 98.44 334 GLY A N 1
ATOM 2512 C CA . GLY A 1 334 ? -10.713 6.825 7.859 1.00 98.44 334 GLY A CA 1
ATOM 2513 C C . GLY A 1 334 ? -11.716 7.325 8.886 1.00 98.44 334 GLY A C 1
ATOM 2514 O O . GLY A 1 334 ? -11.881 6.745 9.960 1.00 98.44 334 GLY A O 1
ATOM 2515 N N . VAL A 1 335 ? -12.387 8.416 8.536 1.00 98.06 335 VAL A N 1
ATOM 2516 C CA . VAL A 1 335 ? -13.439 9.032 9.348 1.00 98.06 335 VAL A CA 1
ATOM 2517 C C . VAL A 1 335 ? -14.699 9.268 8.530 1.00 98.06 335 VAL A C 1
ATOM 2519 O O . VAL A 1 335 ? -14.627 9.672 7.365 1.00 98.06 335 VAL A O 1
ATOM 2522 N N . LYS A 1 336 ? -15.846 9.020 9.164 1.00 95.94 336 LYS A N 1
ATOM 2523 C CA . LYS A 1 336 ? -17.174 9.368 8.661 1.00 95.94 336 LYS A CA 1
ATOM 2524 C C . LYS A 1 336 ? -17.985 10.000 9.786 1.00 95.94 336 LYS A C 1
ATOM 2526 O O . LYS A 1 336 ? -18.292 9.328 10.764 1.00 95.94 336 LYS A O 1
ATOM 2531 N N . ASP A 1 337 ? -18.337 11.271 9.639 1.00 93.50 337 ASP A N 1
ATOM 2532 C CA . ASP A 1 337 ? -19.208 12.012 10.566 1.00 93.50 337 ASP A CA 1
ATOM 2533 C C . ASP A 1 337 ? -18.697 11.958 12.021 1.00 93.50 337 ASP A C 1
ATOM 2535 O O . ASP A 1 337 ? -19.453 11.785 12.973 1.00 93.50 337 ASP A O 1
ATOM 2539 N N . GLY A 1 338 ? -17.373 12.044 12.184 1.00 93.19 338 GLY A N 1
ATOM 2540 C CA . GLY A 1 338 ? -16.691 11.948 13.480 1.00 93.19 338 GLY A CA 1
ATOM 2541 C C . GLY A 1 338 ? -16.494 10.522 14.013 1.00 93.19 338 GLY A C 1
ATOM 2542 O O . GLY A 1 338 ? -15.785 10.348 15.000 1.00 93.19 338 GLY A O 1
ATOM 2543 N N . ALA A 1 339 ? -17.056 9.492 13.375 1.00 97.50 339 ALA A N 1
ATOM 2544 C CA . ALA A 1 339 ? -16.776 8.099 13.712 1.00 97.50 339 ALA A CA 1
ATOM 2545 C C . ALA A 1 339 ? -15.504 7.603 13.014 1.00 97.50 339 ALA A C 1
ATOM 2547 O O . ALA A 1 339 ? -15.287 7.870 11.828 1.00 97.50 339 ALA A O 1
ATOM 2548 N N . ILE A 1 340 ? -14.694 6.823 13.733 1.00 98.50 340 ILE A N 1
ATOM 2549 C CA . ILE A 1 340 ? -13.548 6.115 13.155 1.00 98.50 340 ILE A CA 1
ATOM 2550 C C . ILE A 1 340 ? -14.069 4.927 12.346 1.00 98.50 340 ILE A C 1
ATOM 2552 O O . ILE A 1 340 ? -14.924 4.172 12.815 1.00 98.50 340 ILE A O 1
ATOM 2556 N N . VAL A 1 341 ? -13.544 4.754 11.136 1.00 98.69 341 VAL A N 1
ATOM 2557 C CA . VAL A 1 341 ? -13.892 3.650 10.242 1.00 98.69 341 VAL A CA 1
ATOM 2558 C C . VAL A 1 341 ? -12.627 2.903 9.844 1.00 98.69 341 VAL A C 1
ATOM 2560 O O . VAL A 1 341 ? -11.689 3.509 9.334 1.00 98.69 341 VAL A O 1
ATOM 2563 N N . ILE A 1 342 ? -12.609 1.590 10.052 1.00 98.81 342 ILE A N 1
ATOM 2564 C CA . ILE A 1 342 ? -11.524 0.699 9.616 1.00 98.81 342 ILE A CA 1
ATOM 2565 C C . ILE A 1 342 ? -12.095 -0.440 8.782 1.00 98.81 342 ILE A C 1
ATOM 2567 O O . ILE A 1 342 ? -13.224 -0.871 9.020 1.00 98.81 342 ILE A O 1
ATOM 2571 N N . GLY A 1 343 ? -11.337 -0.962 7.825 1.00 98.44 343 GLY A N 1
ATOM 2572 C CA . GLY A 1 343 ? -11.809 -2.099 7.043 1.00 98.44 343 GLY A CA 1
ATOM 2573 C C . GLY A 1 343 ? -10.931 -2.477 5.866 1.00 98.44 343 GLY A C 1
ATOM 2574 O O . GLY A 1 343 ? -9.845 -1.932 5.676 1.00 98.44 343 GLY A O 1
ATOM 2575 N N . HIS A 1 344 ? -11.452 -3.396 5.056 1.00 98.25 344 HIS A N 1
ATOM 2576 C CA . HIS A 1 344 ? -10.831 -3.863 3.823 1.00 98.25 344 HIS A CA 1
ATOM 2577 C C . HIS A 1 344 ? -11.806 -3.801 2.656 1.00 98.25 344 HIS A C 1
ATOM 2579 O O . HIS A 1 344 ? -12.939 -4.283 2.759 1.00 98.25 344 HIS A O 1
ATOM 2585 N N . VAL A 1 345 ? -11.330 -3.277 1.530 1.00 97.12 345 VAL A N 1
ATOM 2586 C CA . VAL A 1 345 ? -11.983 -3.407 0.223 1.00 97.12 345 VAL A CA 1
ATOM 2587 C C . VAL A 1 345 ? -11.320 -4.561 -0.526 1.00 97.12 345 VAL A C 1
ATOM 2589 O O . VAL A 1 345 ? -10.093 -4.654 -0.581 1.00 97.12 345 VAL A O 1
ATOM 2592 N N . PHE A 1 346 ? -12.123 -5.477 -1.062 1.00 94.44 346 PHE A N 1
ATOM 2593 C CA . PHE A 1 346 ? -11.628 -6.686 -1.721 1.00 94.44 346 PHE A CA 1
ATOM 2594 C C . PHE A 1 346 ? -11.561 -6.521 -3.239 1.00 94.44 346 PHE A C 1
ATOM 2596 O O . PHE A 1 346 ? -12.409 -5.853 -3.829 1.00 94.44 346 PHE A O 1
ATOM 2603 N N . ALA A 1 347 ? -10.597 -7.208 -3.862 1.00 92.44 347 ALA A N 1
ATOM 2604 C CA . ALA A 1 347 ? -10.398 -7.230 -5.313 1.00 92.44 347 ALA A CA 1
ATOM 2605 C C . ALA A 1 347 ? -10.320 -5.823 -5.940 1.00 92.44 347 ALA A C 1
ATOM 2607 O O . ALA A 1 347 ? -10.857 -5.582 -7.021 1.00 92.44 347 ALA A O 1
ATOM 2608 N N . ALA A 1 348 ? -9.650 -4.900 -5.249 1.00 93.94 348 ALA A N 1
ATOM 2609 C CA . ALA A 1 348 ? -9.611 -3.482 -5.582 1.00 93.94 348 ALA A CA 1
ATOM 2610 C C . ALA A 1 348 ? -8.172 -2.980 -5.760 1.00 93.94 348 ALA A C 1
ATOM 2612 O O . ALA A 1 348 ? -7.248 -3.420 -5.063 1.00 93.94 348 ALA A O 1
ATOM 2613 N N . SER A 1 349 ? -7.981 -2.041 -6.688 1.00 95.50 349 SER A N 1
ATOM 2614 C CA . SER A 1 349 ? -6.813 -1.155 -6.678 1.00 95.50 349 SER A CA 1
ATOM 2615 C C . SER A 1 349 ? -6.945 -0.101 -5.566 1.00 95.50 349 SER A C 1
ATOM 2617 O O . SER A 1 349 ? -7.951 -0.033 -4.848 1.00 95.50 349 SER A O 1
ATOM 2619 N N . LEU A 1 350 ? -5.930 0.746 -5.400 1.00 97.06 350 LEU A N 1
ATOM 2620 C CA . LEU A 1 350 ? -5.985 1.856 -4.446 1.00 97.06 350 LEU A CA 1
ATOM 2621 C C . LEU A 1 350 ? -6.960 2.950 -4.908 1.00 97.06 350 LEU A C 1
ATOM 2623 O O . LEU A 1 350 ? -7.715 3.472 -4.087 1.00 97.06 350 LEU A O 1
ATOM 2627 N N . ALA A 1 351 ? -7.020 3.233 -6.211 1.00 97.06 351 ALA A N 1
ATOM 2628 C CA . ALA A 1 351 ? -8.020 4.123 -6.797 1.00 97.06 351 ALA A CA 1
ATOM 2629 C C . ALA A 1 351 ? -9.454 3.573 -6.662 1.00 97.06 351 ALA A C 1
ATOM 2631 O O . ALA A 1 351 ? -10.366 4.319 -6.305 1.00 97.06 351 ALA A O 1
ATOM 2632 N N . ASP A 1 352 ? -9.656 2.264 -6.867 1.00 97.44 352 ASP A N 1
ATOM 2633 C CA . ASP A 1 352 ? -10.946 1.601 -6.617 1.00 97.44 352 ASP A CA 1
ATOM 2634 C C . ASP A 1 352 ? -11.360 1.752 -5.145 1.00 97.44 352 ASP A C 1
ATOM 2636 O O . ASP A 1 352 ? -12.494 2.119 -4.838 1.00 97.44 352 ASP A O 1
ATOM 2640 N N . THR A 1 353 ? -10.414 1.519 -4.228 1.00 98.25 353 THR A N 1
ATOM 2641 C CA . THR A 1 353 ? -10.623 1.659 -2.780 1.00 98.25 353 THR A CA 1
ATOM 2642 C C . THR A 1 353 ? -11.028 3.087 -2.428 1.00 98.25 353 THR A C 1
ATOM 2644 O O . THR A 1 353 ? -12.023 3.281 -1.735 1.00 98.25 353 THR A O 1
ATOM 2647 N N . ALA A 1 354 ? -10.314 4.095 -2.933 1.00 98.38 354 ALA A N 1
ATOM 2648 C CA . ALA A 1 354 ? -10.649 5.493 -2.686 1.00 98.38 354 ALA A CA 1
ATOM 2649 C C . ALA A 1 354 ? -12.066 5.842 -3.175 1.00 98.38 354 ALA A C 1
ATOM 2651 O O . ALA A 1 354 ? -12.829 6.466 -2.437 1.00 98.38 354 ALA A O 1
ATOM 2652 N N . GLU A 1 355 ? -12.462 5.380 -4.363 1.00 98.12 355 GLU A N 1
ATOM 2653 C CA . GLU A 1 355 ? -13.806 5.636 -4.891 1.00 98.12 355 GLU A CA 1
ATOM 2654 C C . GLU A 1 355 ? -14.905 4.937 -4.067 1.00 98.12 355 GLU A C 1
ATOM 2656 O O . GLU A 1 355 ? -15.970 5.514 -3.833 1.00 98.12 355 GLU A O 1
ATOM 2661 N N . VAL A 1 356 ? -14.645 3.729 -3.549 1.00 98.38 356 VAL A N 1
ATOM 2662 C CA . VAL A 1 356 ? -15.548 3.041 -2.605 1.00 98.38 356 VAL A CA 1
ATOM 2663 C C . VAL A 1 356 ? -15.728 3.861 -1.330 1.00 98.38 356 VAL A C 1
ATOM 2665 O O . VAL A 1 356 ? -16.860 4.089 -0.903 1.00 98.38 356 VAL A O 1
ATOM 2668 N N . LEU A 1 357 ? -14.637 4.340 -0.728 1.00 98.62 357 LEU A N 1
ATOM 2669 C CA . LEU A 1 357 ? -14.704 5.122 0.510 1.00 98.62 357 LEU A CA 1
ATOM 2670 C C . LEU A 1 357 ? -15.418 6.463 0.305 1.00 98.62 357 LEU A C 1
ATOM 2672 O O . LEU A 1 357 ? -16.216 6.866 1.153 1.00 98.62 357 LEU A O 1
ATOM 2676 N N . LYS A 1 358 ? -15.185 7.122 -0.837 1.00 98.38 358 LYS A N 1
ATOM 2677 C CA . LYS A 1 358 ? -15.907 8.336 -1.234 1.00 98.38 358 LYS A CA 1
ATOM 2678 C C . LYS A 1 358 ? -17.402 8.065 -1.377 1.00 98.38 358 LYS A C 1
ATOM 2680 O O . LYS A 1 358 ? -18.211 8.818 -0.847 1.00 98.38 358 LYS A O 1
ATOM 2685 N N . THR A 1 359 ? -17.767 6.969 -2.045 1.00 98.25 359 THR A N 1
ATOM 2686 C CA . THR A 1 359 ? -19.170 6.560 -2.232 1.00 98.25 359 THR A CA 1
ATOM 2687 C C . THR A 1 359 ? -19.871 6.320 -0.893 1.00 98.25 359 THR A C 1
ATOM 2689 O O . THR A 1 359 ? -21.028 6.694 -0.733 1.00 98.25 359 THR A O 1
ATOM 2692 N N . LEU A 1 360 ? -19.157 5.769 0.095 1.00 98.00 360 LEU A N 1
ATOM 2693 C CA . LEU A 1 360 ? -19.648 5.570 1.464 1.00 98.00 360 LEU A CA 1
ATOM 2694 C C . LEU A 1 360 ? -19.720 6.859 2.305 1.00 98.00 360 LEU A C 1
ATOM 2696 O O . LEU A 1 360 ? -20.210 6.822 3.439 1.00 98.00 360 LEU A O 1
ATOM 2700 N N . GLY A 1 361 ? -19.238 7.984 1.772 1.00 97.69 361 GLY A N 1
ATOM 2701 C CA . GLY A 1 361 ? -19.283 9.297 2.409 1.00 97.69 361 GLY A CA 1
ATOM 2702 C C . GLY A 1 361 ? -18.196 9.539 3.456 1.00 97.69 361 GLY A C 1
ATOM 2703 O O . GLY A 1 361 ? -18.391 10.381 4.328 1.00 97.69 361 GLY A O 1
ATOM 2704 N N . LEU A 1 362 ? -17.073 8.809 3.419 1.00 98.50 362 LEU A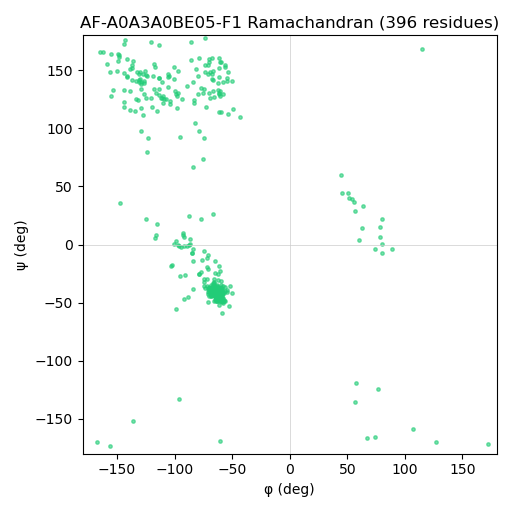 N 1
ATOM 2705 C CA . LEU A 1 362 ? -15.940 9.109 4.301 1.00 98.50 362 LEU A CA 1
ATOM 2706 C C . LEU A 1 362 ? -15.311 10.454 3.915 1.00 98.50 362 LEU A C 1
ATOM 2708 O O . LEU A 1 362 ? -15.188 10.776 2.735 1.00 98.50 362 LEU A O 1
ATOM 2712 N N . GLN A 1 363 ? -14.869 11.223 4.912 1.00 97.94 363 GLN A N 1
ATOM 2713 C CA . GLN A 1 363 ? -14.242 12.525 4.673 1.00 97.94 363 GLN A CA 1
ATOM 2714 C C . GLN A 1 363 ? -12.731 12.406 4.467 1.00 97.94 363 GLN A C 1
ATOM 2716 O O . GLN A 1 363 ? -12.180 12.984 3.538 1.00 97.94 363 GLN A O 1
ATOM 2721 N N . ASN A 1 364 ? -12.043 11.637 5.306 1.00 98.44 364 ASN A N 1
ATOM 2722 C CA . ASN A 1 364 ? -10.596 11.459 5.220 1.00 98.44 364 ASN A CA 1
ATOM 2723 C C . ASN A 1 364 ? -10.242 9.992 5.419 1.00 98.44 364 ASN A C 1
ATOM 2725 O O . ASN A 1 364 ? -10.866 9.316 6.235 1.00 98.44 364 ASN A O 1
ATOM 2729 N N . ALA A 1 365 ? -9.260 9.505 4.661 1.00 98.62 365 ALA A N 1
ATOM 2730 C CA . ALA A 1 365 ? -8.797 8.129 4.758 1.00 98.62 365 ALA A CA 1
ATOM 2731 C C . ALA A 1 365 ? -7.359 7.975 4.257 1.00 98.62 365 ALA A C 1
ATOM 2733 O O . ALA A 1 365 ? -6.932 8.662 3.323 1.00 98.62 365 ALA A O 1
ATOM 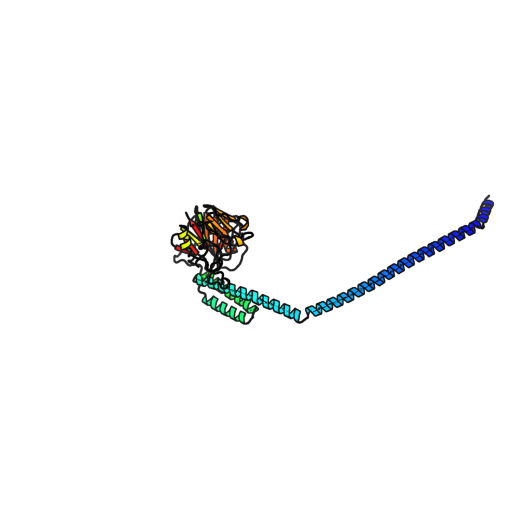2734 N N . ILE A 1 366 ? -6.643 7.026 4.849 1.00 98.50 366 ILE A N 1
ATOM 2735 C CA . ILE A 1 366 ? -5.303 6.594 4.449 1.00 98.50 366 ILE A CA 1
ATOM 2736 C C . ILE A 1 366 ? -5.299 5.075 4.274 1.00 98.50 366 ILE A C 1
ATOM 2738 O O . ILE A 1 366 ? -6.030 4.353 4.960 1.00 98.50 366 ILE A O 1
ATOM 2742 N N . ASN A 1 367 ? -4.497 4.601 3.328 1.00 98.38 367 ASN A N 1
ATOM 2743 C CA . ASN A 1 367 ? -4.330 3.181 3.071 1.00 98.38 367 ASN A CA 1
ATOM 2744 C C . ASN A 1 367 ? -3.494 2.502 4.172 1.00 98.38 367 ASN A C 1
ATOM 2746 O O . ASN A 1 367 ? -2.598 3.113 4.756 1.00 98.38 367 ASN A O 1
ATOM 2750 N N . LEU A 1 368 ? -3.790 1.228 4.427 1.00 98.44 368 LEU A N 1
ATOM 2751 C CA . LEU A 1 368 ? -3.056 0.329 5.319 1.00 98.44 368 LEU A CA 1
ATOM 2752 C C . LEU A 1 368 ? -2.401 -0.809 4.527 1.00 98.44 368 LEU A C 1
ATOM 2754 O O . LEU A 1 368 ? -2.643 -0.954 3.326 1.00 98.44 368 LEU A O 1
ATOM 2758 N N . ASP A 1 369 ? -1.560 -1.614 5.182 1.00 97.12 369 ASP A N 1
ATOM 2759 C CA . ASP A 1 369 ? -1.053 -2.830 4.539 1.00 97.12 369 ASP A CA 1
ATOM 2760 C C . ASP A 1 369 ? -2.218 -3.728 4.071 1.00 97.12 369 ASP A C 1
ATOM 2762 O O . ASP A 1 369 ? -3.347 -3.658 4.572 1.00 97.12 369 ASP A O 1
ATOM 2766 N N . GLY A 1 370 ? -1.965 -4.545 3.059 1.00 93.44 370 GLY A N 1
ATOM 2767 C CA . GLY A 1 370 ? -2.981 -5.343 2.387 1.00 93.44 370 GLY A CA 1
ATOM 2768 C C . GLY A 1 370 ? -2.518 -6.768 2.139 1.00 93.44 370 GLY A C 1
ATOM 2769 O O . GLY A 1 370 ? -1.720 -7.326 2.890 1.00 93.44 370 GLY A O 1
ATOM 2770 N N . GLY A 1 371 ? -3.056 -7.381 1.085 1.00 91.19 371 GLY A N 1
ATOM 2771 C CA . GLY A 1 371 ? -2.618 -8.710 0.651 1.00 91.19 371 GLY A CA 1
ATOM 2772 C C . GLY A 1 371 ? -2.735 -9.748 1.770 1.00 91.19 371 GLY A C 1
ATOM 2773 O O . GLY A 1 371 ? -3.735 -9.772 2.498 1.00 91.19 371 GLY A O 1
ATOM 2774 N N . GLY A 1 372 ? -1.704 -10.574 1.943 1.00 93.06 372 GLY A N 1
ATOM 2775 C CA . GLY A 1 372 ? -1.635 -11.600 2.989 1.00 93.06 372 GLY A CA 1
ATOM 2776 C C . GLY A 1 372 ? -1.597 -11.059 4.424 1.00 93.06 372 GLY A C 1
ATOM 2777 O O . GLY A 1 372 ? -1.849 -11.809 5.366 1.00 93.06 372 GLY A O 1
ATOM 2778 N N . SER A 1 373 ? -1.346 -9.765 4.620 1.00 96.88 373 SER A N 1
ATOM 2779 C CA . SER A 1 373 ? -1.358 -9.117 5.939 1.00 96.88 373 SER A CA 1
ATOM 2780 C C . SER A 1 373 ? -2.757 -8.667 6.373 1.00 96.88 373 SER A C 1
ATOM 2782 O O . SER A 1 373 ? -2.943 -8.231 7.508 1.00 96.88 373 SER A O 1
ATOM 2784 N N . SER A 1 374 ? -3.747 -8.758 5.479 1.00 96.75 374 SER A N 1
ATOM 2785 C CA . SER A 1 374 ? -5.104 -8.268 5.723 1.00 96.75 374 SER A CA 1
ATOM 2786 C C . SER A 1 374 ? -5.759 -8.994 6.898 1.00 96.75 374 SER A C 1
ATOM 2788 O O . SER A 1 374 ? -6.081 -10.182 6.814 1.00 96.75 374 SER A O 1
ATOM 2790 N N . ALA A 1 375 ? -6.012 -8.259 7.978 1.00 97.38 375 ALA A N 1
ATOM 2791 C CA . ALA A 1 375 ? -6.667 -8.775 9.169 1.00 97.38 375 ALA A CA 1
ATOM 2792 C C . ALA A 1 375 ? -7.575 -7.704 9.781 1.00 97.38 375 ALA A C 1
ATOM 2794 O O . ALA A 1 375 ? -7.168 -6.557 9.953 1.00 97.38 375 ALA A O 1
ATOM 2795 N N . LEU A 1 376 ? -8.805 -8.088 10.118 1.00 98.56 376 LEU A N 1
ATOM 2796 C CA . LEU A 1 376 ? -9.810 -7.255 10.777 1.00 98.56 376 LEU A CA 1
ATOM 2797 C C . LEU A 1 376 ? -10.415 -8.074 11.910 1.00 98.56 376 LEU A C 1
ATOM 2799 O O . LEU A 1 376 ? -10.918 -9.173 11.673 1.00 98.56 376 LEU A O 1
ATOM 2803 N N . TRP A 1 377 ? -10.389 -7.554 13.127 1.00 98.31 377 TRP A N 1
ATOM 2804 C CA . TRP A 1 377 ? -10.848 -8.258 14.321 1.00 98.31 377 TRP A CA 1
ATOM 2805 C C . TRP A 1 377 ? -11.874 -7.411 15.067 1.00 98.31 377 TRP A C 1
ATOM 2807 O O . TRP A 1 377 ? -11.718 -6.195 15.154 1.00 98.31 377 TRP A O 1
ATOM 2817 N N . MET A 1 378 ? -12.922 -8.041 15.602 1.00 97.50 378 MET A N 1
ATOM 2818 C CA . MET A 1 378 ? -13.899 -7.386 16.476 1.00 97.50 378 MET A CA 1
ATOM 2819 C C . MET A 1 378 ? -14.547 -8.393 17.425 1.00 97.50 378 MET A C 1
ATOM 2821 O O . MET A 1 378 ? -14.998 -9.454 16.980 1.00 97.50 378 MET A O 1
ATOM 2825 N N . ASP A 1 379 ? -14.621 -8.028 18.706 1.00 94.75 379 ASP A N 1
ATOM 2826 C CA . ASP A 1 379 ? -15.341 -8.733 19.773 1.00 94.75 379 ASP A CA 1
ATOM 2827 C C . ASP A 1 379 ? -15.127 -10.260 19.749 1.00 94.75 379 ASP A C 1
ATOM 2829 O O . ASP A 1 379 ? -16.052 -11.054 19.576 1.00 94.75 379 ASP A O 1
ATOM 2833 N N . GLY A 1 380 ? -13.869 -10.685 19.878 1.00 93.50 380 GLY A N 1
ATOM 2834 C CA . GLY A 1 380 ? -13.505 -12.096 20.055 1.00 93.50 380 GLY A CA 1
ATOM 2835 C C . GLY A 1 380 ? -13.280 -12.885 18.765 1.00 93.50 380 GLY A C 1
ATOM 2836 O O . GLY A 1 380 ? -12.892 -14.048 18.837 1.00 93.50 380 GLY A O 1
ATOM 2837 N N . SER A 1 381 ? -13.496 -12.297 17.583 1.00 95.12 381 SER A N 1
ATOM 2838 C CA . SER A 1 381 ? -13.379 -13.029 16.314 1.00 95.12 381 SER A CA 1
ATOM 2839 C C . SER A 1 381 ? -12.808 -12.196 15.169 1.00 95.12 381 SER A C 1
ATOM 2841 O O . SER A 1 381 ? -13.052 -10.993 15.049 1.00 95.12 381 SER A O 1
ATOM 2843 N N . TYR A 1 382 ? -12.083 -12.872 14.276 1.00 96.12 382 TYR A N 1
ATOM 2844 C CA . TYR A 1 382 ? -11.662 -12.307 13.000 1.00 96.12 382 TYR A CA 1
ATOM 2845 C C . TYR A 1 382 ? -12.864 -12.140 12.065 1.00 96.12 382 TYR A C 1
ATOM 2847 O O . TYR A 1 382 ? -13.647 -13.065 11.854 1.00 96.12 382 TYR A O 1
ATOM 2855 N N . LYS A 1 383 ? -12.995 -10.945 11.494 1.00 95.12 383 LYS A N 1
ATOM 2856 C CA . LYS A 1 383 ? -13.923 -10.613 10.404 1.00 95.12 383 LYS A CA 1
ATOM 2857 C C . LYS A 1 383 ? -13.237 -10.703 9.037 1.00 95.12 383 LYS A C 1
ATOM 2859 O O . LYS A 1 383 ? -13.894 -10.975 8.035 1.00 95.12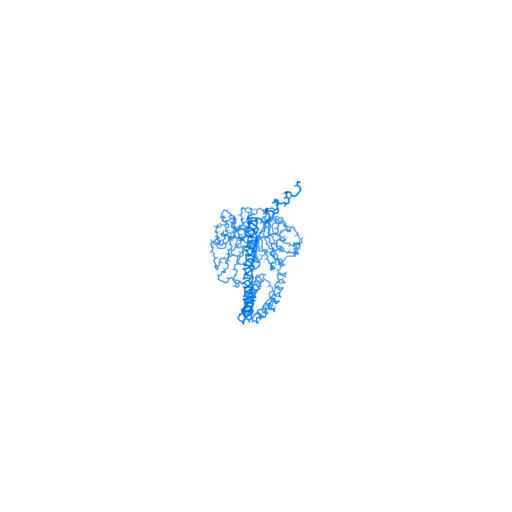 383 LYS A O 1
ATOM 2864 N N . VAL A 1 384 ? -11.920 -10.490 9.015 1.00 93.69 384 VAL A N 1
ATOM 2865 C CA . VAL A 1 384 ? -10.986 -10.722 7.900 1.00 93.69 384 VAL A CA 1
ATOM 2866 C C . VAL A 1 384 ? -9.689 -11.266 8.507 1.00 93.69 384 VAL A C 1
ATOM 2868 O O . VAL A 1 384 ? -9.328 -10.852 9.607 1.00 93.69 384 VAL A O 1
ATOM 2871 N N . GLY A 1 385 ? -8.987 -12.171 7.826 1.00 90.12 385 GLY A N 1
ATOM 2872 C CA . GLY A 1 385 ? -7.732 -12.753 8.315 1.00 90.12 385 GLY A CA 1
ATOM 2873 C C . GLY A 1 385 ? -7.869 -14.216 8.770 1.00 90.12 385 GLY A C 1
ATOM 2874 O O . GLY A 1 385 ? -8.792 -14.898 8.319 1.00 90.12 385 GLY A O 1
ATOM 2875 N N . PRO A 1 386 ? -6.957 -14.727 9.623 1.00 91.06 386 PRO A N 1
ATOM 2876 C CA . PRO A 1 386 ? -6.097 -13.973 10.546 1.00 91.06 386 PRO A CA 1
ATOM 2877 C C . PRO A 1 386 ? -4.898 -13.252 9.914 1.00 91.06 386 PRO A C 1
ATOM 2879 O O . PRO A 1 386 ? -4.337 -12.379 10.566 1.00 91.06 386 PRO A O 1
ATOM 2882 N N . GLY A 1 387 ? -4.550 -13.566 8.661 1.00 93.31 387 GLY A N 1
ATOM 2883 C CA . GLY A 1 387 ? -3.427 -12.945 7.950 1.00 93.31 387 GLY A CA 1
ATOM 2884 C C . GLY A 1 387 ? -2.061 -13.299 8.550 1.00 93.31 387 GLY A C 1
ATOM 2885 O O . GLY A 1 387 ? -1.938 -14.226 9.354 1.00 93.31 387 GLY A O 1
ATOM 2886 N N . ARG A 1 388 ? -1.021 -12.567 8.136 1.00 96.81 388 ARG A N 1
ATOM 2887 C CA . ARG A 1 388 ? 0.328 -12.662 8.720 1.00 96.81 388 ARG A CA 1
ATOM 2888 C C . ARG A 1 388 ? 0.361 -12.151 10.164 1.00 96.81 388 ARG A C 1
ATOM 2890 O O . ARG A 1 388 ? -0.475 -11.352 10.579 1.00 96.81 388 ARG A O 1
ATOM 2897 N N . ALA A 1 389 ? 1.388 -12.559 10.906 1.00 97.69 389 ALA A N 1
ATOM 2898 C CA . ALA A 1 389 ? 1.782 -11.855 12.121 1.00 97.69 389 ALA A CA 1
ATOM 2899 C C . ALA A 1 389 ? 2.317 -10.457 11.758 1.00 97.69 389 ALA A C 1
ATOM 2901 O O . ALA A 1 389 ? 2.994 -10.285 10.746 1.00 97.69 389 ALA A O 1
ATOM 2902 N N . LEU A 1 390 ? 1.988 -9.460 12.576 1.00 98.50 390 LEU A N 1
ATOM 2903 C CA . LEU A 1 390 ? 2.113 -8.046 12.244 1.00 98.50 390 LEU A CA 1
ATOM 2904 C C . LEU A 1 390 ? 3.097 -7.336 13.183 1.00 98.50 390 LEU A C 1
ATOM 2906 O O . LEU A 1 390 ? 2.976 -7.485 14.407 1.00 98.50 390 LEU A O 1
ATOM 2910 N N . PRO A 1 391 ? 4.017 -6.508 12.660 1.00 98.31 391 PRO A N 1
ATOM 2911 C CA . PRO A 1 391 ? 4.861 -5.657 13.494 1.00 98.31 391 PRO A CA 1
ATOM 2912 C C . PRO A 1 391 ? 4.104 -4.433 14.020 1.00 98.31 391 PRO A C 1
ATOM 2914 O O . PRO A 1 391 ? 4.471 -3.889 15.059 1.00 98.31 391 PRO A O 1
ATOM 2917 N N . THR A 1 392 ? 3.037 -4.012 13.334 1.00 98.56 392 THR A N 1
ATOM 2918 C CA . THR A 1 392 ? 2.197 -2.876 13.729 1.00 98.56 392 THR A CA 1
ATOM 2919 C C . THR A 1 392 ? 0.713 -3.172 13.514 1.00 98.56 392 THR A C 1
ATOM 2921 O O . THR A 1 392 ? 0.336 -3.941 12.625 1.00 98.56 392 THR A O 1
ATOM 2924 N N . ALA A 1 393 ? -0.142 -2.547 14.318 1.00 98.69 393 ALA A N 1
ATOM 2925 C CA . ALA A 1 393 ? -1.593 -2.636 14.197 1.00 98.69 393 ALA A CA 1
ATOM 2926 C C . ALA A 1 393 ? -2.258 -1.335 14.653 1.00 98.69 393 ALA A C 1
ATOM 2928 O O . ALA A 1 393 ? -1.666 -0.545 15.390 1.00 98.69 393 ALA A O 1
ATOM 2929 N N . ILE A 1 394 ? -3.510 -1.132 14.242 1.00 98.81 394 ILE A N 1
ATOM 2930 C CA . ILE A 1 394 ? -4.372 -0.096 14.810 1.00 98.81 394 ILE A CA 1
ATOM 2931 C C . ILE A 1 394 ? -5.477 -0.776 15.609 1.00 98.81 394 ILE A C 1
ATOM 2933 O O . ILE A 1 394 ? -6.204 -1.624 15.091 1.00 98.81 394 ILE A O 1
ATOM 2937 N N . VAL A 1 395 ? -5.612 -0.381 16.869 1.00 98.75 395 VAL A N 1
ATOM 2938 C CA . VAL A 1 395 ? -6.567 -0.930 17.829 1.00 98.75 395 VAL A CA 1
ATOM 2939 C C . VAL A 1 395 ? -7.596 0.134 18.188 1.00 98.75 395 VAL A C 1
ATOM 2941 O O . VAL A 1 395 ? -7.245 1.278 18.466 1.00 98.75 395 VAL A O 1
ATOM 2944 N N . LEU A 1 396 ? -8.873 -0.241 18.197 1.00 98.69 396 LEU A N 1
ATOM 2945 C CA . LEU A 1 396 ? -9.960 0.608 18.670 1.00 98.69 396 LEU A CA 1
ATOM 2946 C C . LEU A 1 396 ? -10.315 0.240 20.110 1.00 98.69 396 LEU A C 1
ATOM 2948 O O . LEU A 1 396 ? -10.596 -0.921 20.426 1.00 98.69 396 LEU A O 1
ATOM 2952 N N . VAL A 1 397 ? -10.334 1.250 20.973 1.00 97.56 397 VAL A N 1
ATOM 2953 C CA . VAL A 1 397 ? -10.712 1.148 22.386 1.00 97.56 397 VAL A CA 1
ATOM 2954 C C . VAL A 1 397 ? -11.942 2.013 22.661 1.00 97.56 397 VAL A C 1
ATOM 2956 O O . VAL A 1 397 ? -12.218 2.966 21.927 1.00 97.56 397 VAL A O 1
ATOM 2959 N N . ARG A 1 398 ? -12.694 1.654 23.704 1.00 94.00 398 ARG A N 1
ATOM 2960 C CA . ARG A 1 398 ? -13.871 2.415 24.146 1.00 94.00 398 ARG A CA 1
ATOM 2961 C C . ARG A 1 398 ? -13.495 3.726 24.831 1.00 94.00 398 ARG A C 1
ATOM 2963 O O . ARG A 1 398 ? -12.360 3.840 25.366 1.00 94.00 398 ARG A O 1
#

pLDDT: mean 89.94, std 10.87, range [34.91, 98.88]

Mean predicted aligned error: 11.12 Å

Secondary structure (DSSP, 8-state):
-HHHHHHHHHHHHTSHHHHHHHHHHHHHHHHHHHHHHHHHHHHHHHHHHHHHHHHHHHHHHHHHHHHHHHHHHHHHHSHHHHHHHHHHHHHHHHHHHHHHHHHHHHHHHHHHHTT---HHHHHHHHHHHHHHHTT-HHHHHHHHHHHHHHHHHHHHHHS---SS---PEE-SS--SSEEEEEEEEETTEEEEEEEEEETT-EEEEEESSSS--SSS---B-HHHHHHHTT-SEEEE-S----TT-GGGTTSTT---S-EE-TTT--EES-GGGTT----EEEEETTEEEEESSHHHH---TTSS-EEE-S-EEEETTEE--------EEEEEEEEETTEEEEEEEEEE-HHHHHHHHHHTT-SEEEEE--GGG--EEETTEEEE---S-BSEEEEEE-

Radius of gyration: 42.34 Å; Cα contacts (8 Å, |Δi|>4): 778; chains: 1; bounding box: 73×126×101 Å

Nearest PDB structures (foldseek):
  7a73-assembly1_A  TM=1.762E-01  e=6.543E-02  Nostoc sp. PCC 7120 = FACHB-418